Protein AF-A0AAN0JPD0-F1 (afdb_monomer)

Radius of gyration: 87.41 Å; Cα contacts (8 Å, |Δi|>4): 530; chains: 1; bounding box: 125×104×256 Å

Secondary structure (DSSP, 8-state):
---S-BS--EEEETTTTEEEE-TT--HHHHSBBS-EEEEEEEETTEEEEEEE--EE-SSS--EEPPPEEEEEEE-TTS-EEEEEEPGGGHHHHHHHHHHHHHHTSPP--STTSHHHHHHHHHHHHHHHHHHHHHHHHHHHHHHHHHHHHHHHHHHHHHHHHHHHHHHHHHHHHHHHHHHHHHHHHHHHHHHHHHHHHHHHHHHHHHHHHHHHHHHHHHHHHHHHHHHHHHHHHHHHHHHHHHHHHHHHHHHHHHHHHHHHHHHHHHHHHHHHHHHHHHHHHHHHHHHHHHHHHHHHHTTTHHHHTTTSTTTTTSGGGS-----TTSHHHHHHHHHHHHHHHHHHHHHHHHHHHHHHHHHHTT-S-TTSSB--GGGEEEEEEEEEEETTEEEEEEEETTEEEEEEEE-GGG--HHHHHHHHHHHHHHHH---TTB--EEEEE-SSS-EEEE---SEEHHHHHHTT---HHHHHHHHHHHHHHHHHHHT-SSSPEE-----TTTEEEEE-SSSS--EEEEE--GGG-EEGGG---SS-S-GGG--TTTT-GGG--HHHHHH-

Nearest PDB structures (foldseek):
  7shv-assembly1_B  TM=8.346E-01  e=5.123E-10  Homo sapiens
  1u59-assembly1_A  TM=7.852E-01  e=4.531E-09  Homo sapiens
  5vja-assembly1_B  TM=7.633E-01  e=1.172E-08  Homo sapiens
  4mne-assembly2_G  TM=8.085E-01  e=2.423E-08  Homo sapiens
  2xzs-assembly2_B  TM=7.798E-01  e=5.011E-08  Homo sapiens

Solvent-accessible surface area (backbone atoms only — not comparable to full-atom values): 31284 Å² total; per-residue (Å²): 109,60,54,85,62,42,82,69,52,73,46,73,41,77,88,78,70,41,80,42,76,58,80,92,69,52,63,85,67,30,55,34,27,70,27,44,49,48,79,46,74,80,47,100,49,33,36,36,40,39,38,42,54,23,37,26,75,85,81,96,54,80,44,78,38,72,59,42,35,34,42,37,33,61,44,97,84,83,43,74,48,78,48,79,41,58,65,90,53,43,68,60,54,54,52,52,55,53,49,54,53,62,72,70,55,85,88,76,83,81,90,67,61,66,71,55,54,53,52,53,54,52,50,52,52,48,54,55,51,50,55,50,50,52,52,49,52,51,49,51,52,51,50,52,50,49,54,51,50,52,52,52,50,53,51,53,50,51,52,51,52,51,52,52,52,51,52,51,54,49,52,51,52,50,50,55,51,50,54,52,49,52,53,51,51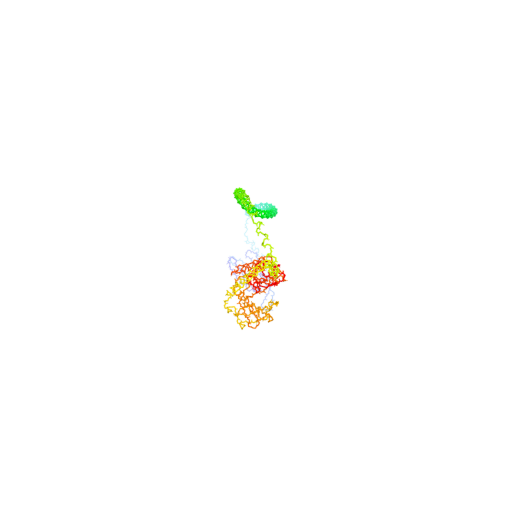,52,53,48,54,51,50,51,50,53,50,52,52,54,50,53,52,51,51,51,51,51,53,51,51,51,53,52,51,55,51,50,50,51,51,49,54,51,51,50,51,52,49,52,51,52,49,52,54,49,54,50,50,51,49,54,52,50,53,50,52,50,52,50,54,50,51,53,52,51,51,54,50,52,53,51,50,50,55,52,51,53,51,52,49,52,53,50,51,55,51,49,57,53,50,50,56,50,49,54,54,52,48,60,55,47,57,59,51,52,67,63,48,61,72,60,52,71,71,57,69,73,68,56,73,79,60,66,73,69,59,78,74,66,60,99,62,78,83,80,80,64,61,66,67,54,50,56,56,50,49,56,50,51,56,53,51,49,55,50,51,50,53,49,48,55,49,51,50,51,49,50,54,54,53,59,76,62,74,64,76,85,67,83,44,57,44,66,62,88,55,52,46,80,53,92,51,70,79,48,76,58,99,66,30,39,30,25,42,28,38,44,91,88,39,78,27,28,33,41,39,36,46,70,90,66,66,43,86,77,40,49,61,56,50,53,52,33,52,55,52,43,66,72,60,84,54,96,19,37,58,48,58,70,31,35,30,70,76,75,57,37,34,41,33,28,62,62,63,89,44,29,46,40,58,43,52,74,75,75,50,75,57,74,75,28,50,58,47,34,51,49,27,45,50,54,32,51,50,53,32,49,66,33,76,98,54,32,41,38,45,51,41,55,45,51,73,30,29,30,32,37,83,46,91,64,89,93,53,48,54,47,32,21,44,36,74,57,64,67,42,35,46,60,96,68,42,74,65,57,56,56,56,56,76,92,41,48,36,93,56,38,71,40,36,93,67,62,53,66,63,41,58,70,65,55

pLDDT: mean 79.36, std 14.79, range [37.12, 97.56]

Structure (mmCIF, N/CA/C/O backbone):
data_AF-A0AAN0JPD0-F1
#
_entry.id   AF-A0AAN0JPD0-F1
#
loop_
_atom_site.group_PDB
_atom_site.id
_atom_site.type_symbol
_atom_site.label_atom_id
_atom_site.label_alt_id
_atom_site.label_comp_id
_atom_site.label_asym_id
_atom_site.label_entity_id
_atom_site.label_seq_id
_atom_site.pdbx_PDB_ins_code
_atom_site.Cartn_x
_atom_site.Cartn_y
_atom_site.Cartn_z
_atom_site.occupancy
_atom_site.B_iso_or_equiv
_atom_site.auth_seq_id
_atom_site.auth_comp_id
_atom_site.auth_asym_id
_atom_site.auth_atom_id
_atom_site.pdbx_PDB_model_num
ATOM 1 N N . MET A 1 1 ? 53.643 -35.636 -120.821 1.00 41.84 1 MET A N 1
ATOM 2 C CA . MET A 1 1 ? 52.323 -36.264 -120.601 1.00 41.84 1 MET A CA 1
ATOM 3 C C . MET A 1 1 ? 52.424 -37.689 -121.108 1.00 41.84 1 MET A C 1
ATOM 5 O O . MET A 1 1 ? 52.780 -37.861 -122.265 1.00 41.84 1 MET A O 1
ATOM 9 N N . GLY A 1 2 ? 52.240 -38.676 -120.236 1.00 45.25 2 GLY A N 1
ATOM 10 C CA . GLY A 1 2 ? 52.193 -40.096 -120.582 1.00 45.25 2 GLY A CA 1
ATOM 11 C C . GLY A 1 2 ? 50.912 -40.663 -119.992 1.00 45.25 2 GLY A C 1
ATOM 12 O O . GLY A 1 2 ? 50.642 -40.437 -118.813 1.00 45.25 2 GLY A O 1
ATOM 13 N N . GLY A 1 3 ? 50.085 -41.284 -120.826 1.00 51.72 3 GLY A N 1
ATOM 14 C CA . GLY A 1 3 ? 48.739 -41.737 -120.478 1.00 51.72 3 GLY A CA 1
ATOM 15 C C . GLY A 1 3 ? 48.534 -43.216 -120.787 1.00 51.72 3 GLY A C 1
ATOM 16 O O . GLY A 1 3 ? 49.330 -43.851 -121.486 1.00 51.72 3 GLY A O 1
ATOM 17 N N . TYR A 1 4 ? 47.462 -43.776 -120.233 1.00 52.28 4 TYR A N 1
ATOM 18 C CA . TYR A 1 4 ? 47.049 -45.153 -120.473 1.00 52.28 4 TYR A CA 1
ATOM 19 C C . TYR A 1 4 ? 46.245 -45.222 -121.780 1.00 52.28 4 TYR A C 1
ATOM 21 O O . TYR A 1 4 ? 45.078 -44.860 -121.785 1.00 52.28 4 TYR A O 1
ATOM 29 N N . GLY A 1 5 ? 46.889 -45.654 -122.872 1.00 58.84 5 GLY A N 1
ATOM 30 C CA . GLY A 1 5 ? 46.265 -45.923 -124.177 1.00 58.84 5 GLY A CA 1
ATOM 31 C C . GLY A 1 5 ? 45.743 -44.679 -124.908 1.00 58.84 5 GLY A C 1
ATOM 32 O O . GLY A 1 5 ? 44.662 -44.191 -124.611 1.00 58.84 5 GLY A O 1
ATOM 33 N N . THR A 1 6 ? 46.482 -44.190 -125.905 1.00 60.03 6 THR A N 1
ATOM 34 C CA . THR A 1 6 ? 46.050 -43.078 -126.777 1.00 60.03 6 THR A CA 1
ATOM 35 C C . THR A 1 6 ? 46.024 -43.559 -128.218 1.00 60.03 6 THR A C 1
ATOM 37 O O . THR A 1 6 ? 47.105 -43.831 -128.724 1.00 60.03 6 THR A O 1
ATOM 40 N N . ASN A 1 7 ? 44.847 -43.654 -128.851 1.00 64.06 7 ASN A N 1
ATOM 41 C CA . ASN A 1 7 ? 44.681 -44.141 -130.234 1.00 64.06 7 ASN A CA 1
ATOM 42 C C . ASN A 1 7 ? 44.741 -43.027 -131.297 1.00 64.06 7 ASN A C 1
ATOM 44 O O . ASN A 1 7 ? 44.767 -43.297 -132.497 1.00 64.06 7 ASN A O 1
ATOM 48 N N . ASP A 1 8 ? 44.783 -41.782 -130.844 1.00 68.44 8 ASP A N 1
ATOM 49 C CA . ASP A 1 8 ? 44.691 -40.548 -131.607 1.00 68.44 8 ASP A CA 1
ATOM 50 C C . ASP A 1 8 ? 45.615 -39.479 -130.993 1.00 68.44 8 ASP A C 1
ATOM 52 O O . ASP A 1 8 ? 46.003 -39.554 -129.823 1.00 68.44 8 ASP A O 1
ATOM 56 N N . ILE A 1 9 ? 46.029 -38.487 -131.791 1.00 71.94 9 ILE A N 1
ATOM 57 C CA . ILE A 1 9 ? 46.830 -37.348 -131.313 1.00 71.94 9 ILE A CA 1
ATOM 58 C C . ILE A 1 9 ? 46.154 -36.060 -131.759 1.00 71.94 9 ILE A C 1
ATOM 60 O O . ILE A 1 9 ? 45.939 -35.835 -132.949 1.00 71.94 9 ILE A O 1
ATOM 64 N N . TRP A 1 10 ? 45.876 -35.193 -130.790 1.00 75.31 10 TRP A N 1
ATOM 65 C CA . TRP A 1 10 ? 45.241 -33.901 -131.003 1.00 75.31 10 TRP A CA 1
ATOM 66 C C . TRP A 1 10 ? 46.160 -32.775 -130.545 1.00 75.31 10 TRP A C 1
ATOM 68 O O . TRP A 1 10 ? 46.819 -32.873 -129.507 1.00 75.31 10 TRP A O 1
ATOM 78 N N . ILE A 1 11 ? 46.181 -31.682 -131.302 1.00 72.56 11 ILE A N 1
ATOM 79 C CA . ILE A 1 11 ? 46.852 -30.439 -130.920 1.00 72.56 11 ILE A CA 1
ATOM 80 C C . ILE A 1 11 ? 45.795 -29.348 -130.780 1.00 72.56 11 ILE A C 1
ATOM 82 O O . ILE A 1 11 ? 44.930 -29.189 -131.639 1.00 72.56 11 ILE A O 1
ATOM 86 N N . PHE A 1 12 ? 45.869 -28.589 -129.690 1.00 75.31 12 PHE A N 1
ATOM 87 C CA . PHE A 1 12 ? 45.037 -27.408 -129.502 1.00 75.31 12 PHE A CA 1
ATOM 88 C C . PHE A 1 12 ? 45.714 -26.185 -130.119 1.00 75.31 12 PHE A C 1
ATOM 90 O O . PHE A 1 12 ? 46.780 -25.760 -129.668 1.00 75.31 12 PHE A O 1
ATOM 97 N N . ASP A 1 13 ? 45.086 -25.605 -131.137 1.00 70.12 13 ASP A N 1
ATOM 98 C CA . ASP A 1 13 ? 45.494 -24.323 -131.695 1.00 70.12 13 ASP A CA 1
ATOM 99 C C . ASP A 1 13 ? 44.974 -23.203 -130.785 1.00 70.12 13 ASP A C 1
ATOM 101 O O . ASP A 1 13 ? 43.789 -22.872 -130.798 1.00 70.12 13 ASP A O 1
ATOM 105 N N . ILE A 1 14 ? 45.860 -22.622 -129.969 1.00 69.94 14 ILE A N 1
ATOM 106 C CA . ILE A 1 14 ? 45.514 -21.557 -129.011 1.00 69.94 14 ILE A CA 1
ATOM 107 C C . ILE A 1 14 ? 44.989 -20.304 -129.726 1.00 69.94 14 ILE A C 1
ATOM 109 O O . ILE A 1 14 ? 44.116 -19.617 -129.192 1.00 69.94 14 ILE A O 1
ATOM 113 N N . ASN A 1 15 ? 45.489 -20.012 -130.929 1.00 66.75 15 ASN A N 1
ATOM 114 C CA . ASN A 1 15 ? 45.115 -18.806 -131.664 1.00 66.75 15 ASN A CA 1
ATOM 115 C C . ASN A 1 15 ? 43.712 -18.949 -132.257 1.00 66.75 15 ASN A C 1
ATOM 117 O O . ASN A 1 15 ? 42.893 -18.041 -132.125 1.00 66.75 15 ASN A O 1
ATOM 121 N N . ASN A 1 16 ? 43.416 -20.115 -132.833 1.00 70.56 16 ASN A N 1
ATOM 122 C CA . ASN A 1 16 ? 42.098 -20.420 -133.393 1.00 70.56 16 ASN A CA 1
ATOM 123 C C . ASN A 1 16 ? 41.127 -21.036 -132.370 1.00 70.56 16 ASN A C 1
ATOM 125 O O . ASN A 1 16 ? 39.986 -21.341 -132.715 1.00 70.56 16 ASN A O 1
ATOM 129 N N . LYS A 1 17 ? 41.573 -21.234 -131.122 1.00 78.00 17 LYS A N 1
ATOM 130 C CA . LYS A 1 17 ? 40.839 -21.857 -130.005 1.00 78.00 17 LYS A CA 1
ATOM 131 C C . LYS A 1 17 ? 40.126 -23.161 -130.389 1.00 78.00 17 LYS A C 1
ATOM 133 O O . LYS A 1 17 ? 39.018 -23.421 -129.924 1.00 78.00 17 LYS A O 1
ATOM 138 N N . SER A 1 18 ? 40.749 -23.976 -131.237 1.00 78.50 18 SER A N 1
ATOM 139 C CA . SER A 1 18 ? 40.161 -25.214 -131.756 1.00 78.50 18 SER A CA 1
ATOM 140 C C . SER A 1 18 ? 41.107 -26.400 -131.595 1.00 78.50 18 SER A C 1
ATOM 142 O O . SER A 1 18 ? 42.330 -26.263 -131.646 1.00 78.50 18 SER A O 1
ATOM 144 N N . TRP A 1 19 ? 40.527 -27.578 -131.361 1.00 78.69 19 TRP A N 1
ATOM 145 C CA . TRP A 1 19 ? 41.257 -28.842 -131.338 1.00 78.69 19 TRP A CA 1
ATOM 146 C C . TRP A 1 19 ? 41.371 -29.385 -132.756 1.00 78.69 19 TRP A C 1
ATOM 148 O O . TRP A 1 19 ? 40.365 -29.497 -133.457 1.00 78.69 19 TRP A O 1
ATOM 158 N N . LYS A 1 20 ? 42.590 -29.733 -133.166 1.00 72.31 20 LYS A N 1
ATOM 159 C CA . LYS A 1 20 ? 42.868 -30.335 -134.466 1.00 72.31 20 LYS A CA 1
ATOM 160 C C . LYS A 1 20 ? 43.444 -31.730 -134.276 1.00 72.31 20 LYS A C 1
ATOM 162 O O . LYS A 1 20 ? 44.488 -31.892 -133.643 1.00 72.31 20 LYS A O 1
ATOM 167 N N . GLU A 1 21 ? 42.751 -32.721 -134.821 1.00 75.88 21 GLU A N 1
ATOM 168 C CA . GLU A 1 21 ? 43.243 -34.093 -134.885 1.00 75.88 21 GLU A CA 1
ATOM 169 C C . GLU A 1 21 ? 44.333 -34.206 -135.948 1.00 75.88 21 GLU A C 1
ATOM 171 O O . GLU A 1 21 ? 44.286 -33.563 -137.002 1.00 75.88 21 GLU A O 1
ATOM 176 N N . LEU A 1 22 ? 45.337 -35.021 -135.657 1.00 71.00 22 LEU A N 1
ATOM 177 C CA . LEU A 1 22 ? 46.453 -35.266 -136.547 1.00 71.00 22 LEU A CA 1
ATOM 178 C C . LEU A 1 22 ? 46.252 -36.597 -137.263 1.00 71.00 22 LEU A C 1
ATOM 180 O O . LEU A 1 22 ? 46.424 -37.672 -136.688 1.00 71.00 22 LEU A O 1
ATOM 184 N N . PHE A 1 23 ? 45.897 -36.508 -138.540 1.00 67.81 23 PHE A N 1
ATOM 185 C CA . PHE A 1 23 ? 45.615 -37.663 -139.386 1.00 67.81 23 PHE A CA 1
ATOM 186 C C . PHE A 1 23 ? 46.900 -38.259 -139.993 1.00 67.81 23 PHE A C 1
ATOM 188 O O . PHE A 1 23 ? 47.923 -37.586 -140.103 1.00 67.81 23 PHE A O 1
ATOM 195 N N . ASN A 1 24 ? 46.852 -39.530 -140.416 1.00 67.75 24 ASN A N 1
ATOM 196 C CA . ASN A 1 24 ? 47.975 -40.281 -141.014 1.00 67.75 24 ASN A CA 1
ATOM 197 C C . ASN A 1 24 ? 49.209 -40.511 -140.116 1.00 67.75 24 ASN A C 1
ATOM 199 O O . ASN A 1 24 ? 50.307 -40.777 -140.611 1.00 67.75 24 ASN A O 1
ATOM 203 N N . ILE A 1 25 ? 49.049 -40.493 -138.792 1.00 71.00 25 ILE A N 1
ATOM 204 C CA . ILE A 1 25 ? 50.113 -40.931 -137.883 1.00 71.00 25 ILE A CA 1
ATOM 205 C C . ILE A 1 25 ? 50.143 -42.465 -137.834 1.00 71.00 25 ILE A C 1
ATOM 207 O O . ILE A 1 25 ? 49.128 -43.123 -137.614 1.00 71.00 25 ILE A O 1
ATOM 211 N N . SER A 1 26 ? 51.323 -43.051 -138.050 1.00 67.69 26 SER A N 1
ATOM 212 C CA . SER A 1 26 ? 51.518 -44.504 -138.003 1.00 67.69 26 SER A CA 1
ATOM 213 C C . SER A 1 26 ? 51.094 -45.080 -136.648 1.00 67.69 26 SER A C 1
ATOM 215 O O . SER A 1 26 ? 51.387 -44.483 -135.610 1.00 67.69 26 SER A O 1
ATOM 217 N N . LYS A 1 27 ? 50.544 -46.306 -136.641 1.00 67.50 27 LYS A N 1
ATOM 218 C CA . LYS A 1 27 ? 50.329 -47.114 -135.417 1.00 67.50 27 LYS A CA 1
ATOM 219 C C . LYS A 1 27 ? 51.621 -47.249 -134.594 1.00 67.50 27 LYS A C 1
ATOM 221 O O . LYS A 1 27 ? 51.587 -47.307 -133.368 1.00 67.50 27 LYS A O 1
ATOM 226 N N . ASN A 1 28 ? 52.770 -47.157 -135.289 1.00 67.56 28 ASN A N 1
ATOM 227 C CA . ASN A 1 28 ? 53.983 -46.390 -134.933 1.00 67.56 28 ASN A CA 1
ATOM 228 C C . ASN A 1 28 ? 53.983 -45.663 -133.573 1.00 67.56 28 ASN A C 1
ATOM 230 O O . ASN A 1 28 ? 54.810 -45.888 -132.693 1.00 67.56 28 ASN A O 1
ATOM 234 N N . VAL A 1 29 ? 53.036 -44.767 -133.406 1.00 71.38 29 VAL A N 1
ATOM 235 C CA . VAL A 1 29 ? 53.021 -43.761 -132.358 1.00 71.38 29 VAL A CA 1
ATOM 236 C C . VAL A 1 29 ? 51.702 -43.828 -131.593 1.00 71.38 29 VAL A C 1
ATOM 238 O O . VAL A 1 29 ? 51.717 -43.730 -130.373 1.00 71.38 29 VAL A O 1
ATOM 241 N N . THR A 1 30 ? 50.596 -44.065 -132.301 1.00 71.12 30 THR A N 1
ATOM 242 C CA . THR A 1 30 ? 49.227 -44.042 -131.773 1.00 71.12 30 THR A CA 1
ATOM 243 C C . THR A 1 30 ? 48.752 -45.354 -131.156 1.00 71.12 30 THR A C 1
ATOM 245 O O . THR A 1 30 ? 47.641 -45.412 -130.685 1.00 71.12 30 THR A O 1
ATOM 248 N N . ASP A 1 31 ? 49.517 -46.441 -131.143 1.00 73.06 31 ASP A N 1
ATOM 249 C CA . ASP A 1 31 ? 49.104 -47.662 -130.428 1.00 73.06 31 ASP A CA 1
ATOM 250 C C . ASP A 1 31 ? 50.134 -47.980 -129.346 1.00 73.06 31 ASP A C 1
ATOM 252 O O . ASP A 1 31 ? 50.941 -48.896 -129.489 1.00 73.06 31 ASP A O 1
ATOM 256 N N . ARG A 1 32 ? 50.215 -47.125 -128.314 1.00 75.75 32 ARG A N 1
ATOM 257 C CA . ARG A 1 32 ? 51.191 -47.244 -127.215 1.00 75.75 32 ARG A CA 1
ATOM 258 C C . ARG A 1 32 ? 50.578 -46.938 -125.854 1.00 75.75 32 ARG A C 1
ATOM 260 O O . ARG A 1 32 ? 49.952 -45.901 -125.653 1.00 75.75 32 ARG A O 1
ATOM 267 N N . GLN A 1 33 ? 50.889 -47.772 -124.868 1.00 72.75 33 GLN A N 1
ATOM 268 C CA . GLN A 1 33 ? 50.604 -47.535 -123.450 1.00 72.75 33 GLN A CA 1
ATOM 269 C C . GLN A 1 33 ? 51.890 -47.214 -122.677 1.00 72.75 33 GLN A C 1
ATOM 271 O O . GLN A 1 33 ? 52.965 -47.677 -123.052 1.00 72.75 33 GLN A O 1
ATOM 276 N N . TYR A 1 34 ? 51.791 -46.447 -121.584 1.00 74.50 34 TYR A N 1
ATOM 277 C CA . TYR A 1 34 ? 52.924 -46.125 -120.695 1.00 74.50 34 TYR A CA 1
ATOM 278 C C . TYR A 1 34 ? 54.136 -45.492 -121.407 1.00 74.50 34 TYR A C 1
ATOM 280 O O . TYR A 1 34 ? 55.285 -45.808 -121.098 1.00 74.50 34 TYR A O 1
ATOM 288 N N . HIS A 1 35 ? 53.890 -44.631 -122.392 1.00 73.75 35 HIS A N 1
ATOM 289 C CA . HIS A 1 35 ? 54.940 -43.925 -123.125 1.00 73.75 35 HIS A CA 1
ATOM 290 C C . HIS A 1 35 ? 55.123 -42.502 -122.587 1.00 73.75 35 HIS A C 1
ATOM 292 O O . HIS A 1 35 ? 54.223 -41.932 -121.965 1.00 73.75 35 HIS A O 1
ATOM 298 N N . SER A 1 36 ? 56.283 -41.915 -122.866 1.00 72.38 36 SER A N 1
ATOM 299 C CA . SER A 1 36 ? 56.571 -40.514 -122.563 1.00 72.38 36 SER A CA 1
ATOM 300 C C . SER A 1 36 ? 56.681 -39.720 -123.854 1.00 72.38 36 SER A C 1
ATOM 302 O O . SER A 1 36 ? 57.307 -40.164 -124.814 1.00 72.38 36 SER A O 1
ATOM 304 N N . LEU A 1 37 ? 56.091 -38.530 -123.864 1.00 76.25 37 LEU A N 1
ATOM 305 C CA . LEU A 1 37 ? 56.135 -37.611 -124.993 1.00 76.25 37 LEU A CA 1
ATOM 306 C C . LEU A 1 37 ? 56.869 -36.330 -124.599 1.00 76.25 37 LEU A C 1
ATOM 308 O O . LEU A 1 37 ? 56.557 -35.713 -123.573 1.00 76.25 37 LEU A O 1
ATOM 312 N N . SER A 1 38 ? 57.818 -35.929 -125.442 1.00 74.62 38 SER A N 1
ATOM 313 C CA . SER A 1 38 ? 58.548 -34.667 -125.344 1.00 74.62 38 SER A CA 1
ATOM 314 C C . SER A 1 38 ? 58.361 -33.874 -126.630 1.00 74.62 38 SER A C 1
ATOM 316 O O . SER A 1 38 ? 58.541 -34.404 -127.723 1.00 74.62 38 SER A O 1
ATOM 318 N N . VAL A 1 39 ? 58.006 -32.598 -126.500 1.00 77.06 39 VAL A N 1
ATOM 319 C CA . VAL A 1 39 ? 57.902 -31.674 -127.633 1.00 77.06 39 VAL A CA 1
ATOM 320 C C . VAL A 1 39 ? 59.096 -30.737 -127.596 1.00 77.06 39 VAL A C 1
ATOM 322 O O . VAL A 1 39 ? 59.408 -30.164 -126.554 1.00 77.06 39 VAL A O 1
ATOM 325 N N . TRP A 1 40 ? 59.755 -30.578 -128.735 1.00 79.06 40 TRP A N 1
ATOM 326 C CA . TRP A 1 40 ? 60.901 -29.708 -128.903 1.00 79.06 40 TRP A CA 1
ATOM 327 C C . TRP A 1 40 ? 60.750 -28.851 -130.163 1.00 79.06 40 TRP A C 1
ATOM 329 O O . TRP A 1 40 ? 60.715 -29.358 -131.280 1.00 79.06 40 TRP A O 1
ATOM 339 N N . SER A 1 41 ? 60.694 -27.531 -129.994 1.00 77.00 41 SER A N 1
ATOM 340 C CA . SER A 1 41 ? 60.726 -26.575 -131.104 1.00 77.00 41 SER A CA 1
ATOM 341 C C . SER A 1 41 ? 62.143 -26.431 -131.664 1.00 77.00 41 SER A C 1
ATOM 343 O O . SER A 1 41 ? 63.061 -26.013 -130.956 1.00 77.00 41 SER A O 1
ATOM 345 N N . VAL A 1 42 ? 62.322 -26.758 -132.945 1.00 74.94 42 VAL A N 1
ATOM 346 C CA . VAL A 1 42 ? 63.608 -26.634 -133.653 1.00 74.94 42 VAL A CA 1
ATOM 347 C C . VAL A 1 42 ? 63.743 -25.249 -134.282 1.00 74.94 42 VAL A C 1
ATOM 349 O O . VAL A 1 42 ? 64.811 -24.639 -134.234 1.00 74.94 42 VAL A O 1
ATOM 352 N N . THR A 1 43 ? 62.657 -24.741 -134.862 1.00 78.25 43 THR A N 1
ATOM 353 C CA . THR A 1 43 ? 62.555 -23.394 -135.438 1.00 78.25 43 THR A CA 1
ATOM 354 C C . THR A 1 43 ? 61.194 -22.795 -135.076 1.00 78.25 43 THR A C 1
ATOM 356 O O . THR A 1 43 ? 60.341 -23.485 -134.521 1.00 78.25 43 THR A O 1
ATOM 359 N N . ALA A 1 44 ? 60.954 -21.524 -135.411 1.00 70.75 44 ALA A N 1
ATOM 360 C CA . ALA A 1 44 ? 59.656 -20.884 -135.161 1.00 70.75 44 ALA A CA 1
ATOM 361 C C . ALA A 1 44 ? 58.475 -21.584 -135.871 1.00 70.75 44 ALA A C 1
ATOM 363 O O . ALA A 1 44 ? 57.340 -21.458 -135.426 1.00 70.75 44 ALA A O 1
ATOM 364 N N . THR A 1 45 ? 58.732 -22.331 -136.951 1.00 72.56 45 THR A N 1
ATOM 365 C CA . THR A 1 45 ? 57.706 -23.024 -137.748 1.00 72.56 45 THR A CA 1
ATOM 366 C C . THR A 1 45 ? 57.853 -24.544 -137.734 1.00 72.56 45 THR A C 1
ATOM 368 O O . THR A 1 45 ? 57.038 -25.230 -138.335 1.00 72.56 45 THR A O 1
ATOM 371 N N . THR A 1 46 ? 58.874 -25.104 -137.077 1.00 79.31 46 THR A N 1
ATOM 372 C CA . THR A 1 46 ? 59.122 -26.555 -137.047 1.00 79.31 46 THR A CA 1
ATOM 373 C C . THR A 1 46 ? 59.259 -27.043 -135.611 1.00 79.31 46 THR A C 1
ATOM 375 O O . THR A 1 46 ? 60.199 -26.680 -134.902 1.00 79.31 46 THR A O 1
ATOM 378 N N . ASN A 1 47 ? 58.325 -27.893 -135.195 1.00 79.69 47 ASN A N 1
ATOM 379 C CA . ASN A 1 47 ? 58.265 -28.516 -133.880 1.00 79.69 47 ASN A CA 1
ATOM 380 C C . ASN A 1 47 ? 58.396 -30.024 -134.030 1.00 79.69 47 ASN A C 1
ATOM 382 O O . ASN A 1 47 ? 57.766 -30.623 -134.890 1.00 79.69 47 ASN A O 1
ATOM 386 N N . TRP A 1 48 ? 59.204 -30.654 -133.199 1.00 84.69 48 TRP A N 1
ATOM 387 C CA . TRP A 1 48 ? 59.395 -32.094 -133.205 1.00 84.69 48 TRP A CA 1
ATOM 388 C C . TRP A 1 48 ? 58.777 -32.688 -131.950 1.00 84.69 48 TRP A C 1
ATOM 390 O O . TRP A 1 48 ? 58.971 -32.185 -130.847 1.00 84.69 48 TRP A O 1
ATOM 400 N N . ILE A 1 49 ? 58.016 -33.759 -132.119 1.00 80.81 49 ILE A N 1
ATOM 401 C CA . ILE A 1 49 ? 57.438 -34.532 -131.031 1.00 80.81 49 ILE A CA 1
ATOM 402 C C . ILE A 1 49 ? 58.154 -35.870 -131.011 1.00 80.81 49 ILE A C 1
ATOM 404 O O . ILE A 1 49 ? 58.055 -36.646 -131.957 1.00 80.81 49 ILE A O 1
ATOM 408 N N . ILE A 1 50 ? 58.887 -36.136 -129.937 1.00 80.00 50 ILE A N 1
ATOM 409 C CA . ILE A 1 50 ? 59.587 -37.400 -129.755 1.00 80.00 50 ILE A CA 1
ATOM 410 C C . ILE A 1 50 ? 58.826 -38.224 -128.728 1.00 80.00 50 ILE A C 1
ATOM 412 O O . ILE A 1 50 ? 58.571 -37.772 -127.607 1.00 80.00 50 ILE A O 1
ATOM 416 N N . VAL A 1 51 ? 58.456 -39.435 -129.132 1.00 79.00 51 VAL A N 1
ATOM 417 C CA . VAL A 1 51 ? 57.752 -40.398 -128.290 1.00 79.00 51 VAL A CA 1
ATOM 418 C C . VAL A 1 51 ? 58.730 -41.497 -127.906 1.00 79.00 51 VAL A C 1
ATOM 420 O O . VAL A 1 51 ? 59.221 -42.232 -128.763 1.00 79.00 51 VAL A O 1
ATOM 423 N N . PHE A 1 52 ? 59.029 -41.590 -126.611 1.00 78.56 52 PHE A N 1
ATOM 424 C CA . PHE A 1 52 ? 59.992 -42.533 -126.053 1.00 78.56 52 PHE A CA 1
ATOM 425 C C . PHE A 1 52 ? 59.291 -43.680 -125.327 1.00 78.56 52 PHE A C 1
ATOM 427 O O . PHE A 1 52 ? 58.399 -43.465 -124.499 1.00 78.56 52 PHE A O 1
ATOM 434 N N . GLY A 1 53 ? 59.768 -44.898 -125.599 1.00 72.12 53 GLY A N 1
ATOM 435 C CA . GLY A 1 53 ? 59.345 -46.115 -124.916 1.00 72.12 53 GLY A CA 1
ATOM 436 C C . GLY A 1 53 ? 57.862 -46.437 -125.097 1.00 72.12 53 GLY A C 1
ATOM 437 O O . GLY A 1 53 ? 57.227 -46.067 -126.091 1.00 72.12 53 GLY A O 1
ATOM 438 N N . GLY A 1 54 ? 57.324 -47.160 -124.119 1.00 75.00 54 GLY A N 1
ATOM 439 C CA . GLY A 1 54 ? 55.950 -47.640 -124.111 1.00 75.00 54 GLY A CA 1
ATOM 440 C C . GLY A 1 54 ? 55.816 -49.114 -124.477 1.00 75.00 54 GLY A C 1
ATOM 441 O O . GLY A 1 54 ? 56.762 -49.777 -124.902 1.00 75.00 54 GLY A O 1
ATOM 442 N N . LYS A 1 55 ? 54.609 -49.618 -124.256 1.00 72.25 55 LYS A N 1
ATOM 443 C CA . LYS A 1 55 ? 54.181 -50.999 -124.458 1.00 72.25 55 LYS A CA 1
ATOM 444 C C . LYS A 1 55 ? 53.114 -51.049 -125.548 1.00 72.25 55 LYS A C 1
ATOM 446 O O . LYS A 1 55 ? 52.243 -50.180 -125.574 1.00 72.25 55 LYS A O 1
ATOM 451 N N . ARG A 1 56 ? 53.164 -52.066 -126.409 1.00 70.81 56 ARG A N 1
ATOM 452 C CA . ARG A 1 56 ? 52.162 -52.315 -127.459 1.00 70.81 56 ARG A CA 1
ATOM 453 C C . ARG A 1 56 ? 51.412 -53.616 -127.260 1.00 70.81 56 ARG A C 1
ATOM 455 O O . ARG A 1 56 ? 52.024 -54.589 -126.823 1.00 70.81 56 ARG A O 1
ATOM 462 N N . GLY A 1 57 ? 50.148 -53.617 -127.687 1.00 62.78 57 GLY A N 1
ATOM 463 C CA . GLY A 1 57 ? 49.261 -54.780 -127.709 1.00 62.78 57 GLY A CA 1
ATOM 464 C C . GLY A 1 57 ? 48.247 -54.794 -126.561 1.00 62.78 57 GLY A C 1
ATOM 465 O O . GLY A 1 57 ? 48.587 -54.501 -125.416 1.00 62.78 57 GLY A O 1
ATOM 466 N N . TYR A 1 58 ? 47.002 -55.170 -126.868 1.00 55.59 58 TYR A N 1
ATOM 467 C CA . TYR A 1 58 ? 45.966 -55.480 -125.879 1.00 55.59 58 TYR A CA 1
ATOM 468 C C . TYR A 1 58 ? 45.903 -57.001 -125.680 1.00 55.59 58 TYR A C 1
ATOM 470 O O . TYR A 1 58 ? 45.711 -57.739 -126.639 1.00 55.59 58 TYR A O 1
ATOM 478 N N . PHE A 1 59 ? 46.044 -57.438 -124.425 1.00 52.78 59 PHE A N 1
ATOM 479 C CA . PHE A 1 59 ? 46.012 -58.830 -123.951 1.00 52.78 59 PHE A CA 1
ATOM 480 C C . PHE A 1 59 ? 47.195 -59.729 -124.397 1.00 52.78 59 PHE A C 1
ATOM 482 O O . PHE A 1 59 ? 47.298 -60.201 -125.522 1.00 52.78 59 PHE A O 1
ATOM 489 N N . ASN A 1 60 ? 48.068 -60.011 -123.421 1.00 53.81 60 ASN A N 1
ATOM 490 C CA . ASN A 1 60 ? 49.074 -61.087 -123.344 1.00 53.81 60 ASN A CA 1
ATOM 491 C C . ASN A 1 60 ? 50.342 -61.095 -124.220 1.00 53.81 60 ASN A C 1
ATOM 493 O O . ASN A 1 60 ? 51.188 -61.953 -123.982 1.00 53.81 60 ASN A O 1
ATOM 497 N N . VAL A 1 61 ? 50.600 -60.118 -125.095 1.00 58.88 61 VAL A N 1
ATOM 498 C CA . VAL A 1 61 ? 51.960 -59.908 -125.646 1.00 58.88 61 VAL A CA 1
ATOM 499 C C . VAL A 1 61 ? 52.320 -58.434 -125.556 1.00 58.88 61 VAL A C 1
ATOM 501 O O . VAL A 1 61 ? 51.811 -57.609 -126.302 1.00 58.88 61 VAL A O 1
ATOM 504 N N . THR A 1 62 ? 53.182 -58.095 -124.599 1.00 62.22 62 THR A N 1
ATOM 505 C CA . THR A 1 62 ? 53.662 -56.728 -124.387 1.00 62.22 62 THR A CA 1
ATOM 506 C C . THR A 1 62 ? 54.998 -56.534 -125.103 1.00 62.22 62 THR A C 1
ATOM 508 O O . THR A 1 62 ? 56.026 -56.974 -124.593 1.00 62.22 62 THR A O 1
ATOM 511 N N . VAL A 1 63 ? 55.012 -55.858 -126.254 1.00 66.69 63 VAL A N 1
ATOM 512 C CA . VAL A 1 63 ? 56.267 -55.499 -126.949 1.00 66.69 63 VAL A CA 1
ATOM 513 C C . VAL A 1 63 ? 56.676 -54.081 -126.550 1.00 66.69 63 VAL A C 1
ATOM 515 O O . VAL A 1 63 ? 55.862 -53.157 -126.643 1.00 66.69 63 VAL A O 1
ATOM 518 N N . LEU A 1 64 ? 57.918 -53.901 -126.083 1.00 68.25 64 LEU A N 1
ATOM 519 C CA . LEU A 1 64 ? 58.501 -52.571 -125.879 1.00 68.25 64 LEU A CA 1
ATOM 520 C C . LEU A 1 64 ? 58.673 -51.899 -127.240 1.00 68.25 64 LEU A C 1
ATOM 522 O O . LEU A 1 64 ? 59.296 -52.461 -128.134 1.00 68.25 64 LEU A O 1
ATOM 526 N N . SER A 1 65 ? 58.096 -50.715 -127.407 1.00 70.69 65 SER A N 1
ATOM 527 C CA . SER A 1 65 ? 58.101 -50.031 -128.698 1.00 70.69 65 SER A CA 1
ATOM 528 C C . SER A 1 65 ? 59.247 -49.037 -128.849 1.00 70.69 65 SER A C 1
ATOM 530 O O . SER A 1 65 ? 59.452 -48.192 -127.974 1.00 70.69 65 SER A O 1
ATOM 532 N N . ASP A 1 66 ? 59.920 -49.081 -130.000 1.00 74.12 66 ASP A N 1
ATOM 533 C CA . ASP A 1 66 ? 61.070 -48.226 -130.327 1.00 74.12 66 ASP A CA 1
ATOM 534 C C . ASP A 1 66 ? 60.722 -46.734 -130.339 1.00 74.12 66 ASP A C 1
ATOM 536 O O . ASP A 1 66 ? 59.586 -46.384 -130.658 1.00 74.12 66 ASP A O 1
ATOM 540 N N . PRO A 1 67 ? 61.648 -45.818 -130.019 1.00 75.19 67 PRO A N 1
ATOM 541 C CA . PRO A 1 67 ? 61.374 -44.387 -130.086 1.00 75.19 67 PRO A CA 1
ATOM 542 C C . PRO A 1 67 ? 60.987 -43.937 -131.500 1.00 75.19 67 PRO A C 1
ATOM 544 O O . PRO A 1 67 ? 61.583 -44.368 -132.485 1.00 75.19 67 PRO A O 1
ATOM 547 N N . ALA A 1 68 ? 60.009 -43.039 -131.599 1.00 77.56 68 ALA A N 1
ATOM 548 C CA . ALA A 1 68 ? 59.583 -42.450 -132.865 1.00 77.56 68 ALA A CA 1
ATOM 549 C C . ALA A 1 68 ? 59.649 -40.923 -132.783 1.00 77.56 68 ALA A C 1
ATOM 551 O O . ALA A 1 68 ? 59.252 -40.334 -131.774 1.00 77.56 68 ALA A O 1
ATOM 552 N N . VAL A 1 69 ? 60.133 -40.285 -133.848 1.00 81.81 69 VAL A N 1
ATOM 553 C CA . VAL A 1 69 ? 60.171 -38.825 -133.965 1.00 81.81 69 VAL A CA 1
ATOM 554 C C . VAL A 1 69 ? 59.138 -38.397 -134.993 1.00 81.81 69 VAL A C 1
ATOM 556 O O . VAL A 1 69 ? 59.117 -38.901 -136.113 1.00 81.81 69 VAL A O 1
ATOM 559 N N . ILE A 1 70 ? 58.282 -37.458 -134.618 1.00 82.00 70 ILE A N 1
ATOM 560 C CA . ILE A 1 70 ? 57.304 -36.847 -135.508 1.00 82.00 70 ILE A CA 1
ATOM 561 C C . ILE A 1 70 ? 57.709 -35.395 -135.715 1.00 82.00 70 ILE A C 1
ATOM 563 O O . ILE A 1 70 ? 57.789 -34.618 -134.765 1.00 82.00 70 ILE A O 1
ATOM 567 N N . GLU A 1 71 ? 57.948 -35.015 -136.958 1.00 84.25 71 GLU A N 1
ATOM 568 C CA . GLU A 1 71 ? 58.135 -33.628 -137.343 1.00 84.25 71 GLU A CA 1
ATOM 569 C C . GLU A 1 71 ? 56.785 -32.984 -137.666 1.00 84.25 71 GLU A C 1
ATOM 571 O O . GLU A 1 71 ? 56.054 -33.447 -138.541 1.00 84.25 71 GLU A O 1
ATOM 576 N N . PHE A 1 72 ? 56.502 -31.878 -136.983 1.00 82.00 72 PHE A N 1
ATOM 577 C CA . PHE A 1 72 ? 55.391 -30.967 -137.225 1.00 82.00 72 PHE A CA 1
ATOM 578 C C . PHE A 1 72 ? 55.910 -29.672 -137.823 1.00 82.00 72 PHE A C 1
ATOM 580 O O . PHE A 1 72 ? 56.697 -28.958 -137.199 1.00 82.00 72 PHE A O 1
ATOM 587 N N . ARG A 1 73 ? 55.429 -29.324 -139.013 1.00 80.56 73 ARG A N 1
ATOM 588 C CA . ARG A 1 73 ? 55.828 -28.097 -139.697 1.00 80.56 73 ARG A CA 1
ATOM 589 C C . ARG A 1 73 ? 54.620 -27.232 -140.005 1.00 80.56 73 ARG A C 1
ATOM 591 O O . ARG A 1 73 ? 53.659 -27.703 -140.600 1.00 80.56 73 ARG A O 1
ATOM 598 N N . TYR A 1 74 ? 54.697 -25.966 -139.622 1.00 75.06 74 TYR A N 1
ATOM 599 C CA . TYR A 1 74 ? 53.746 -24.940 -140.011 1.00 75.06 74 TYR A CA 1
ATOM 600 C C . TYR A 1 74 ? 54.033 -24.519 -141.451 1.00 75.06 74 TYR A C 1
ATOM 602 O O . TYR A 1 74 ? 55.127 -24.047 -141.768 1.00 75.06 74 TYR A O 1
ATOM 610 N N . THR A 1 75 ? 53.068 -24.742 -142.330 1.00 69.56 75 THR A N 1
ATOM 611 C CA . THR A 1 75 ? 53.132 -24.379 -143.745 1.00 69.56 75 THR A CA 1
ATOM 612 C C . THR A 1 75 ? 52.576 -22.969 -143.951 1.00 69.56 75 THR A C 1
ATOM 614 O O . THR A 1 75 ? 51.780 -22.471 -143.155 1.00 69.56 75 THR A O 1
ATOM 617 N N . SER A 1 76 ? 52.981 -22.306 -145.036 1.00 67.81 76 SER A N 1
ATOM 618 C CA . SER A 1 76 ? 52.576 -20.927 -145.356 1.00 67.81 76 SER A CA 1
ATOM 619 C C . SER A 1 76 ? 51.066 -20.737 -145.546 1.00 67.81 76 SER A C 1
ATOM 621 O O . SER A 1 76 ? 50.590 -19.609 -145.489 1.00 67.81 76 SER A O 1
ATOM 623 N N . ASN A 1 77 ? 50.308 -21.820 -145.731 1.00 63.97 77 ASN A N 1
ATOM 624 C CA . ASN A 1 77 ? 48.856 -21.791 -145.918 1.00 63.97 77 ASN A CA 1
ATOM 625 C C . ASN A 1 77 ? 48.082 -21.801 -144.585 1.00 63.97 77 ASN A C 1
ATOM 627 O O . ASN A 1 77 ? 46.896 -22.117 -144.572 1.00 63.97 77 ASN A O 1
ATOM 631 N N . ASN A 1 78 ? 48.741 -21.469 -143.466 1.00 63.78 78 ASN A N 1
ATOM 632 C CA . ASN A 1 78 ? 48.170 -21.540 -142.116 1.00 63.78 78 ASN A CA 1
ATOM 633 C C . ASN A 1 78 ? 47.739 -22.969 -141.712 1.00 63.78 78 ASN A C 1
ATOM 635 O O . ASN A 1 78 ? 46.848 -23.154 -140.885 1.00 63.78 78 ASN A O 1
ATOM 639 N N . ASP A 1 79 ? 48.386 -23.981 -142.300 1.00 66.50 79 ASP A N 1
ATOM 640 C CA . ASP A 1 79 ? 48.127 -25.398 -142.039 1.00 66.50 79 ASP A CA 1
ATOM 641 C C . ASP A 1 79 ? 49.406 -26.136 -141.619 1.00 66.50 79 ASP A C 1
ATOM 643 O O . ASP A 1 79 ? 50.517 -25.640 -141.809 1.00 66.50 79 ASP A O 1
ATOM 647 N N . TRP A 1 80 ? 49.274 -27.331 -141.057 1.00 72.25 80 TRP A N 1
ATOM 648 C CA . TRP A 1 80 ? 50.369 -28.112 -140.496 1.00 72.25 80 TRP A CA 1
ATOM 649 C C . TRP A 1 80 ? 50.626 -29.356 -141.346 1.00 72.25 80 TRP A C 1
ATOM 651 O O . TRP A 1 80 ? 49.697 -30.079 -141.691 1.00 72.25 80 TRP A O 1
ATOM 661 N N . SER A 1 81 ? 51.893 -29.651 -141.632 1.00 76.56 81 SER A N 1
ATOM 662 C CA . SER A 1 81 ? 52.304 -30.928 -142.219 1.00 76.56 81 SER A CA 1
ATOM 663 C C . SER A 1 81 ? 53.002 -31.792 -141.175 1.00 76.56 81 SER A C 1
ATOM 665 O O . SER A 1 81 ? 53.891 -31.304 -140.469 1.00 76.56 81 SER A O 1
ATOM 667 N N . THR A 1 82 ? 52.645 -33.073 -141.121 1.00 76.19 82 THR A N 1
ATOM 668 C CA . THR A 1 82 ? 53.243 -34.061 -140.216 1.00 76.19 82 THR A CA 1
ATOM 669 C C . THR A 1 82 ? 54.032 -35.103 -140.992 1.00 76.19 82 THR A C 1
ATOM 671 O O . THR A 1 82 ? 53.520 -35.665 -141.959 1.00 76.19 82 THR A O 1
ATOM 674 N N . SER A 1 83 ? 55.252 -35.408 -140.559 1.00 78.12 83 SER A N 1
ATOM 675 C CA . SER A 1 83 ? 56.047 -36.509 -141.116 1.00 78.12 83 SER A CA 1
ATOM 676 C C . SER A 1 83 ? 56.742 -37.295 -140.008 1.00 78.12 83 SER A C 1
ATOM 678 O O . SER A 1 83 ? 57.102 -36.734 -138.976 1.00 78.12 83 SER A O 1
ATOM 680 N N . ILE A 1 84 ? 56.894 -38.607 -140.188 1.00 76.81 84 ILE A N 1
ATOM 681 C CA . ILE A 1 84 ? 57.575 -39.468 -139.213 1.00 76.81 84 ILE A CA 1
ATOM 682 C C . ILE A 1 84 ? 59.017 -39.638 -139.665 1.00 76.81 84 ILE A C 1
ATOM 684 O O . ILE A 1 84 ? 59.269 -40.051 -140.795 1.00 76.81 84 ILE A O 1
ATOM 688 N N . ILE A 1 85 ? 59.946 -39.323 -138.770 1.00 79.06 85 ILE A N 1
ATOM 689 C CA . ILE A 1 85 ? 61.379 -39.418 -139.006 1.00 79.06 85 ILE A CA 1
ATOM 690 C C . ILE A 1 85 ? 61.889 -40.671 -138.278 1.00 79.06 85 ILE A C 1
ATOM 692 O O . ILE A 1 85 ? 61.799 -40.737 -137.046 1.00 79.06 85 ILE A O 1
ATOM 696 N N . PRO A 1 86 ? 62.409 -41.673 -139.011 1.00 76.06 86 PRO A N 1
ATOM 697 C CA . PRO A 1 86 ? 63.161 -42.773 -138.420 1.00 76.06 86 PRO A CA 1
ATOM 698 C C . PRO A 1 86 ? 64.314 -42.241 -137.559 1.00 76.06 86 PRO A C 1
ATOM 700 O O . PRO A 1 86 ? 64.982 -41.275 -137.931 1.00 76.06 86 PRO A O 1
ATOM 703 N N . LEU A 1 87 ? 64.523 -42.823 -136.375 1.00 73.44 87 LEU A N 1
ATOM 704 C CA . LEU A 1 87 ? 65.452 -42.270 -135.382 1.00 73.44 87 LEU A CA 1
ATOM 705 C C . LEU A 1 87 ? 66.898 -42.174 -135.904 1.00 73.44 87 LEU A C 1
ATOM 707 O O . LEU A 1 87 ? 67.621 -41.252 -135.539 1.00 73.44 87 LEU A O 1
ATOM 711 N N . ASP A 1 88 ? 67.303 -43.087 -136.781 1.00 79.25 88 ASP A N 1
ATOM 712 C CA . ASP A 1 88 ? 68.606 -43.103 -137.451 1.00 79.25 88 ASP A CA 1
ATOM 713 C C . ASP A 1 88 ? 68.820 -41.900 -138.389 1.00 79.25 88 ASP A C 1
ATOM 715 O O . ASP A 1 88 ? 69.948 -41.437 -138.544 1.00 79.25 88 ASP A O 1
ATOM 719 N N . GLN A 1 89 ? 67.749 -41.318 -138.937 1.00 81.31 89 GLN A N 1
ATOM 720 C CA . GLN A 1 89 ? 67.804 -40.154 -139.837 1.00 81.31 89 GLN A CA 1
ATOM 721 C C . GLN A 1 89 ? 67.596 -38.807 -139.122 1.00 81.31 89 GLN A C 1
ATOM 723 O O . GLN A 1 89 ? 67.707 -37.732 -139.720 1.00 81.31 89 GLN A O 1
ATOM 728 N N . TYR A 1 90 ? 67.309 -38.843 -137.821 1.00 78.44 90 TYR A N 1
ATOM 729 C CA . TYR A 1 90 ? 66.982 -37.677 -137.003 1.00 78.44 90 TYR A CA 1
ATOM 730 C C . TYR A 1 90 ? 68.044 -36.570 -137.048 1.00 78.44 90 TYR A C 1
ATOM 732 O O . TYR A 1 90 ? 67.724 -35.392 -137.231 1.00 78.44 90 TYR A O 1
ATOM 740 N N . GLN A 1 91 ? 69.318 -36.931 -136.860 1.00 79.44 91 GLN A N 1
ATOM 741 C CA . GLN A 1 91 ? 70.391 -35.939 -136.755 1.00 79.44 91 GLN A CA 1
ATOM 742 C C . GLN A 1 91 ? 70.609 -35.189 -138.069 1.00 79.44 91 GLN A C 1
ATOM 744 O O . GLN A 1 91 ? 70.836 -33.977 -138.054 1.00 79.44 91 GLN A O 1
ATOM 749 N N . GLU A 1 92 ? 70.495 -35.887 -139.197 1.00 85.56 92 GLU A N 1
ATOM 750 C CA . GLU A 1 92 ? 70.646 -35.291 -140.520 1.00 85.56 92 GLU A CA 1
ATOM 751 C C . GLU A 1 92 ? 69.509 -34.303 -140.803 1.00 85.56 92 GLU A C 1
ATOM 753 O O . GLU A 1 92 ? 69.763 -33.137 -141.124 1.00 85.56 92 GLU A O 1
ATOM 758 N N . LYS A 1 93 ? 68.256 -34.714 -140.549 1.00 83.25 93 LYS A N 1
ATOM 759 C CA . LYS A 1 93 ? 67.084 -33.837 -140.690 1.00 83.25 93 LYS A CA 1
ATOM 760 C C . LYS A 1 93 ? 67.162 -32.600 -139.797 1.00 83.25 93 LYS A C 1
ATOM 762 O O . LYS A 1 93 ? 66.797 -31.506 -140.226 1.00 83.25 93 LYS A O 1
ATOM 767 N N . LEU A 1 94 ? 67.701 -32.728 -138.585 1.00 80.88 94 LEU A N 1
ATOM 768 C CA . LEU A 1 94 ? 67.838 -31.603 -137.658 1.00 80.88 94 LEU A CA 1
ATOM 769 C C . LEU A 1 94 ? 68.807 -30.545 -138.196 1.00 80.88 94 LEU A C 1
ATOM 771 O O . LEU A 1 94 ? 68.565 -29.342 -138.059 1.00 80.88 94 LEU A O 1
ATOM 775 N N . GLN A 1 95 ? 69.920 -30.983 -138.787 1.00 82.31 95 GLN A N 1
ATOM 776 C CA . GLN A 1 95 ? 70.893 -30.074 -139.381 1.00 82.31 95 GLN A CA 1
ATOM 777 C C . GLN A 1 95 ? 70.351 -29.413 -140.649 1.00 82.31 95 GLN A C 1
ATOM 779 O O . GLN A 1 95 ? 70.540 -28.206 -140.810 1.00 82.31 95 GLN A O 1
ATOM 784 N N . GLU A 1 96 ? 69.657 -30.170 -141.506 1.00 84.06 96 GLU A N 1
ATOM 785 C CA . GLU A 1 96 ? 68.996 -29.661 -142.715 1.00 84.06 96 GLU A CA 1
ATOM 786 C C . GLU A 1 96 ? 68.071 -28.481 -142.368 1.00 84.06 96 GLU A C 1
ATOM 788 O O . GLU A 1 96 ? 68.269 -27.367 -142.862 1.00 84.06 96 GLU A O 1
ATOM 793 N N . ARG A 1 97 ? 67.150 -28.666 -141.410 1.00 84.19 97 ARG A N 1
ATOM 794 C CA . ARG A 1 97 ? 66.172 -27.628 -141.027 1.00 84.19 97 ARG A CA 1
ATOM 795 C C . ARG A 1 97 ? 66.813 -26.393 -140.398 1.00 84.19 97 ARG A C 1
ATOM 797 O O . ARG A 1 97 ? 66.365 -25.271 -140.636 1.00 84.19 97 ARG A O 1
ATOM 804 N N . ARG A 1 98 ? 67.895 -26.552 -139.625 1.00 76.94 98 ARG A N 1
ATOM 805 C CA . ARG A 1 98 ? 68.632 -25.395 -139.082 1.00 76.94 98 ARG A CA 1
ATOM 806 C C . ARG A 1 98 ? 69.342 -24.594 -140.169 1.00 76.94 98 ARG A C 1
ATOM 808 O O . ARG A 1 98 ? 69.433 -23.374 -140.033 1.00 76.94 98 ARG A O 1
ATOM 815 N N . ARG A 1 99 ? 69.864 -25.249 -141.213 1.00 80.75 99 ARG A N 1
ATOM 816 C CA . ARG A 1 99 ? 70.498 -24.554 -142.346 1.00 80.75 99 ARG A CA 1
ATOM 817 C C . ARG A 1 99 ? 69.463 -23.783 -143.158 1.00 80.75 99 ARG A C 1
ATOM 819 O O . ARG A 1 99 ? 69.677 -22.598 -143.389 1.00 80.75 99 ARG A O 1
ATOM 826 N N . GLU A 1 100 ? 68.336 -24.411 -143.499 1.00 78.56 100 GLU A N 1
ATOM 827 C CA . GLU A 1 100 ? 67.215 -23.743 -144.180 1.00 78.56 100 GLU A CA 1
ATOM 828 C C . GLU A 1 100 ? 66.750 -22.500 -143.408 1.00 78.56 100 GLU A C 1
ATOM 830 O O . GLU A 1 100 ? 66.644 -21.413 -143.975 1.00 78.56 100 GLU A O 1
ATOM 835 N N . TRP A 1 101 ? 66.553 -22.622 -142.091 1.00 74.06 101 TRP A N 1
ATOM 836 C CA . TRP A 1 101 ? 66.118 -21.494 -141.269 1.00 74.06 101 TRP A CA 1
ATOM 837 C C . TRP A 1 101 ? 67.140 -20.354 -141.236 1.00 74.06 101 TRP A C 1
ATOM 839 O O . TRP A 1 101 ? 66.762 -19.195 -141.407 1.00 74.06 101 TRP A O 1
ATOM 849 N N . LYS A 1 102 ? 68.434 -20.665 -141.077 1.00 70.88 102 LYS A N 1
ATOM 850 C CA . LYS A 1 102 ? 69.500 -19.651 -141.120 1.00 70.88 102 LYS A CA 1
ATOM 851 C C . LYS A 1 102 ? 69.573 -18.943 -142.475 1.00 70.88 102 LYS A C 1
ATOM 853 O O . LYS A 1 102 ? 69.807 -17.742 -142.494 1.00 70.88 102 LYS A O 1
ATOM 858 N N . ALA A 1 103 ? 69.341 -19.656 -143.577 1.00 70.56 103 ALA A N 1
ATOM 859 C CA . ALA A 1 103 ? 69.298 -19.066 -144.914 1.00 70.56 103 ALA A CA 1
ATOM 860 C C . ALA A 1 103 ? 68.049 -18.190 -145.147 1.00 70.56 103 ALA A C 1
ATOM 862 O O . ALA A 1 103 ? 68.094 -17.261 -145.945 1.00 70.56 103 ALA A O 1
ATOM 863 N N . SER A 1 104 ? 66.948 -18.455 -144.434 1.00 64.56 104 SER A N 1
ATOM 864 C CA . SER A 1 104 ? 65.680 -17.715 -144.553 1.00 64.56 104 SER A CA 1
ATOM 865 C C . SER A 1 104 ? 65.568 -16.453 -143.678 1.00 64.56 104 SER A C 1
ATOM 867 O O . SER A 1 104 ? 64.548 -15.765 -143.731 1.00 64.56 104 SER A O 1
ATOM 869 N N . GLN A 1 105 ? 66.578 -16.130 -142.859 1.00 59.47 105 GLN A N 1
ATOM 870 C CA . GLN A 1 105 ? 66.550 -14.939 -142.001 1.00 59.47 105 GLN A CA 1
ATOM 871 C C . GLN A 1 105 ? 66.995 -13.672 -142.759 1.00 59.47 105 GLN A C 1
ATOM 873 O O . GLN A 1 105 ? 68.093 -13.658 -143.315 1.00 59.47 105 GLN A O 1
ATOM 878 N N . PRO A 1 106 ? 66.204 -12.580 -142.752 1.00 51.78 106 PRO A N 1
ATOM 879 C CA . PRO A 1 106 ? 66.611 -11.327 -143.377 1.00 51.78 106 PRO A CA 1
ATOM 880 C C . PRO A 1 106 ? 67.719 -10.647 -142.561 1.00 51.78 106 PRO A C 1
ATOM 882 O O . PRO A 1 106 ? 67.554 -10.359 -141.376 1.00 51.78 106 PRO A O 1
ATOM 885 N N . VAL A 1 107 ? 68.845 -10.351 -143.210 1.00 50.59 107 VAL A N 1
ATOM 886 C CA . VAL A 1 107 ? 69.925 -9.530 -142.646 1.00 50.59 107 VAL A CA 1
ATOM 887 C C . VAL A 1 107 ? 69.488 -8.059 -142.689 1.00 50.59 107 VAL A C 1
ATOM 889 O O . VAL A 1 107 ? 69.217 -7.534 -143.768 1.00 50.59 107 VAL A O 1
ATOM 892 N N . GLN A 1 108 ? 69.402 -7.385 -141.534 1.00 49.09 108 GLN A N 1
ATOM 893 C CA . GLN A 1 108 ? 69.194 -5.929 -141.447 1.00 49.09 108 GLN A CA 1
ATOM 894 C C . GLN A 1 108 ? 70.161 -5.254 -140.450 1.00 49.09 108 GLN A C 1
ATOM 896 O O . GLN A 1 108 ? 70.573 -5.903 -139.488 1.00 49.09 108 GLN A O 1
ATOM 901 N N . PRO A 1 109 ? 70.531 -3.970 -140.668 1.00 51.91 109 PRO A N 1
ATOM 902 C CA . PRO A 1 109 ? 71.758 -3.363 -140.129 1.00 51.91 109 PRO A CA 1
ATOM 903 C C . PRO A 1 109 ? 71.658 -2.891 -138.663 1.00 51.91 109 PRO A C 1
ATOM 905 O O . PRO A 1 109 ? 70.595 -2.477 -138.200 1.00 51.91 109 PRO A O 1
ATOM 908 N N . GLU A 1 110 ? 72.790 -2.916 -137.948 1.00 51.88 110 GLU A N 1
ATOM 909 C CA . GLU A 1 110 ? 72.933 -2.869 -136.478 1.00 51.88 110 GLU A CA 1
ATOM 910 C C . GLU A 1 110 ? 72.715 -1.504 -135.775 1.00 51.88 110 GLU A C 1
ATOM 912 O O . GLU A 1 110 ? 72.645 -1.455 -134.546 1.00 51.88 110 GLU A O 1
ATOM 917 N N . ASP A 1 111 ? 72.486 -0.399 -136.485 1.00 51.12 111 ASP A N 1
ATOM 918 C CA . ASP A 1 111 ? 72.653 0.954 -135.910 1.00 51.12 111 ASP A CA 1
ATOM 919 C C . ASP A 1 111 ? 71.473 1.555 -135.101 1.00 51.12 111 ASP A C 1
ATOM 921 O O . ASP A 1 111 ? 71.5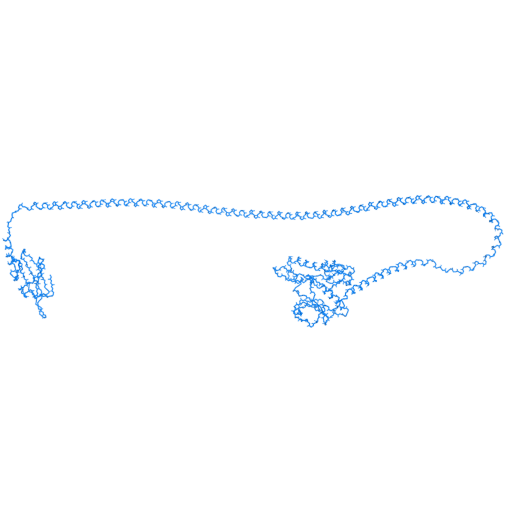27 2.717 -134.704 1.00 51.12 111 ASP A O 1
ATOM 925 N N . ARG A 1 112 ? 70.378 0.829 -134.800 1.00 55.59 112 ARG A N 1
ATOM 926 C CA . ARG A 1 112 ? 69.211 1.405 -134.056 1.00 55.59 112 ARG A CA 1
ATOM 927 C C . ARG A 1 112 ? 68.811 0.726 -132.736 1.00 55.59 112 ARG A C 1
ATOM 929 O O . ARG A 1 112 ? 67.799 1.108 -132.138 1.00 55.59 112 ARG A O 1
ATOM 936 N N . ARG A 1 113 ? 69.555 -0.272 -132.243 1.00 56.84 113 ARG A N 1
ATOM 937 C CA . ARG A 1 113 ? 69.161 -1.060 -131.049 1.00 56.84 113 ARG A CA 1
ATOM 938 C C . ARG A 1 113 ? 69.472 -0.371 -129.712 1.00 56.84 113 ARG A C 1
ATOM 940 O O . ARG A 1 113 ? 68.698 -0.506 -128.762 1.00 56.84 113 ARG A O 1
ATOM 947 N N . GLU A 1 114 ? 70.556 0.395 -129.639 1.00 59.59 114 GLU A N 1
ATOM 948 C CA . GLU A 1 114 ? 71.045 0.982 -128.382 1.00 59.59 114 GLU A CA 1
ATOM 949 C C . GLU A 1 114 ? 70.117 2.082 -127.831 1.00 59.59 114 GLU A C 1
ATOM 951 O O . GLU A 1 114 ? 69.783 2.105 -126.642 1.00 59.59 114 GLU A O 1
ATOM 956 N N . ASP A 1 115 ? 69.595 2.935 -128.712 1.00 60.00 115 ASP A N 1
ATOM 957 C CA . ASP A 1 115 ? 68.760 4.087 -128.347 1.00 60.00 115 ASP A CA 1
ATOM 958 C C . ASP A 1 115 ? 67.382 3.717 -127.793 1.00 60.00 115 ASP A C 1
ATOM 960 O O . ASP A 1 115 ? 66.761 4.476 -127.035 1.00 60.00 115 ASP A O 1
ATOM 964 N N . ARG A 1 116 ? 66.858 2.552 -128.181 1.00 59.16 116 ARG A N 1
ATOM 965 C CA . ARG A 1 116 ? 65.560 2.079 -127.693 1.00 59.16 116 ARG A CA 1
ATOM 966 C C . ARG A 1 116 ? 65.705 1.403 -126.324 1.00 59.16 116 ARG A C 1
ATOM 968 O O . ARG A 1 116 ? 64.866 1.634 -125.454 1.00 59.16 116 ARG A O 1
ATOM 975 N N . LEU A 1 117 ? 66.792 0.658 -126.093 1.00 63.69 117 LEU A N 1
ATOM 976 C CA . LEU A 1 117 ? 67.081 0.035 -124.793 1.00 63.69 117 LEU A CA 1
ATOM 977 C C . LEU A 1 117 ? 67.364 1.081 -123.703 1.00 63.69 117 LEU A C 1
ATOM 979 O O . LEU A 1 117 ? 66.831 0.979 -122.595 1.00 63.69 117 LEU A O 1
ATOM 983 N N . ARG A 1 118 ? 68.135 2.129 -124.030 1.00 70.81 118 ARG A N 1
ATOM 984 C CA . ARG A 1 118 ? 68.427 3.239 -123.105 1.00 70.81 118 ARG A CA 1
ATOM 985 C C . ARG A 1 118 ? 67.152 3.946 -122.628 1.00 70.81 118 ARG A C 1
ATOM 987 O O . ARG A 1 118 ? 67.028 4.237 -121.439 1.00 70.81 118 ARG A O 1
ATOM 994 N N . ARG A 1 119 ? 66.171 4.152 -123.516 1.00 72.31 119 ARG A N 1
ATOM 995 C CA . ARG A 1 119 ? 64.880 4.783 -123.175 1.00 72.31 119 ARG A CA 1
ATOM 996 C C . ARG A 1 119 ? 64.024 3.943 -122.223 1.00 72.31 119 ARG A C 1
ATOM 998 O O . ARG A 1 119 ? 63.473 4.487 -121.268 1.00 72.31 119 ARG A O 1
ATOM 1005 N N . VAL A 1 120 ? 63.935 2.629 -122.435 1.00 75.81 120 VAL A N 1
ATOM 1006 C CA . VAL A 1 120 ? 63.149 1.734 -121.560 1.00 75.81 120 VAL A CA 1
ATOM 1007 C C . VAL A 1 120 ? 63.783 1.614 -120.172 1.00 75.81 120 VAL A C 1
ATOM 1009 O O . VAL A 1 120 ? 63.081 1.715 -119.165 1.00 75.81 120 VAL A O 1
ATOM 1012 N N . LEU A 1 121 ? 65.112 1.480 -120.099 1.00 77.31 121 LEU A N 1
ATOM 1013 C CA . LEU A 1 121 ? 65.833 1.425 -118.825 1.00 77.31 121 LEU A CA 1
ATOM 1014 C C . LEU A 1 121 ? 65.721 2.740 -118.041 1.00 77.31 121 LEU A C 1
ATOM 1016 O O . LEU A 1 121 ? 65.511 2.707 -116.829 1.00 77.31 121 LEU A O 1
ATOM 1020 N N . GLN A 1 122 ? 65.788 3.896 -118.713 1.00 80.25 122 GLN A N 1
ATOM 1021 C CA . GLN A 1 122 ? 65.544 5.187 -118.063 1.00 80.25 122 GLN A CA 1
ATOM 1022 C C . GLN A 1 122 ? 64.119 5.302 -117.514 1.00 80.25 122 GLN A C 1
ATOM 1024 O O . GLN A 1 122 ? 63.950 5.779 -116.392 1.00 80.25 122 GLN A O 1
ATOM 1029 N N . LYS A 1 123 ? 63.103 4.840 -118.256 1.00 81.56 123 LYS A N 1
ATOM 1030 C CA . LYS A 1 123 ? 61.711 4.853 -117.786 1.00 81.56 123 LYS A CA 1
ATOM 1031 C C . LYS A 1 123 ? 61.523 3.968 -116.549 1.00 81.56 123 LYS A C 1
ATOM 1033 O O . LYS A 1 123 ? 61.020 4.444 -115.537 1.00 81.56 123 LYS A O 1
ATOM 1038 N N . ARG A 1 124 ? 62.017 2.725 -116.574 1.00 82.50 124 ARG A N 1
ATOM 1039 C CA . ARG A 1 124 ? 61.892 1.801 -115.433 1.00 82.50 124 ARG A CA 1
ATOM 1040 C C . ARG A 1 124 ? 62.665 2.268 -114.198 1.00 82.50 124 ARG A C 1
ATOM 1042 O O . ARG A 1 124 ? 62.217 2.067 -113.072 1.00 82.50 124 ARG A O 1
ATOM 1049 N N . LYS A 1 125 ? 63.814 2.922 -114.400 1.00 81.62 125 LYS A N 1
ATOM 1050 C CA . LYS A 1 125 ? 64.591 3.537 -113.315 1.00 81.62 125 LYS A CA 1
ATOM 1051 C C . LYS A 1 125 ? 63.824 4.683 -112.644 1.00 81.62 125 LYS A C 1
ATOM 1053 O O . LYS A 1 125 ? 63.920 4.808 -111.428 1.00 81.62 125 LYS A O 1
ATOM 1058 N N . ARG A 1 126 ? 63.054 5.473 -113.405 1.00 83.81 126 ARG A N 1
ATOM 1059 C CA . ARG A 1 126 ? 62.173 6.524 -112.861 1.00 83.81 126 ARG A CA 1
ATOM 1060 C C . ARG A 1 126 ? 61.008 5.937 -112.064 1.00 83.81 126 ARG A C 1
ATOM 1062 O O . ARG A 1 126 ? 60.831 6.331 -110.922 1.00 83.81 126 ARG A O 1
ATOM 1069 N N . GLU A 1 127 ? 60.313 4.934 -112.603 1.00 85.06 127 GLU A N 1
ATOM 1070 C CA . GLU A 1 127 ? 59.201 4.256 -111.906 1.00 85.06 127 GLU A CA 1
ATOM 1071 C C . GLU A 1 127 ? 59.643 3.652 -110.561 1.00 85.06 127 GLU A C 1
ATOM 1073 O O . GLU A 1 127 ? 58.991 3.842 -109.541 1.00 85.06 127 GLU A O 1
ATOM 1078 N N . LEU A 1 128 ? 60.797 2.974 -110.521 1.00 84.19 128 LEU A N 1
ATOM 1079 C CA . LEU A 1 128 ? 61.344 2.424 -109.273 1.00 84.19 128 LEU A CA 1
ATOM 1080 C C . LEU A 1 128 ? 61.779 3.510 -108.278 1.00 84.19 128 LEU A C 1
ATOM 1082 O O . LEU A 1 128 ? 61.771 3.273 -107.070 1.00 84.19 128 LEU A O 1
ATOM 1086 N N . GLN A 1 129 ? 62.205 4.679 -108.763 1.00 85.25 129 GLN A N 1
ATOM 1087 C CA . GLN A 1 129 ? 62.513 5.820 -107.900 1.00 85.25 129 GLN A CA 1
ATOM 1088 C C . GLN A 1 129 ? 61.240 6.440 -107.320 1.00 85.25 129 GLN A C 1
ATOM 1090 O O . GLN A 1 129 ? 61.246 6.795 -106.144 1.00 85.25 129 GLN A O 1
ATOM 1095 N N . GLU A 1 130 ? 60.161 6.530 -108.098 1.00 86.56 130 GLU A N 1
ATOM 1096 C CA . GLU A 1 130 ? 58.847 6.978 -107.621 1.00 86.56 130 GLU A CA 1
ATOM 1097 C C . GLU A 1 130 ? 58.261 6.004 -106.594 1.00 86.56 130 GLU A C 1
ATOM 1099 O O . GLU A 1 130 ? 57.937 6.426 -105.489 1.00 86.56 130 GLU A O 1
ATOM 1104 N N . GLU A 1 131 ? 58.259 4.695 -106.864 1.00 87.19 131 GLU A N 1
ATOM 1105 C CA . GLU A 1 131 ? 57.759 3.688 -105.913 1.00 87.19 131 GLU A CA 1
ATOM 1106 C C . GLU A 1 131 ? 58.561 3.688 -104.596 1.00 87.19 131 GLU A C 1
ATOM 1108 O O . GLU A 1 131 ? 58.010 3.517 -103.505 1.00 87.19 131 GLU A O 1
ATOM 1113 N N . ARG A 1 132 ? 59.884 3.903 -104.674 1.00 87.12 132 ARG A N 1
ATOM 1114 C CA . ARG A 1 132 ? 60.724 4.075 -103.478 1.00 87.12 132 ARG A CA 1
ATOM 1115 C C . ARG A 1 132 ? 60.343 5.327 -102.693 1.00 87.12 132 ARG A C 1
ATOM 1117 O O . ARG A 1 132 ? 60.254 5.232 -101.473 1.00 87.12 132 ARG A O 1
ATOM 1124 N N . ARG A 1 133 ? 60.099 6.454 -103.371 1.00 88.38 133 ARG A N 1
ATOM 1125 C CA . ARG A 1 133 ? 59.657 7.704 -102.732 1.00 88.38 133 ARG A CA 1
ATOM 1126 C C . ARG A 1 133 ? 58.303 7.530 -102.050 1.00 88.38 133 ARG A C 1
ATOM 1128 O O . ARG A 1 133 ? 58.189 7.858 -100.877 1.00 88.38 133 ARG A O 1
ATOM 1135 N N . GLU A 1 134 ? 57.322 6.929 -102.719 1.00 89.88 134 GLU A N 1
ATOM 1136 C CA . GLU A 1 134 ? 55.993 6.679 -102.140 1.00 89.88 134 GLU A CA 1
ATOM 1137 C C . GLU A 1 134 ? 56.063 5.771 -100.902 1.00 89.88 134 GLU A C 1
ATOM 1139 O O . GLU A 1 134 ? 55.462 6.061 -99.866 1.00 89.88 134 GLU A O 1
ATOM 1144 N N . LYS A 1 135 ? 56.846 4.684 -100.960 1.00 89.44 135 LYS A N 1
ATOM 1145 C CA . LYS A 1 135 ? 57.060 3.800 -99.800 1.00 89.44 135 LYS A CA 1
ATOM 1146 C C . LYS A 1 135 ? 57.749 4.519 -98.642 1.00 89.44 135 LYS A C 1
ATOM 1148 O O . LYS A 1 135 ? 57.416 4.267 -97.484 1.00 89.44 135 LYS A O 1
ATOM 1153 N N . GLU A 1 136 ? 58.699 5.398 -98.939 1.00 91.56 136 GLU A N 1
ATOM 1154 C CA . GLU A 1 136 ? 59.388 6.213 -97.940 1.00 91.56 136 GLU A CA 1
ATOM 1155 C C . GLU A 1 136 ? 58.442 7.243 -97.302 1.00 91.56 136 GLU A C 1
ATOM 1157 O O . GLU A 1 136 ? 58.421 7.375 -96.079 1.00 91.56 136 GLU A O 1
ATOM 1162 N N . GLU A 1 137 ? 57.567 7.878 -98.085 1.00 91.69 137 GLU A N 1
ATOM 1163 C CA . GLU A 1 137 ? 56.518 8.775 -97.585 1.00 91.69 137 GLU A CA 1
ATOM 1164 C C . GLU A 1 137 ? 55.514 8.055 -96.674 1.00 91.69 137 GLU A C 1
ATOM 1166 O O . GLU A 1 137 ? 55.201 8.545 -95.584 1.00 91.69 137 GLU A O 1
ATOM 1171 N N . VAL A 1 138 ? 55.044 6.864 -97.065 1.00 91.44 138 VAL A N 1
ATOM 1172 C CA . VAL A 1 138 ? 54.141 6.043 -96.238 1.00 91.44 138 VAL A CA 1
ATOM 1173 C C . VAL A 1 138 ? 54.826 5.612 -94.944 1.00 91.44 138 VAL A C 1
ATOM 1175 O O . VAL A 1 138 ? 54.231 5.716 -93.867 1.00 91.44 138 VAL A O 1
ATOM 1178 N N . ARG A 1 139 ? 56.088 5.171 -95.019 1.00 90.50 139 ARG A N 1
ATOM 1179 C CA . ARG A 1 139 ? 56.885 4.813 -93.840 1.00 90.50 139 ARG A CA 1
ATOM 1180 C C . ARG A 1 139 ? 57.023 6.003 -92.891 1.00 90.50 139 ARG A C 1
ATOM 1182 O O . ARG A 1 139 ? 56.783 5.845 -91.696 1.00 90.50 139 ARG A O 1
ATOM 1189 N N . ASN A 1 140 ? 57.343 7.185 -93.415 1.00 92.44 140 ASN A N 1
ATOM 1190 C CA . ASN A 1 140 ? 57.475 8.407 -92.624 1.00 92.44 140 ASN A CA 1
ATOM 1191 C C . ASN A 1 140 ? 56.143 8.798 -91.963 1.00 92.44 140 ASN A C 1
ATOM 1193 O O . ASN A 1 140 ? 56.123 9.134 -90.778 1.00 92.44 140 ASN A O 1
ATOM 1197 N N . ARG A 1 141 ? 55.014 8.679 -92.678 1.00 93.44 141 ARG A N 1
ATOM 1198 C CA . ARG A 1 141 ? 53.673 8.929 -92.123 1.00 93.44 141 ARG A CA 1
ATOM 1199 C C . ARG A 1 141 ? 53.331 7.962 -90.985 1.00 93.44 141 ARG A C 1
ATOM 1201 O O . ARG A 1 141 ? 52.870 8.404 -89.934 1.00 93.44 141 ARG A O 1
ATOM 1208 N N . LEU A 1 142 ? 53.570 6.662 -91.165 1.00 92.19 142 LEU A N 1
ATOM 1209 C CA . LEU A 1 142 ? 53.337 5.656 -90.122 1.00 92.19 142 LEU A CA 1
ATOM 1210 C C . LEU A 1 142 ? 54.245 5.877 -88.908 1.00 92.19 142 LEU A C 1
ATOM 1212 O O . LEU A 1 142 ? 53.790 5.756 -87.774 1.00 92.19 142 LEU A O 1
ATOM 1216 N N . GLN A 1 143 ? 55.504 6.259 -89.129 1.00 92.88 143 GLN A N 1
ATOM 1217 C CA . GLN A 1 143 ? 56.442 6.568 -88.052 1.00 92.88 143 GLN A CA 1
ATOM 1218 C C . GLN A 1 143 ? 55.999 7.800 -87.248 1.00 92.88 143 GLN A C 1
ATOM 1220 O O . GLN A 1 143 ? 56.041 7.768 -86.020 1.00 92.88 143 GLN A O 1
ATOM 1225 N N . GLN A 1 144 ? 55.491 8.845 -87.909 1.00 92.44 144 GLN A N 1
ATOM 1226 C CA . GLN A 1 144 ? 54.886 9.996 -87.227 1.00 92.44 144 GLN A CA 1
ATOM 1227 C C . GLN A 1 144 ? 53.636 9.605 -86.424 1.00 92.44 144 GLN A C 1
ATOM 1229 O O . GLN A 1 144 ? 53.472 10.046 -85.286 1.00 92.44 144 GLN A O 1
ATOM 1234 N N . GLN A 1 145 ? 52.766 8.749 -86.973 1.00 92.69 145 GLN A N 1
ATOM 1235 C CA . GLN A 1 145 ? 51.586 8.252 -86.256 1.00 92.69 145 GLN A CA 1
ATOM 1236 C C . GLN A 1 145 ? 51.962 7.409 -85.033 1.00 92.69 145 GLN A C 1
ATOM 1238 O O . GLN A 1 145 ? 51.358 7.571 -83.973 1.00 92.69 145 GLN A O 1
ATOM 1243 N N . LEU A 1 146 ? 52.970 6.543 -85.161 1.00 93.56 146 LEU A N 1
ATOM 1244 C CA . LEU A 1 146 ? 53.460 5.704 -84.071 1.00 93.56 146 LEU A CA 1
ATOM 1245 C C . LEU A 1 146 ? 54.073 6.555 -82.954 1.00 93.56 146 LEU A C 1
ATOM 1247 O O . LEU A 1 146 ? 53.676 6.401 -81.803 1.00 93.56 146 LEU A O 1
ATOM 1251 N N . GLN A 1 147 ? 54.909 7.542 -83.291 1.00 92.94 147 GLN A N 1
ATOM 1252 C CA . GLN A 1 147 ? 55.417 8.521 -82.321 1.00 92.94 147 GLN A CA 1
ATOM 1253 C C . GLN A 1 147 ? 54.282 9.302 -81.638 1.00 92.94 147 GLN A C 1
ATOM 1255 O O . GLN A 1 147 ? 54.329 9.554 -80.434 1.00 92.94 147 GLN A O 1
ATOM 1260 N N . GLY A 1 148 ? 53.233 9.667 -82.382 1.00 93.31 148 GLY A N 1
ATOM 1261 C CA . GLY A 1 148 ? 52.032 10.290 -81.822 1.00 93.31 148 GLY A CA 1
ATOM 1262 C C . GLY A 1 148 ? 51.309 9.384 -80.818 1.00 93.31 148 GLY A C 1
ATOM 1263 O O . GLY A 1 148 ? 50.929 9.838 -79.738 1.00 93.31 148 GLY A O 1
ATOM 1264 N N . LYS A 1 149 ? 51.158 8.093 -81.136 1.00 93.44 149 LYS A N 1
ATOM 1265 C CA . LYS A 1 149 ? 50.546 7.091 -80.248 1.00 93.44 149 LYS A CA 1
ATOM 1266 C C . LYS A 1 149 ? 51.393 6.792 -79.014 1.00 93.44 149 LYS A C 1
ATOM 1268 O O . LYS A 1 149 ? 50.833 6.672 -77.928 1.00 93.44 149 LYS A O 1
ATOM 1273 N N . GLU A 1 150 ? 52.714 6.736 -79.148 1.00 93.06 150 GLU A N 1
ATOM 1274 C CA . GLU A 1 150 ? 53.637 6.577 -78.018 1.00 93.06 150 GLU A CA 1
ATOM 1275 C C . GLU A 1 150 ? 53.534 7.752 -77.043 1.00 93.06 150 GLU A C 1
ATOM 1277 O O . GLU A 1 150 ? 53.410 7.537 -75.836 1.00 93.06 150 GLU A O 1
ATOM 1282 N N . ARG A 1 151 ? 53.478 8.992 -77.551 1.00 93.56 151 ARG A N 1
ATOM 1283 C CA . ARG A 1 151 ? 53.249 10.184 -76.715 1.00 93.56 151 ARG A CA 1
ATOM 1284 C C . ARG A 1 151 ? 51.898 10.127 -75.994 1.00 93.56 151 ARG A C 1
ATOM 1286 O O . ARG A 1 151 ? 51.842 10.411 -74.801 1.00 93.56 151 ARG A O 1
ATOM 1293 N N . GLN A 1 152 ? 50.827 9.716 -76.681 1.00 92.94 152 GLN A N 1
ATOM 1294 C CA . GLN A 1 152 ? 49.504 9.533 -76.061 1.00 92.94 152 GLN A CA 1
ATOM 1295 C C . GLN A 1 152 ? 49.529 8.468 -74.955 1.00 92.94 152 GLN A C 1
ATOM 1297 O O . GLN A 1 152 ? 48.951 8.672 -73.888 1.00 92.94 152 GLN A O 1
ATOM 1302 N N . LEU A 1 153 ? 50.217 7.345 -75.181 1.00 94.00 153 LEU A N 1
ATOM 1303 C CA . LEU A 1 153 ? 50.349 6.283 -74.186 1.00 94.00 153 LEU A CA 1
ATOM 1304 C C . LEU A 1 153 ? 51.135 6.757 -72.957 1.00 94.00 153 LEU A C 1
ATOM 1306 O O . LEU A 1 153 ? 50.712 6.488 -71.834 1.00 94.00 153 LEU A O 1
ATOM 1310 N N . GLN A 1 154 ? 52.233 7.493 -73.152 1.00 93.44 154 GLN A N 1
ATOM 1311 C CA . GLN A 1 154 ? 53.015 8.074 -72.056 1.00 93.44 154 GLN A CA 1
ATOM 1312 C C . GLN A 1 154 ? 52.182 9.062 -71.227 1.00 93.44 154 GLN A C 1
ATOM 1314 O O . GLN A 1 154 ? 52.171 8.967 -70.000 1.00 93.44 154 GLN A O 1
ATOM 1319 N N . GLN A 1 155 ? 51.417 9.946 -71.877 1.00 93.94 155 GLN A N 1
ATOM 1320 C CA . GLN A 1 155 ? 50.502 10.866 -71.189 1.00 93.94 155 GLN A CA 1
ATOM 1321 C C . GLN A 1 155 ? 49.426 10.114 -70.392 1.00 93.94 155 GLN A C 1
ATOM 1323 O O . GLN A 1 155 ? 49.195 10.415 -69.222 1.00 93.94 155 GLN A O 1
ATOM 1328 N N . ALA A 1 156 ? 48.806 9.085 -70.978 1.00 92.31 156 ALA A N 1
ATOM 1329 C CA . ALA A 1 156 ? 47.811 8.268 -70.287 1.00 92.31 156 ALA A CA 1
ATOM 1330 C C . ALA A 1 156 ? 48.410 7.499 -69.092 1.00 92.31 156 ALA A C 1
ATOM 1332 O O . ALA A 1 156 ? 47.761 7.350 -68.054 1.00 92.31 156 ALA A O 1
ATOM 1333 N N . GLN A 1 157 ? 49.654 7.023 -69.206 1.00 93.62 157 GLN A N 1
ATOM 1334 C CA . GLN A 1 157 ? 50.371 6.375 -68.105 1.00 93.62 157 GLN A CA 1
ATOM 1335 C C . GLN A 1 157 ? 50.680 7.353 -66.967 1.00 93.62 157 GLN A C 1
ATOM 1337 O O . GLN A 1 157 ? 50.465 6.994 -65.809 1.00 93.62 157 GLN A O 1
ATOM 1342 N N . GLN A 1 158 ? 51.116 8.577 -67.280 1.00 94.00 158 GLN A N 1
ATOM 1343 C CA . GLN A 1 158 ? 51.333 9.636 -66.288 1.00 94.00 158 GLN A CA 1
ATOM 1344 C C . GLN A 1 158 ? 50.030 9.984 -65.559 1.00 94.00 158 GLN A C 1
ATOM 1346 O O . GLN A 1 158 ? 49.976 9.876 -64.336 1.00 94.00 158 GLN A O 1
ATOM 1351 N N . GLN A 1 159 ? 48.942 10.241 -66.292 1.00 93.50 159 GLN A N 1
ATOM 1352 C CA . GLN A 1 159 ? 47.626 10.506 -65.697 1.00 93.50 159 GLN A CA 1
ATOM 1353 C C . GLN A 1 159 ? 47.135 9.343 -64.826 1.00 93.50 159 GLN A C 1
ATOM 1355 O O . GLN A 1 159 ? 46.549 9.543 -63.763 1.00 93.50 159 GLN A O 1
ATOM 1360 N N . ARG A 1 160 ? 47.380 8.094 -65.243 1.00 93.31 160 ARG A N 1
ATOM 1361 C CA . ARG A 1 160 ? 47.036 6.918 -64.435 1.00 93.31 160 ARG A CA 1
ATOM 1362 C C . ARG A 1 160 ? 47.849 6.864 -63.141 1.00 93.31 160 ARG A C 1
ATOM 1364 O O . ARG A 1 160 ? 47.311 6.439 -62.120 1.00 93.31 160 ARG A O 1
ATOM 1371 N N . GLN A 1 161 ? 49.127 7.241 -63.170 1.00 93.38 161 GLN A N 1
ATOM 1372 C CA . GLN A 1 161 ? 49.956 7.314 -61.965 1.00 93.38 161 GLN A CA 1
ATOM 1373 C C . GLN A 1 161 ? 49.495 8.436 -61.029 1.00 93.38 161 GLN A C 1
ATOM 1375 O O . GLN A 1 161 ? 49.406 8.202 -59.826 1.00 93.38 161 GLN A O 1
ATOM 1380 N N . GLU A 1 162 ? 49.136 9.603 -61.563 1.00 94.06 162 GLU A N 1
ATOM 1381 C CA . GLU A 1 162 ? 48.570 10.714 -60.787 1.00 94.06 162 GLU A CA 1
ATOM 1382 C C . GLU A 1 162 ? 47.259 10.310 -60.109 1.00 94.06 162 GLU A C 1
ATOM 1384 O O . GLU A 1 162 ? 47.171 10.360 -58.883 1.00 94.06 162 GLU A O 1
ATOM 1389 N N . ARG A 1 163 ? 46.300 9.749 -60.858 1.00 93.19 163 ARG A N 1
ATOM 1390 C CA . ARG A 1 163 ? 45.037 9.247 -60.283 1.00 93.19 163 ARG A CA 1
ATOM 1391 C C . ARG A 1 163 ? 45.257 8.186 -59.206 1.00 93.19 163 ARG A C 1
ATOM 1393 O O . ARG A 1 163 ? 44.526 8.141 -58.223 1.00 93.19 163 ARG A O 1
ATOM 1400 N N . LYS A 1 164 ? 46.264 7.316 -59.358 1.00 93.81 164 LYS A N 1
ATOM 1401 C CA . LYS A 1 164 ? 46.616 6.340 -58.310 1.00 93.81 164 LYS A CA 1
ATOM 1402 C C . LYS A 1 164 ? 47.078 7.028 -57.023 1.00 93.81 164 LYS A C 1
ATOM 1404 O O . LYS A 1 164 ? 46.687 6.579 -55.948 1.00 93.81 164 LYS A O 1
ATOM 1409 N N . ARG A 1 165 ? 47.876 8.098 -57.124 1.00 94.31 165 ARG A N 1
ATOM 1410 C CA . ARG A 1 165 ? 48.317 8.891 -55.964 1.00 94.31 165 ARG A CA 1
ATOM 1411 C C . ARG A 1 165 ? 47.140 9.604 -55.302 1.00 94.31 165 ARG A C 1
ATOM 1413 O O . ARG A 1 165 ? 47.017 9.540 -54.085 1.00 94.31 165 ARG A O 1
ATOM 1420 N N . GLU A 1 166 ? 46.244 10.196 -56.088 1.00 94.56 166 GLU A N 1
ATOM 1421 C CA . GLU A 1 166 ? 45.024 10.841 -55.580 1.00 94.56 166 GLU A CA 1
ATOM 1422 C C . GLU A 1 166 ? 44.121 9.851 -54.836 1.00 94.56 166 GLU A C 1
ATOM 1424 O O . GLU A 1 166 ? 43.683 10.130 -53.722 1.00 94.56 166 GLU A O 1
ATOM 1429 N N . ILE A 1 167 ? 43.898 8.656 -55.399 1.00 94.12 167 ILE A N 1
ATOM 1430 C CA . ILE A 1 167 ? 43.120 7.593 -54.742 1.00 94.12 167 ILE A CA 1
ATOM 1431 C C . ILE A 1 167 ? 43.782 7.162 -53.429 1.00 94.12 167 ILE A C 1
ATOM 1433 O O . ILE A 1 167 ? 43.089 6.930 -52.440 1.00 94.12 167 ILE A O 1
ATOM 1437 N N . GLN A 1 168 ? 45.112 7.047 -53.397 1.00 93.75 168 GLN A N 1
ATOM 1438 C CA . GLN A 1 168 ? 45.831 6.682 -52.178 1.00 93.75 168 GLN A CA 1
ATOM 1439 C C . GLN A 1 168 ? 45.681 7.757 -51.092 1.00 93.75 168 GLN A C 1
ATOM 1441 O O . GLN A 1 168 ? 45.359 7.419 -49.956 1.00 93.75 168 GLN A O 1
ATOM 1446 N N . GLN A 1 169 ? 45.817 9.037 -51.449 1.00 94.69 169 GLN A N 1
ATOM 1447 C CA . GLN A 1 169 ? 45.583 10.153 -50.527 1.00 94.69 169 GLN A CA 1
ATOM 1448 C C . GLN A 1 169 ? 44.129 10.210 -50.042 1.00 94.69 169 GLN A C 1
ATOM 1450 O O . GLN A 1 169 ? 43.879 10.465 -48.866 1.00 94.69 169 GLN A O 1
ATOM 1455 N N . ALA A 1 170 ? 43.158 9.953 -50.923 1.00 93.56 170 ALA A N 1
ATOM 1456 C CA . ALA A 1 170 ? 41.746 9.905 -50.555 1.00 93.56 170 ALA A CA 1
ATOM 1457 C C . ALA A 1 170 ? 41.460 8.776 -49.552 1.00 93.56 170 ALA A C 1
ATOM 1459 O O . ALA A 1 170 ? 40.788 9.010 -48.552 1.00 93.56 170 ALA A O 1
ATOM 1460 N N . ARG A 1 171 ? 42.033 7.583 -49.765 1.00 93.94 171 ARG A N 1
ATOM 1461 C CA . ARG A 1 171 ? 41.921 6.449 -48.831 1.00 93.94 171 ARG A CA 1
ATOM 1462 C C . ARG A 1 171 ? 42.548 6.742 -47.473 1.00 93.94 171 ARG A C 1
ATOM 1464 O O . ARG A 1 171 ? 42.011 6.330 -46.451 1.00 93.94 171 ARG A O 1
ATOM 1471 N N . GLU A 1 172 ? 43.677 7.444 -47.448 1.00 93.88 172 GLU A N 1
ATOM 1472 C CA . GLU A 1 172 ? 44.329 7.834 -46.197 1.00 93.88 172 GLU A CA 1
ATOM 1473 C C . GLU A 1 172 ? 43.494 8.861 -45.421 1.00 93.88 172 GLU A C 1
ATOM 1475 O O . GLU A 1 172 ? 43.282 8.695 -44.221 1.00 93.88 172 GLU A O 1
ATOM 1480 N N . LYS A 1 173 ? 42.924 9.859 -46.110 1.00 94.50 173 LYS A N 1
ATOM 1481 C CA . LYS A 1 173 ? 41.969 10.804 -45.509 1.00 94.50 173 LYS A CA 1
ATOM 1482 C C . LYS A 1 173 ? 40.718 10.103 -44.983 1.00 94.50 173 LYS A C 1
ATOM 1484 O O . LYS A 1 173 ? 40.262 10.422 -43.891 1.00 94.50 173 LYS A O 1
ATOM 1489 N N . GLU A 1 174 ? 40.178 9.145 -45.735 1.00 94.00 174 GLU A N 1
ATOM 1490 C CA . GLU A 1 174 ? 39.026 8.349 -45.305 1.00 94.00 174 GLU A CA 1
ATOM 1491 C C . GLU A 1 174 ? 39.355 7.531 -44.052 1.00 94.00 174 GLU A C 1
ATOM 1493 O O . GLU A 1 174 ? 38.571 7.506 -43.107 1.00 94.00 174 GLU A O 1
ATOM 1498 N N . ARG A 1 175 ? 40.541 6.915 -43.998 1.00 94.12 175 ARG A N 1
ATOM 1499 C CA . ARG A 1 175 ? 41.005 6.196 -42.809 1.00 94.12 175 ARG A CA 1
ATOM 1500 C C . ARG A 1 175 ? 41.104 7.119 -41.592 1.00 94.12 175 ARG A C 1
ATOM 1502 O O . ARG A 1 175 ? 40.565 6.776 -40.547 1.00 94.12 175 ARG A O 1
ATOM 1509 N N . GLN A 1 176 ? 41.726 8.290 -41.734 1.00 94.50 176 GLN A N 1
ATOM 1510 C CA . GLN A 1 176 ? 41.820 9.274 -40.648 1.00 94.50 176 GLN A CA 1
ATOM 1511 C C . GLN A 1 176 ? 40.440 9.774 -40.199 1.00 94.50 176 GLN A C 1
ATOM 1513 O O . GLN A 1 176 ? 40.221 10.003 -39.013 1.00 94.50 176 GLN A O 1
ATOM 1518 N N . ALA A 1 177 ? 39.496 9.941 -41.130 1.00 93.12 177 ALA A N 1
ATOM 1519 C CA . ALA A 1 177 ? 38.124 10.314 -40.800 1.00 93.12 177 ALA A CA 1
ATOM 1520 C C . ALA A 1 177 ? 37.416 9.215 -39.993 1.00 93.12 177 ALA A C 1
ATOM 1522 O O . ALA A 1 177 ? 36.780 9.531 -38.992 1.00 93.12 177 ALA A O 1
ATOM 1523 N N . ARG A 1 178 ? 37.587 7.940 -40.371 1.00 94.00 178 ARG A N 1
ATOM 1524 C CA . ARG A 1 178 ? 37.039 6.793 -39.626 1.00 94.00 178 ARG A CA 1
ATOM 1525 C C . ARG A 1 178 ? 37.641 6.665 -38.227 1.00 94.00 178 ARG A C 1
ATOM 1527 O O . ARG A 1 178 ? 36.908 6.393 -37.286 1.00 94.00 178 ARG A O 1
ATOM 1534 N N . GLU A 1 179 ? 38.949 6.878 -38.079 1.00 94.88 179 GLU A N 1
ATOM 1535 C CA . GLU A 1 179 ? 39.615 6.877 -36.766 1.00 94.88 179 GLU A CA 1
ATOM 1536 C C . GLU A 1 179 ? 39.046 7.998 -35.870 1.00 94.88 179 GLU A C 1
ATOM 1538 O O . GLU A 1 179 ? 38.629 7.734 -34.746 1.00 94.88 179 GLU A O 1
ATOM 1543 N N . ARG A 1 180 ? 38.882 9.221 -36.398 1.00 95.06 180 ARG A N 1
ATOM 1544 C CA . ARG A 1 180 ? 38.235 10.328 -35.661 1.00 95.06 180 ARG A CA 1
ATOM 1545 C C . ARG A 1 180 ? 36.778 10.047 -35.305 1.00 95.06 180 ARG A C 1
ATOM 1547 O O . ARG A 1 180 ? 36.326 10.444 -34.237 1.00 95.06 180 ARG A O 1
ATOM 1554 N N . GLU A 1 181 ? 36.029 9.410 -36.201 1.00 94.25 181 GLU A N 1
ATOM 1555 C CA . GLU A 1 181 ? 34.641 9.022 -35.942 1.00 94.25 181 GLU A CA 1
ATOM 1556 C C . GLU A 1 181 ? 34.560 8.013 -34.790 1.00 94.25 181 GLU A C 1
ATOM 1558 O O . GLU A 1 181 ? 33.718 8.165 -33.908 1.00 94.25 181 GLU A O 1
ATOM 1563 N N . GLN A 1 182 ? 35.469 7.035 -34.749 1.00 94.38 182 GLN A N 1
ATOM 1564 C CA . GLN A 1 182 ? 35.561 6.077 -33.646 1.00 94.38 182 GLN A CA 1
ATOM 1565 C C . GLN A 1 182 ? 35.909 6.762 -32.320 1.00 94.38 182 GLN A C 1
ATOM 1567 O O . GLN A 1 182 ? 35.248 6.493 -31.316 1.00 94.38 182 GLN A O 1
ATOM 1572 N N . ASP A 1 183 ? 36.876 7.681 -32.314 1.00 95.56 183 ASP A N 1
ATOM 1573 C CA . ASP A 1 183 ? 37.236 8.447 -31.115 1.00 95.56 183 ASP A CA 1
ATOM 1574 C C . ASP A 1 183 ? 36.052 9.285 -30.605 1.00 95.56 183 ASP A C 1
ATOM 1576 O O . ASP A 1 183 ? 35.745 9.289 -29.411 1.00 95.56 183 ASP A O 1
ATOM 1580 N N . LEU A 1 184 ? 35.332 9.958 -31.511 1.00 95.06 184 LEU A N 1
ATOM 1581 C CA . LEU A 1 184 ? 34.137 10.732 -31.166 1.00 95.06 184 LEU A CA 1
ATOM 1582 C C . LEU A 1 184 ? 33.009 9.842 -30.633 1.00 95.06 184 LEU A C 1
ATOM 1584 O O . LEU A 1 184 ? 32.337 10.225 -29.677 1.00 95.06 184 LEU A O 1
ATOM 1588 N N . GLN A 1 185 ? 32.808 8.652 -31.204 1.00 94.00 185 GLN A N 1
ATOM 1589 C CA . GLN A 1 185 ? 31.829 7.686 -30.698 1.00 94.00 185 GLN A CA 1
ATOM 1590 C C . GLN A 1 185 ? 32.187 7.197 -29.292 1.00 94.00 185 GLN A C 1
ATOM 1592 O O . GLN A 1 185 ? 31.301 7.094 -28.444 1.00 94.00 185 GLN A O 1
ATOM 1597 N N . GLN A 1 186 ? 33.467 6.943 -29.011 1.00 94.44 186 GLN A N 1
ATOM 1598 C CA . GLN A 1 186 ? 33.913 6.572 -27.666 1.00 94.44 186 GLN A CA 1
ATOM 1599 C C . GLN A 1 186 ? 33.674 7.707 -26.663 1.00 94.44 186 GLN A C 1
ATOM 1601 O O . GLN A 1 186 ? 33.118 7.466 -25.591 1.00 94.44 186 GLN A O 1
ATOM 1606 N N . GLN A 1 187 ? 34.009 8.949 -27.028 1.00 95.50 187 GLN A N 1
ATOM 1607 C CA . GLN A 1 187 ? 33.741 10.119 -26.185 1.00 95.50 187 GLN A CA 1
ATOM 1608 C C . GLN A 1 187 ? 32.242 10.322 -25.941 1.00 95.50 187 GLN A C 1
ATOM 1610 O O . GLN A 1 187 ? 31.839 10.649 -24.825 1.00 95.50 187 GLN A O 1
ATOM 1615 N N . LEU A 1 188 ? 31.408 10.109 -26.963 1.00 94.88 188 LEU A N 1
ATOM 1616 C CA . LEU A 1 188 ? 29.956 10.195 -26.837 1.00 94.88 188 LEU A CA 1
ATOM 1617 C C . LEU A 1 188 ? 29.426 9.135 -25.864 1.00 94.88 188 LEU A C 1
ATOM 1619 O O . LEU A 1 188 ? 28.695 9.481 -24.941 1.00 94.88 188 LEU A O 1
ATOM 1623 N N . GLN A 1 189 ? 29.857 7.878 -25.999 1.00 94.81 189 GLN A N 1
ATOM 1624 C CA . GLN A 1 189 ? 29.476 6.805 -25.075 1.00 94.81 189 GLN A CA 1
ATOM 1625 C C . GLN A 1 189 ? 29.919 7.093 -23.636 1.00 94.81 189 GLN A C 1
ATOM 1627 O O . GLN A 1 189 ? 29.184 6.818 -22.686 1.00 94.81 189 GLN A O 1
ATOM 1632 N N . GLU A 1 190 ? 31.113 7.656 -23.445 1.00 95.44 190 GLU A N 1
ATOM 1633 C CA . GLU A 1 190 ? 31.581 8.054 -22.119 1.00 95.44 190 GLU A CA 1
ATOM 1634 C C . GLU A 1 190 ? 30.727 9.191 -21.541 1.00 95.44 190 GLU A C 1
ATOM 1636 O O . GLU A 1 190 ? 30.321 9.133 -20.377 1.00 95.44 190 GLU A O 1
ATOM 1641 N N . LYS A 1 191 ? 30.377 10.191 -22.358 1.00 95.25 191 LYS A N 1
ATOM 1642 C CA . LYS A 1 191 ? 29.485 11.286 -21.957 1.00 95.25 191 LYS A CA 1
ATOM 1643 C C . LYS A 1 191 ? 28.077 10.802 -21.627 1.00 95.25 191 LYS A C 1
ATOM 1645 O O . LYS A 1 191 ? 27.504 11.269 -20.646 1.00 95.25 191 LYS A O 1
ATOM 1650 N N . GLU A 1 192 ? 27.542 9.845 -22.378 1.00 94.38 192 GLU A N 1
ATOM 1651 C CA . GLU A 1 192 ? 26.257 9.207 -22.082 1.00 94.38 192 GLU A CA 1
ATOM 1652 C C . GLU A 1 192 ? 26.292 8.469 -20.740 1.00 94.38 192 GLU A C 1
ATOM 1654 O O . GLU A 1 192 ? 25.376 8.626 -19.933 1.00 94.38 192 GLU A O 1
ATOM 1659 N N . ARG A 1 193 ? 27.374 7.734 -20.443 1.00 94.88 193 ARG A N 1
ATOM 1660 C CA . ARG A 1 193 ? 27.553 7.088 -19.130 1.00 94.88 193 ARG A CA 1
ATOM 1661 C C . ARG A 1 193 ? 27.634 8.107 -17.996 1.00 94.88 193 ARG A C 1
ATOM 1663 O O . ARG A 1 193 ? 26.980 7.916 -16.974 1.00 94.88 193 ARG A O 1
ATOM 1670 N N . GLN A 1 194 ? 28.393 9.191 -18.174 1.00 94.94 194 GLN A N 1
ATOM 1671 C CA . GLN A 1 194 ? 28.484 10.277 -17.188 1.00 94.94 194 GLN A CA 1
ATOM 1672 C C . GLN A 1 194 ? 27.112 10.920 -16.943 1.00 94.94 194 GLN A C 1
ATOM 1674 O O . GLN A 1 194 ? 26.733 11.153 -15.796 1.00 94.94 194 GLN A O 1
ATOM 1679 N N . LEU A 1 195 ? 26.339 11.161 -18.006 1.00 94.25 195 LEU A N 1
ATOM 1680 C CA . LEU A 1 195 ? 24.992 11.715 -17.901 1.00 94.25 195 LEU A CA 1
ATOM 1681 C C . LEU A 1 195 ? 24.048 10.766 -17.152 1.00 94.25 195 LEU A C 1
ATOM 1683 O O . LEU A 1 195 ? 23.319 11.215 -16.271 1.00 94.25 195 LEU A O 1
ATOM 1687 N N . GLN A 1 196 ? 24.085 9.466 -17.456 1.00 93.88 196 GLN A N 1
ATOM 1688 C CA . GLN A 1 196 ? 23.283 8.459 -16.755 1.00 93.88 196 GLN A CA 1
ATOM 1689 C C . GLN A 1 196 ? 23.635 8.380 -15.265 1.00 93.88 196 GLN A C 1
ATOM 1691 O O . GLN A 1 196 ? 22.737 8.314 -14.427 1.00 93.88 196 GLN A O 1
ATOM 1696 N N . GLN A 1 197 ? 24.923 8.429 -14.917 1.00 94.56 197 GLN A N 1
ATOM 1697 C CA . GLN A 1 197 ? 25.363 8.459 -13.519 1.00 94.56 197 GLN A CA 1
ATOM 1698 C C . GLN A 1 197 ? 24.854 9.712 -12.797 1.00 94.56 197 GLN A C 1
ATOM 1700 O O . GLN A 1 197 ? 24.240 9.596 -11.738 1.00 94.56 197 GLN A O 1
ATOM 1705 N N . ALA A 1 198 ? 25.011 10.891 -13.405 1.00 93.94 198 ALA A N 1
ATOM 1706 C CA . ALA A 1 198 ? 24.514 12.144 -12.840 1.00 93.94 198 ALA A CA 1
ATOM 1707 C C . ALA A 1 198 ? 22.980 12.151 -12.678 1.00 93.94 198 ALA A C 1
ATOM 1709 O O . ALA A 1 198 ? 22.457 12.671 -11.693 1.00 93.94 198 ALA A O 1
ATOM 1710 N N . GLN A 1 199 ? 22.242 11.549 -13.619 1.00 93.12 199 GLN A N 1
ATOM 1711 C CA . GLN A 1 199 ? 20.790 11.375 -13.510 1.00 93.12 199 GLN A CA 1
ATOM 1712 C C . GLN A 1 199 ? 20.417 10.472 -12.329 1.00 93.12 199 GLN A C 1
ATOM 1714 O O . GLN A 1 199 ? 19.557 10.847 -11.534 1.00 93.12 199 GLN A O 1
ATOM 1719 N N . GLN A 1 200 ? 21.095 9.333 -12.164 1.00 93.56 200 GLN A N 1
ATOM 1720 C CA . GLN A 1 200 ? 20.857 8.424 -11.038 1.00 93.56 200 GLN A CA 1
ATOM 1721 C C . GLN A 1 200 ? 21.177 9.073 -9.685 1.00 93.56 200 GLN A C 1
ATOM 1723 O O . GLN A 1 200 ? 20.432 8.885 -8.722 1.00 93.56 200 GLN A O 1
ATOM 1728 N N . GLU A 1 201 ? 22.261 9.843 -9.588 1.00 94.44 201 GLU A N 1
ATOM 1729 C CA . GLU A 1 201 ? 22.592 10.595 -8.372 1.00 94.44 201 GLU A CA 1
ATOM 1730 C C . GLU A 1 201 ? 21.511 11.625 -8.046 1.00 94.44 201 GLU A C 1
ATOM 1732 O O . GLU A 1 201 ? 20.997 11.650 -6.925 1.00 94.44 201 GLU A O 1
ATOM 1737 N N . ARG A 1 202 ? 21.073 12.398 -9.043 1.00 93.38 202 ARG A N 1
ATOM 1738 C CA . ARG A 1 202 ? 20.019 13.398 -8.863 1.00 93.38 202 ARG A CA 1
ATOM 1739 C C . ARG A 1 202 ? 18.678 12.773 -8.476 1.00 93.38 202 ARG A C 1
ATOM 1741 O O . ARG A 1 202 ? 17.961 13.319 -7.641 1.00 93.38 202 ARG A O 1
ATOM 1748 N N . GLU A 1 203 ? 18.336 11.609 -9.025 1.00 92.62 203 GLU A N 1
ATOM 1749 C CA . GLU A 1 203 ? 17.153 10.853 -8.603 1.00 92.62 203 GLU A CA 1
ATOM 1750 C C . GLU A 1 203 ? 17.251 10.400 -7.142 1.00 92.62 203 GLU A C 1
ATOM 1752 O O . GLU A 1 203 ? 16.273 10.518 -6.398 1.00 92.62 203 GLU A O 1
ATOM 1757 N N . ARG A 1 204 ? 18.426 9.936 -6.697 1.00 94.06 204 ARG A N 1
ATOM 1758 C CA . ARG A 1 204 ? 18.660 9.578 -5.288 1.00 94.06 204 ARG A CA 1
ATOM 1759 C C . ARG A 1 204 ? 18.509 10.789 -4.370 1.00 94.06 204 ARG A C 1
ATOM 1761 O O . ARG A 1 204 ? 17.864 10.669 -3.328 1.00 94.06 204 ARG A O 1
ATOM 1768 N N . GLU A 1 205 ? 19.040 11.947 -4.754 1.00 95.06 205 GLU A N 1
ATOM 1769 C CA . GLU A 1 205 ? 18.874 13.198 -4.002 1.00 95.06 205 GLU A CA 1
ATOM 1770 C C . GLU A 1 205 ? 17.402 13.610 -3.904 1.00 95.06 205 GLU A C 1
ATOM 1772 O O . GLU A 1 205 ? 16.917 13.912 -2.813 1.00 95.06 205 GLU A O 1
ATOM 1777 N N . ILE A 1 206 ? 16.656 13.543 -5.013 1.00 93.81 206 ILE A N 1
ATOM 1778 C CA . ILE A 1 206 ? 15.214 13.827 -5.030 1.00 93.81 206 ILE A CA 1
ATOM 1779 C C . ILE A 1 206 ? 14.463 12.855 -4.114 1.00 93.81 206 ILE A C 1
ATOM 1781 O O . ILE A 1 206 ? 13.586 13.272 -3.357 1.00 93.81 206 ILE A O 1
ATOM 1785 N N . GLN A 1 207 ? 14.801 11.564 -4.136 1.00 92.62 207 GLN A N 1
ATOM 1786 C CA . GLN A 1 207 ? 14.190 10.582 -3.240 1.00 92.62 207 GLN A CA 1
ATOM 1787 C C . GLN A 1 207 ? 14.506 10.870 -1.767 1.00 92.62 207 GLN A C 1
ATOM 1789 O O . GLN A 1 207 ? 13.618 10.760 -0.920 1.00 92.62 207 GLN A O 1
ATOM 1794 N N . GLN A 1 208 ? 15.741 11.263 -1.443 1.00 94.19 208 GLN A N 1
ATOM 1795 C CA . GLN A 1 208 ? 16.108 11.660 -0.083 1.00 94.19 208 GLN A CA 1
ATOM 1796 C C . GLN A 1 208 ? 15.369 12.928 0.359 1.00 94.19 208 GLN A C 1
ATOM 1798 O O . GLN A 1 208 ? 14.845 12.962 1.473 1.00 94.19 208 GLN A O 1
ATOM 1803 N N . ALA A 1 209 ? 15.270 13.936 -0.508 1.00 92.62 209 ALA A N 1
ATOM 1804 C CA . ALA A 1 209 ? 14.513 15.155 -0.244 1.00 92.62 209 ALA A CA 1
ATOM 1805 C C . ALA A 1 209 ? 13.027 14.852 0.000 1.00 92.62 209 ALA A C 1
ATOM 1807 O O . ALA A 1 209 ? 12.475 15.303 0.999 1.00 92.62 209 ALA A O 1
ATOM 1808 N N . ARG A 1 210 ? 12.404 13.997 -0.825 1.00 93.56 210 ARG A N 1
ATOM 1809 C CA . ARG A 1 210 ? 11.014 13.544 -0.627 1.00 93.56 210 ARG A CA 1
ATOM 1810 C C . ARG A 1 210 ? 10.815 12.828 0.708 1.00 93.56 210 ARG A C 1
ATOM 1812 O O . ARG A 1 210 ? 9.826 13.081 1.386 1.00 93.56 210 ARG A O 1
ATOM 1819 N N . LYS A 1 211 ? 11.750 11.963 1.118 1.00 92.62 211 LYS A N 1
ATOM 1820 C CA . LYS A 1 211 ? 11.694 11.303 2.437 1.00 92.62 211 LYS A CA 1
ATOM 1821 C C . LYS A 1 211 ? 11.800 12.311 3.586 1.00 92.62 211 LYS A C 1
ATOM 1823 O O . LYS A 1 211 ? 11.080 12.180 4.572 1.00 92.62 211 LYS A O 1
ATOM 1828 N N . ARG A 1 212 ? 12.676 13.317 3.467 1.00 93.44 212 ARG A N 1
ATOM 1829 C CA . ARG A 1 212 ? 12.788 14.402 4.460 1.00 93.44 212 ARG A CA 1
ATOM 1830 C C . ARG A 1 212 ? 11.495 15.208 4.550 1.00 93.44 212 ARG A C 1
ATOM 1832 O O . ARG A 1 212 ? 11.031 15.453 5.656 1.00 93.44 212 ARG A O 1
ATOM 1839 N N . ASP A 1 213 ? 10.899 15.546 3.412 1.00 93.56 213 ASP A N 1
ATOM 1840 C CA . ASP A 1 213 ? 9.645 16.297 3.348 1.00 93.56 213 ASP A CA 1
ATOM 1841 C C . ASP A 1 213 ? 8.477 15.516 3.973 1.00 93.56 213 ASP A C 1
ATOM 1843 O O . ASP A 1 213 ? 7.753 16.038 4.815 1.00 93.56 213 ASP A O 1
ATOM 1847 N N . GLN A 1 214 ? 8.370 14.214 3.685 1.00 92.38 214 GLN A N 1
ATOM 1848 C CA . GLN A 1 214 ? 7.392 13.332 4.335 1.00 92.38 214 GLN A CA 1
ATOM 1849 C C . GLN A 1 214 ? 7.580 13.261 5.856 1.00 92.38 214 GLN A C 1
ATOM 1851 O O . GLN A 1 214 ? 6.600 13.268 6.601 1.00 92.38 214 GLN A O 1
ATOM 1856 N N . ASN A 1 215 ? 8.826 13.199 6.336 1.00 93.19 215 ASN A N 1
ATOM 1857 C CA . ASN A 1 215 ? 9.105 13.212 7.772 1.00 93.19 215 ASN A CA 1
ATOM 1858 C C . ASN A 1 215 ? 8.720 14.552 8.413 1.00 93.19 215 ASN A C 1
ATOM 1860 O O . ASN A 1 215 ? 8.112 14.553 9.482 1.00 93.19 215 ASN A O 1
ATOM 1864 N N . LEU A 1 216 ? 9.026 15.674 7.757 1.00 93.94 216 LEU A N 1
ATOM 1865 C CA . LEU A 1 216 ? 8.636 17.005 8.223 1.00 93.94 216 LEU A CA 1
ATOM 1866 C C . LEU A 1 216 ? 7.112 17.168 8.251 1.00 93.94 216 LEU A C 1
ATOM 1868 O O . LEU A 1 216 ? 6.581 17.663 9.239 1.00 93.94 216 LEU A O 1
ATOM 1872 N N . GLN A 1 217 ? 6.392 16.681 7.236 1.00 92.19 217 GLN A N 1
ATOM 1873 C CA . GLN A 1 217 ? 4.926 16.686 7.229 1.00 92.19 217 GLN A CA 1
ATOM 1874 C C . GLN A 1 217 ? 4.336 15.868 8.380 1.00 92.19 217 GLN A C 1
ATOM 1876 O O . GLN A 1 217 ? 3.391 16.318 9.024 1.00 92.19 217 GLN A O 1
ATOM 1881 N N . ARG A 1 218 ? 4.906 14.695 8.688 1.00 92.06 218 ARG A N 1
ATOM 1882 C CA . ARG A 1 218 ? 4.478 13.892 9.848 1.00 92.06 218 ARG A CA 1
ATOM 1883 C C . ARG A 1 218 ? 4.695 14.638 11.162 1.00 92.06 218 ARG A C 1
ATOM 1885 O O . ARG A 1 218 ? 3.791 14.670 11.989 1.00 92.06 218 ARG A O 1
ATOM 1892 N N . GLN A 1 219 ? 5.859 15.266 11.335 1.00 93.19 219 GLN A N 1
ATOM 1893 C CA . GLN A 1 219 ? 6.145 16.081 12.520 1.00 93.19 219 GLN A CA 1
ATOM 1894 C C . GLN A 1 219 ? 5.197 17.279 12.630 1.00 93.19 219 GLN A C 1
ATOM 1896 O O . GLN A 1 219 ? 4.740 17.600 13.724 1.00 93.19 219 GLN A O 1
ATOM 1901 N N . LEU A 1 220 ? 4.877 17.922 11.507 1.00 93.88 220 LEU A N 1
ATOM 1902 C CA . LEU A 1 220 ? 3.955 19.051 11.465 1.00 93.88 220 LEU A CA 1
ATOM 1903 C C . LEU A 1 220 ? 2.533 18.619 11.849 1.00 93.88 220 LEU A C 1
ATOM 1905 O O . LEU A 1 220 ? 1.939 19.244 12.721 1.00 93.88 220 LEU A O 1
ATOM 1909 N N . GLN A 1 221 ? 2.039 17.497 11.318 1.00 93.38 221 GLN A N 1
ATOM 1910 C CA . GLN A 1 221 ? 0.750 16.917 11.720 1.00 93.38 221 GLN A CA 1
ATOM 1911 C C . GLN A 1 221 ? 0.709 16.545 13.208 1.00 93.38 221 GLN A C 1
ATOM 1913 O O . GLN A 1 221 ? -0.304 16.743 13.879 1.00 93.38 221 GLN A O 1
ATOM 1918 N N . GLU A 1 222 ? 1.802 16.006 13.749 1.00 93.62 222 GLU A N 1
ATOM 1919 C CA . GLU A 1 222 ? 1.896 15.697 15.176 1.00 93.62 222 GLU A CA 1
ATOM 1920 C C . GLU A 1 222 ? 1.859 16.972 16.027 1.00 93.62 222 GLU A C 1
ATOM 1922 O O . GLU A 1 222 ? 1.141 17.033 17.027 1.00 93.62 222 GLU A O 1
ATOM 1927 N N . LYS A 1 223 ? 2.571 18.023 15.604 1.00 93.56 223 LYS A N 1
ATOM 1928 C CA . LYS A 1 223 ? 2.547 19.331 16.268 1.00 93.56 223 LYS A CA 1
ATOM 1929 C C . LYS A 1 223 ? 1.176 19.998 16.193 1.00 93.56 223 LYS A C 1
ATOM 1931 O O . LYS A 1 223 ? 0.742 20.565 17.191 1.00 93.56 223 LYS A O 1
ATOM 1936 N N . GLU A 1 224 ? 0.470 19.885 15.072 1.00 94.00 224 GLU A N 1
ATOM 1937 C CA . GLU A 1 224 ? -0.910 20.366 14.932 1.00 94.00 224 GLU A CA 1
ATOM 1938 C C . GLU A 1 224 ? -1.864 19.637 15.884 1.00 94.00 224 GLU A C 1
ATOM 1940 O O . GLU A 1 224 ? -2.669 20.284 16.554 1.00 94.00 224 GLU A O 1
ATOM 1945 N N . ARG A 1 225 ? -1.734 18.311 16.027 1.00 93.31 225 ARG A N 1
ATOM 1946 C CA . ARG A 1 225 ? -2.513 17.543 17.014 1.00 93.31 225 ARG A CA 1
ATOM 1947 C C . ARG A 1 225 ? -2.205 17.972 18.447 1.00 93.31 225 ARG A C 1
ATOM 1949 O O . ARG A 1 225 ? -3.132 18.159 19.230 1.00 93.31 225 ARG A O 1
ATOM 1956 N N . GLN A 1 226 ? -0.926 18.158 18.784 1.00 92.81 226 GLN A N 1
ATOM 1957 C CA . GLN A 1 226 ? -0.513 18.655 20.104 1.00 92.81 226 GLN A CA 1
ATOM 1958 C C . GLN A 1 226 ? -1.104 20.043 20.384 1.00 92.81 226 GLN A C 1
ATOM 1960 O O . GLN A 1 226 ? -1.594 20.292 21.483 1.00 92.81 226 GLN A O 1
ATOM 1965 N N . LEU A 1 227 ? -1.105 20.932 19.386 1.00 93.62 227 LEU A N 1
ATOM 1966 C CA . LEU A 1 227 ? -1.693 22.262 19.509 1.00 93.62 227 LEU A CA 1
ATOM 1967 C C . LEU A 1 227 ? -3.211 22.195 19.721 1.00 93.62 227 LEU A C 1
ATOM 1969 O O . LEU A 1 227 ? -3.720 22.870 20.611 1.00 93.62 227 LEU A O 1
ATOM 1973 N N . GLN A 1 228 ? -3.927 21.363 18.959 1.00 93.06 228 GLN A N 1
ATOM 1974 C CA . GLN A 1 228 ? -5.374 21.174 19.125 1.00 93.06 228 GLN A CA 1
ATOM 1975 C C . GLN A 1 228 ? -5.727 20.626 20.512 1.00 93.06 228 GLN A C 1
ATOM 1977 O O . GLN A 1 228 ? -6.653 21.125 21.149 1.00 93.06 228 GLN A O 1
ATOM 1982 N N . GLN A 1 229 ? -4.966 19.649 21.014 1.00 93.12 229 GLN A N 1
ATOM 1983 C CA . GLN A 1 229 ? -5.148 19.125 22.370 1.00 93.12 229 GLN A CA 1
ATOM 1984 C C . GLN A 1 229 ? -4.901 20.201 23.432 1.00 93.12 229 GLN A C 1
ATOM 1986 O O . GLN A 1 229 ? -5.710 20.360 24.344 1.00 93.12 229 GLN A O 1
ATOM 1991 N N . ALA A 1 230 ? -3.824 20.979 23.301 1.00 91.56 230 ALA A N 1
ATOM 1992 C CA . ALA A 1 230 ? -3.533 22.074 24.223 1.00 91.56 230 ALA A CA 1
ATOM 1993 C C . ALA A 1 230 ? -4.623 23.161 24.193 1.00 91.56 230 ALA A C 1
ATOM 1995 O O . ALA A 1 230 ? -4.975 23.705 25.237 1.00 91.56 230 ALA A O 1
ATOM 1996 N N . GLN A 1 231 ? -5.193 23.454 23.019 1.00 93.12 231 GLN A N 1
ATOM 1997 C CA . GLN A 1 231 ? -6.315 24.386 22.879 1.00 93.12 231 GLN A CA 1
ATOM 1998 C C . GLN A 1 231 ? -7.586 23.868 23.561 1.00 93.12 231 GLN A C 1
ATOM 2000 O O . GLN A 1 231 ? -8.233 24.633 24.272 1.00 93.12 231 GLN A O 1
ATOM 2005 N N . GLN A 1 232 ? -7.924 22.585 23.397 1.00 91.94 232 GLN A N 1
ATOM 2006 C CA . GLN A 1 232 ? -9.065 21.971 24.088 1.00 91.94 232 GLN A CA 1
ATOM 2007 C C . GLN A 1 232 ? -8.890 22.011 25.608 1.00 91.94 232 GLN A C 1
ATOM 2009 O O . GLN A 1 232 ? -9.780 22.480 26.312 1.00 91.94 232 GLN A O 1
ATOM 2014 N N . GLN A 1 233 ? -7.711 21.628 26.108 1.00 90.69 233 GLN A N 1
ATOM 2015 C CA . GLN A 1 233 ? -7.390 21.723 27.536 1.00 90.69 233 GLN A CA 1
ATOM 2016 C C . GLN A 1 233 ? -7.456 23.167 28.050 1.00 90.69 233 GLN A C 1
ATOM 2018 O O . GLN A 1 233 ? -7.896 23.407 29.172 1.00 90.69 233 GLN A O 1
ATOM 2023 N N . GLY A 1 234 ? -7.030 24.141 27.240 1.00 91.75 234 GLY A N 1
ATOM 2024 C CA . GLY A 1 234 ? -7.167 25.562 27.556 1.00 91.75 234 GLY A CA 1
ATOM 2025 C C . GLY A 1 234 ? -8.630 25.981 27.715 1.00 91.75 234 GLY A C 1
ATOM 2026 O O . GLY A 1 234 ? -8.975 26.605 28.714 1.00 91.75 234 GLY A O 1
ATOM 2027 N N . GLN A 1 235 ? -9.497 25.579 26.781 1.00 92.69 235 GLN A N 1
ATOM 2028 C CA . GLN A 1 235 ? -10.934 25.875 26.829 1.00 92.69 235 GLN A CA 1
ATOM 2029 C C . GLN A 1 235 ? -11.637 25.216 28.024 1.00 92.69 235 GLN A C 1
ATOM 2031 O O . GLN A 1 235 ? -12.508 25.829 28.638 1.00 92.69 235 GLN A O 1
ATOM 2036 N N . GLU A 1 236 ? -11.272 23.980 28.369 1.00 90.81 236 GLU A N 1
ATOM 2037 C CA . GLU A 1 236 ? -11.802 23.296 29.556 1.00 90.81 236 GLU A CA 1
ATOM 2038 C C . GLU A 1 236 ? -11.401 24.024 30.840 1.00 90.81 236 GLU A C 1
ATOM 2040 O O . GLU A 1 236 ? -12.263 24.345 31.655 1.00 90.81 236 GLU A O 1
ATOM 2045 N N . ARG A 1 237 ? -10.121 24.391 30.978 1.00 89.38 237 ARG A N 1
ATOM 2046 C CA . ARG A 1 237 ? -9.644 25.172 32.130 1.00 89.38 237 ARG A CA 1
ATOM 2047 C C . ARG A 1 237 ? -10.315 26.538 32.231 1.00 89.38 237 ARG A C 1
ATOM 2049 O O . ARG A 1 237 ? -10.609 26.987 33.333 1.00 89.38 237 ARG A O 1
ATOM 2056 N N . GLU A 1 238 ? -10.571 27.213 31.111 1.00 91.44 238 GLU A N 1
ATOM 2057 C CA . GLU A 1 238 ? -11.314 28.479 31.118 1.00 91.44 238 GLU A CA 1
ATOM 2058 C C . GLU A 1 238 ? -12.747 28.299 31.629 1.00 91.44 238 GLU A C 1
ATOM 2060 O O . GLU A 1 238 ? -13.207 29.114 32.432 1.00 91.44 238 GLU A O 1
ATOM 2065 N N . LYS A 1 239 ? -13.434 27.218 31.233 1.00 91.12 239 LYS A N 1
ATOM 2066 C CA . LYS A 1 239 ? -14.757 26.880 31.778 1.00 91.12 239 LYS A CA 1
ATOM 2067 C C . LYS A 1 239 ? -14.697 26.600 33.276 1.00 91.12 239 LYS A C 1
ATOM 2069 O O . LYS A 1 239 ? -15.497 27.162 34.014 1.00 91.12 239 LYS A O 1
ATOM 2074 N N . GLU A 1 240 ? -13.730 25.806 33.734 1.00 90.88 240 GLU A N 1
ATOM 2075 C CA . GLU A 1 240 ? -13.544 25.518 35.163 1.00 90.88 240 GLU A CA 1
ATOM 2076 C C . GLU A 1 240 ? -13.296 26.794 35.978 1.00 90.88 240 GLU A C 1
ATOM 2078 O O . GLU A 1 240 ? -13.876 26.978 37.048 1.00 90.88 240 GLU A O 1
ATOM 2083 N N . ILE A 1 241 ? -12.468 27.710 35.463 1.00 91.56 241 ILE A N 1
ATOM 2084 C CA . ILE A 1 241 ? -12.217 29.011 36.096 1.00 91.56 241 ILE A CA 1
ATOM 2085 C C . ILE A 1 241 ? -13.502 29.844 36.147 1.00 91.56 241 ILE A C 1
ATOM 2087 O O . ILE A 1 241 ? -13.769 30.490 37.162 1.00 91.56 241 ILE A O 1
ATOM 2091 N N . GLN A 1 242 ? -14.298 29.844 35.077 1.00 91.88 242 GLN A N 1
ATOM 2092 C CA . GLN A 1 242 ? -15.554 30.587 35.018 1.00 91.88 242 GLN A CA 1
ATOM 2093 C C . GLN A 1 242 ? -16.589 30.033 36.008 1.00 91.88 242 GLN A C 1
ATOM 2095 O O . GLN A 1 242 ? -17.147 30.801 36.791 1.00 91.88 242 GLN A O 1
ATOM 2100 N N . GLU A 1 243 ? -16.773 28.713 36.056 1.00 90.75 243 GLU A N 1
ATOM 2101 C CA . GLU A 1 243 ? -17.623 28.056 37.056 1.00 90.75 243 GLU A CA 1
ATOM 2102 C C . GLU A 1 243 ? -17.128 28.323 38.482 1.00 90.75 243 GLU A C 1
ATOM 2104 O O . GLU A 1 243 ? -17.922 28.574 39.389 1.00 90.75 243 GLU A O 1
ATOM 2109 N N . GLY A 1 244 ? -15.808 28.303 38.695 1.00 90.81 244 GLY A N 1
ATOM 2110 C CA . GLY A 1 244 ? -15.193 28.648 39.973 1.00 90.81 244 GLY A CA 1
ATOM 2111 C C . GLY A 1 244 ? -15.527 30.075 40.414 1.00 90.81 244 GLY A C 1
ATOM 2112 O O . GLY A 1 244 ? -15.910 30.282 41.566 1.00 90.81 244 GLY A O 1
ATOM 2113 N N . ARG A 1 245 ? -15.458 31.049 39.496 1.00 92.25 245 ARG A N 1
ATOM 2114 C CA . ARG A 1 245 ? -15.841 32.448 39.761 1.00 92.25 245 ARG A CA 1
ATOM 2115 C C . ARG A 1 245 ? -17.323 32.593 40.095 1.00 92.25 245 ARG A C 1
ATOM 2117 O O . ARG A 1 245 ? -17.665 33.357 40.992 1.00 92.25 245 ARG A O 1
ATOM 2124 N N . GLU A 1 246 ? -18.200 31.872 39.402 1.00 92.06 246 GLU A N 1
ATOM 2125 C CA . GLU A 1 246 ? -19.643 31.890 39.679 1.00 92.06 246 GLU A CA 1
ATOM 2126 C C . GLU A 1 246 ? -19.954 31.308 41.064 1.00 92.06 246 GLU A C 1
ATOM 2128 O O . GLU A 1 246 ? -20.670 31.932 41.850 1.00 92.06 246 GLU A O 1
ATOM 2133 N N . ARG A 1 247 ? -19.322 30.181 41.423 1.00 90.44 247 ARG A N 1
ATOM 2134 C CA . ARG A 1 247 ? -19.430 29.598 42.771 1.00 90.44 247 ARG A CA 1
ATOM 2135 C C . ARG A 1 247 ? -18.922 30.550 43.850 1.00 90.44 247 ARG A C 1
ATOM 2137 O O . ARG A 1 247 ? -19.544 30.660 44.902 1.00 90.44 247 ARG A O 1
ATOM 2144 N N . GLU A 1 248 ? -17.812 31.247 43.608 1.00 91.19 248 GLU A N 1
ATOM 2145 C CA . GLU A 1 248 ? -17.292 32.246 44.545 1.00 91.19 248 GLU A CA 1
ATOM 2146 C C . GLU A 1 248 ? -18.288 33.400 44.748 1.00 91.19 248 GLU A C 1
ATOM 2148 O O . GLU A 1 248 ? -18.554 33.789 45.887 1.00 91.19 248 GLU A O 1
ATOM 2153 N N . GLN A 1 249 ? -18.898 33.906 43.671 1.00 91.88 249 GLN A N 1
ATOM 2154 C CA . GLN A 1 249 ? -19.938 34.938 43.754 1.00 91.88 249 GLN A CA 1
ATOM 2155 C C . GLN A 1 249 ? -21.173 34.454 44.526 1.00 91.88 249 GLN A C 1
ATOM 2157 O O . GLN A 1 249 ? -21.726 35.201 45.338 1.00 91.88 249 GLN A O 1
ATOM 2162 N N . ASP A 1 250 ? -21.599 33.208 44.321 1.00 91.56 250 ASP A N 1
ATOM 2163 C CA . ASP A 1 250 ? -22.711 32.611 45.064 1.00 91.56 250 ASP A CA 1
ATOM 2164 C C . ASP A 1 250 ? -22.398 32.455 46.549 1.00 91.56 250 ASP A C 1
ATOM 2166 O O . ASP A 1 250 ? -23.212 32.841 47.393 1.00 91.56 250 ASP A O 1
ATOM 2170 N N . LEU A 1 251 ? -21.201 31.974 46.886 1.00 90.81 251 LEU A N 1
ATOM 2171 C CA . LEU A 1 251 ? -20.743 31.879 48.270 1.00 90.81 251 LEU A CA 1
ATOM 2172 C C . LEU A 1 251 ? -20.660 33.260 48.930 1.00 90.81 251 LEU A C 1
ATOM 2174 O O . LEU A 1 251 ? -21.086 33.412 50.075 1.00 90.81 251 LEU A O 1
ATOM 2178 N N . GLN A 1 252 ? -20.191 34.288 48.217 1.00 91.88 252 GLN A N 1
ATOM 2179 C CA . GLN A 1 252 ? -20.198 35.664 48.721 1.00 91.88 252 GLN A CA 1
ATOM 2180 C C . GLN A 1 252 ? -21.624 36.166 48.991 1.00 91.88 252 GLN A C 1
ATOM 2182 O O . GLN A 1 252 ? -21.867 36.774 50.037 1.00 91.88 252 GLN A O 1
ATOM 2187 N N . ARG A 1 253 ? -22.587 35.880 48.102 1.00 91.94 253 ARG A N 1
ATOM 2188 C CA . ARG A 1 253 ? -24.006 36.224 48.311 1.00 91.94 253 ARG A CA 1
ATOM 2189 C C . ARG A 1 253 ? -24.593 35.513 49.530 1.00 91.94 253 ARG A C 1
ATOM 2191 O O . ARG A 1 253 ? -25.227 36.160 50.365 1.00 91.94 253 ARG A O 1
ATOM 2198 N N . GLN A 1 254 ? -24.349 34.211 49.666 1.00 90.94 254 GLN A N 1
ATOM 2199 C CA . GLN A 1 254 ? -24.799 33.425 50.819 1.00 90.94 254 GLN A CA 1
ATOM 2200 C C . GLN A 1 254 ? -24.181 33.931 52.124 1.00 90.94 254 GLN A C 1
ATOM 2202 O O . GLN A 1 254 ? -24.884 34.091 53.122 1.00 90.94 254 GLN A O 1
ATOM 2207 N N . PHE A 1 255 ? -22.887 34.253 52.117 1.00 91.31 255 PHE A N 1
ATOM 2208 C CA . PHE A 1 255 ? -22.202 34.812 53.277 1.00 91.31 255 PHE A CA 1
ATOM 2209 C C . PHE A 1 255 ? -22.804 36.158 53.703 1.00 91.31 255 PHE A C 1
ATOM 2211 O O . PHE A 1 255 ? -23.068 36.369 54.888 1.00 91.31 255 PHE A O 1
ATOM 2218 N N . GLN A 1 256 ? -23.100 37.052 52.751 1.00 90.94 256 GLN A N 1
ATOM 2219 C CA . GLN A 1 256 ? -23.775 38.321 53.043 1.00 90.94 256 GLN A CA 1
ATOM 2220 C C . GLN A 1 256 ? -25.171 38.112 53.649 1.00 90.94 256 GLN A C 1
ATOM 2222 O O . GLN A 1 256 ? -25.520 38.782 54.624 1.00 90.94 256 GLN A O 1
ATOM 2227 N N . GLN A 1 257 ? -25.955 37.163 53.125 1.00 91.06 257 GLN A N 1
ATOM 2228 C CA . GLN A 1 257 ? -27.268 36.814 53.680 1.00 91.06 257 GLN A CA 1
ATOM 2229 C C . GLN A 1 257 ? -27.156 36.244 55.099 1.00 91.06 257 GLN A C 1
ATOM 2231 O O . GLN A 1 257 ? -27.874 36.687 55.996 1.00 91.06 257 GLN A O 1
ATOM 2236 N N . ALA A 1 258 ? -26.222 35.321 55.334 1.00 86.88 258 ALA A N 1
ATOM 2237 C CA . ALA A 1 258 ? -25.975 34.753 56.656 1.00 86.88 258 ALA A CA 1
ATOM 2238 C C . ALA A 1 258 ? -25.571 35.836 57.672 1.00 86.88 258 ALA A C 1
ATOM 2240 O O . ALA A 1 258 ? -26.079 35.854 58.793 1.00 86.88 258 ALA A O 1
ATOM 2241 N N . GLN A 1 259 ? -24.732 36.802 57.275 1.00 90.75 259 GLN A N 1
ATOM 2242 C CA . GLN A 1 259 ? -24.388 37.949 58.122 1.00 90.75 259 GLN A CA 1
ATOM 2243 C C . GLN A 1 259 ? -25.590 38.850 58.442 1.00 90.75 259 GLN A C 1
ATOM 2245 O O . GLN A 1 259 ? -25.661 39.426 59.530 1.00 90.75 259 GLN A O 1
ATOM 2250 N N . GLN A 1 260 ? -26.525 39.033 57.507 1.00 88.69 260 GLN A N 1
ATOM 2251 C CA . GLN A 1 260 ? -27.759 39.782 57.773 1.00 88.69 260 GLN A CA 1
ATOM 2252 C C . GLN A 1 260 ? -28.669 39.026 58.748 1.00 88.69 260 GLN A C 1
ATOM 2254 O O . GLN A 1 260 ? -29.175 39.626 59.697 1.00 88.69 260 GLN A O 1
ATOM 2259 N N . GLN A 1 261 ? -28.812 37.710 58.572 1.00 88.56 261 GLN A N 1
ATOM 2260 C CA . GLN A 1 261 ? -29.594 36.860 59.470 1.00 88.56 261 GLN A CA 1
ATOM 2261 C C . GLN A 1 261 ? -29.015 36.832 60.887 1.00 88.56 261 GLN A C 1
ATOM 2263 O O . GLN A 1 261 ? -29.763 37.000 61.849 1.00 88.56 261 GLN A O 1
ATOM 2268 N N . LEU A 1 262 ? -27.694 36.691 61.030 1.00 89.44 262 LEU A N 1
ATOM 2269 C CA . LEU A 1 262 ? -27.019 36.768 62.328 1.00 89.44 262 LEU A CA 1
ATOM 2270 C C . LEU A 1 262 ? -27.317 38.095 63.028 1.00 89.44 262 LEU A C 1
ATOM 2272 O O . LEU A 1 262 ? -27.790 38.082 64.159 1.00 89.44 262 LEU A O 1
ATOM 2276 N N . ARG A 1 263 ? -27.178 39.226 62.324 1.00 88.50 263 ARG A N 1
ATOM 2277 C CA . ARG A 1 263 ? -27.517 40.549 62.876 1.00 88.50 263 ARG A CA 1
ATOM 2278 C C . ARG A 1 263 ? -28.983 40.670 63.298 1.00 88.50 263 ARG A C 1
ATOM 2280 O O . ARG A 1 263 ? -29.269 41.313 64.303 1.00 88.50 263 ARG A O 1
ATOM 2287 N N . SER A 1 264 ? -29.920 40.072 62.556 1.00 86.75 264 SER A N 1
ATOM 2288 C CA . SER A 1 264 ? -31.335 40.052 62.960 1.00 86.75 264 SER A CA 1
ATOM 2289 C C . SER A 1 264 ? -31.575 39.192 64.205 1.00 86.75 264 SER A C 1
ATOM 2291 O O . SER A 1 264 ? -32.245 39.642 65.131 1.00 86.75 264 SER A O 1
ATOM 2293 N N . ARG A 1 265 ? -30.949 38.009 64.288 1.00 85.56 265 ARG A N 1
ATOM 2294 C CA . ARG A 1 265 ? -31.050 37.112 65.448 1.00 85.56 265 ARG A CA 1
ATOM 2295 C C . ARG A 1 265 ? -30.416 37.704 66.702 1.00 85.56 265 ARG A C 1
ATOM 2297 O O . ARG A 1 265 ? -30.956 37.526 67.786 1.00 85.56 265 ARG A O 1
ATOM 2304 N N . GLU A 1 266 ? -29.298 38.414 66.568 1.00 87.00 266 GLU A N 1
ATOM 2305 C CA . GLU A 1 266 ? -28.671 39.135 67.681 1.00 87.00 266 GLU A CA 1
ATOM 2306 C C . GLU A 1 266 ? -29.612 40.204 68.250 1.00 87.00 266 GLU A C 1
ATOM 2308 O O . GLU A 1 266 ? -29.766 40.287 69.467 1.00 87.00 266 GLU A O 1
ATOM 2313 N N . ARG A 1 267 ? -30.306 40.963 67.388 1.00 86.25 267 ARG A N 1
ATOM 2314 C CA . ARG A 1 267 ? -31.322 41.937 67.822 1.00 86.25 267 ARG A CA 1
ATOM 2315 C C . ARG A 1 267 ? -32.495 41.263 68.533 1.00 86.25 267 ARG A C 1
ATOM 2317 O O . ARG A 1 267 ? -32.840 41.673 69.635 1.00 86.25 267 ARG A O 1
ATOM 2324 N N . GLU A 1 268 ? -33.056 40.200 67.957 1.00 85.62 268 GLU A N 1
ATOM 2325 C CA . GLU A 1 268 ? -34.141 39.436 68.594 1.00 85.62 268 GLU A CA 1
ATOM 2326 C C . GLU A 1 268 ? -33.717 38.845 69.946 1.00 85.62 268 GLU A C 1
ATOM 2328 O O . GLU A 1 268 ? -34.498 38.828 70.897 1.00 85.62 268 GLU A O 1
ATOM 2333 N N . SER A 1 269 ? -32.478 38.357 70.051 1.00 83.94 269 SER A N 1
ATOM 2334 C CA . SER A 1 269 ? -31.932 37.834 71.304 1.00 83.94 269 SER A CA 1
ATOM 2335 C C . SER A 1 269 ? -31.823 38.929 72.365 1.00 83.94 269 SER A C 1
ATOM 2337 O O . SER A 1 269 ? -32.220 38.697 73.503 1.00 83.94 269 SER A O 1
ATOM 2339 N N . GLN A 1 270 ? -31.345 40.124 71.999 1.00 86.19 270 GLN A N 1
ATOM 2340 C CA . GLN A 1 270 ? -31.278 41.275 72.908 1.00 86.19 270 GLN A CA 1
ATOM 2341 C C . GLN A 1 270 ? -32.673 41.723 73.370 1.00 86.19 270 GLN A C 1
ATOM 2343 O O . GLN A 1 270 ? -32.872 42.007 74.551 1.00 86.19 270 GLN A O 1
ATOM 2348 N N . GLU A 1 271 ? -33.662 41.739 72.474 1.00 85.88 271 GLU A N 1
ATOM 2349 C CA . GLU A 1 271 ? -35.055 42.043 72.827 1.00 85.88 271 GLU A CA 1
ATOM 2350 C C . GLU A 1 271 ? -35.644 40.995 73.784 1.00 85.88 271 GLU A C 1
ATOM 2352 O O . GLU A 1 271 ? -36.283 41.345 74.781 1.00 85.88 271 GLU A O 1
ATOM 2357 N N . ARG A 1 272 ? -35.398 39.701 73.531 1.00 84.00 272 ARG A N 1
ATOM 2358 C CA . ARG A 1 272 ? -35.818 38.609 74.426 1.00 84.00 272 ARG A CA 1
ATOM 2359 C C . ARG A 1 272 ? -35.152 38.700 75.793 1.00 84.00 272 ARG A C 1
ATOM 2361 O O . ARG A 1 272 ? -35.814 38.449 76.796 1.00 84.00 272 ARG A O 1
ATOM 2368 N N . GLU A 1 273 ? -33.878 39.069 75.850 1.00 83.75 273 GLU A N 1
ATOM 2369 C CA . GLU A 1 273 ? -33.150 39.257 77.105 1.00 83.75 273 GLU A CA 1
ATOM 2370 C C . GLU A 1 273 ? -33.748 40.407 77.930 1.00 83.75 273 GLU A C 1
ATOM 2372 O O . GLU A 1 273 ? -34.013 40.237 79.120 1.00 83.75 273 GLU A O 1
ATOM 2377 N N . GLN A 1 274 ? -34.085 41.535 77.296 1.00 82.56 274 GLN A N 1
ATOM 2378 C CA . GLN A 1 274 ? -34.795 42.635 77.962 1.00 82.56 274 GLN A CA 1
ATOM 2379 C C . GLN A 1 274 ? -36.179 42.208 78.476 1.00 82.56 274 GLN A C 1
ATOM 2381 O O . GLN A 1 274 ? -36.565 42.560 79.594 1.00 82.56 274 GLN A O 1
ATOM 2386 N N . GLN A 1 275 ? -36.923 41.411 77.700 1.00 82.69 275 GLN A N 1
ATOM 2387 C CA . GLN A 1 275 ? -38.207 40.859 78.142 1.00 82.69 275 GLN A CA 1
ATOM 2388 C C . GLN A 1 275 ? -38.054 39.891 79.322 1.00 82.69 275 GLN A C 1
ATOM 2390 O O . GLN A 1 275 ? -38.872 39.923 80.243 1.00 82.69 275 GLN A O 1
ATOM 2395 N N . LEU A 1 276 ? -37.023 39.041 79.313 1.00 81.12 276 LEU A N 1
ATOM 2396 C CA . LEU A 1 276 ? -36.722 38.120 80.411 1.00 81.12 276 LEU A CA 1
ATOM 2397 C C . LEU A 1 276 ? -36.364 38.881 81.687 1.00 81.12 276 LEU A C 1
ATOM 2399 O O . LEU A 1 276 ? -36.944 38.585 82.726 1.00 81.12 276 LEU A O 1
ATOM 2403 N N . GLN A 1 277 ? -35.525 39.917 81.603 1.00 81.31 277 GLN A N 1
ATOM 2404 C CA . GLN A 1 277 ? -35.233 40.794 82.743 1.00 81.31 277 GLN A CA 1
ATOM 2405 C C . GLN A 1 277 ? -36.501 41.481 83.280 1.00 81.31 277 GLN A C 1
ATOM 2407 O O . GLN A 1 277 ? -36.663 41.644 84.490 1.00 81.31 277 GLN A O 1
ATOM 2412 N N . GLY A 1 278 ? -37.434 41.859 82.399 1.00 80.06 278 GLY A N 1
ATOM 2413 C CA . GLY A 1 278 ? -38.746 42.378 82.793 1.00 80.06 278 GLY A CA 1
ATOM 2414 C C . GLY A 1 278 ? -39.600 41.344 83.539 1.00 80.06 278 GLY A C 1
ATOM 2415 O O . GLY A 1 278 ? -40.154 41.648 84.597 1.00 80.06 278 GLY A O 1
ATOM 2416 N N . LYS A 1 279 ? -39.668 40.109 83.026 1.00 79.00 279 LYS A N 1
ATOM 2417 C CA . LYS A 1 279 ? -40.384 38.994 83.669 1.00 79.00 279 LYS A CA 1
ATOM 2418 C C . LYS A 1 279 ? -39.754 38.576 84.994 1.00 79.00 279 LYS A C 1
ATOM 2420 O O . LYS A 1 279 ? -40.479 38.242 85.921 1.00 79.00 279 LYS A O 1
ATOM 2425 N N . GLU A 1 280 ? -38.433 38.620 85.115 1.00 78.50 280 GLU A N 1
ATOM 2426 C CA . GLU A 1 280 ? -37.716 38.280 86.347 1.00 78.50 280 GLU A CA 1
ATOM 2427 C C . GLU A 1 280 ? -38.053 39.260 87.480 1.00 78.50 280 GLU A C 1
ATOM 2429 O O . GLU A 1 280 ? -38.334 38.838 88.601 1.00 78.50 280 GLU A O 1
ATOM 2434 N N . ARG A 1 281 ? -38.169 40.560 87.172 1.00 78.19 281 ARG A N 1
ATOM 2435 C CA . ARG A 1 281 ? -38.664 41.568 88.129 1.00 78.19 281 ARG A CA 1
ATOM 2436 C C . ARG A 1 281 ? -40.111 41.309 88.560 1.00 78.19 281 ARG A C 1
ATOM 2438 O O . ARG A 1 281 ? -40.432 41.479 89.733 1.00 78.19 281 ARG A O 1
ATOM 2445 N N . GLN A 1 282 ? -40.976 40.877 87.638 1.00 74.56 282 GLN A N 1
ATOM 2446 C CA . GLN A 1 282 ? -42.348 40.470 87.974 1.00 74.56 282 GLN A CA 1
ATOM 2447 C C . GLN A 1 282 ? -42.366 39.216 88.855 1.00 74.56 282 GLN A C 1
ATOM 2449 O O . GLN A 1 282 ? -43.125 39.149 89.818 1.00 74.56 282 GLN A O 1
ATOM 2454 N N . LEU A 1 283 ? -41.506 38.236 88.568 1.00 72.12 283 LEU A N 1
ATOM 2455 C CA . LEU A 1 283 ? -41.414 37.008 89.351 1.00 72.12 283 LEU A CA 1
ATOM 2456 C C . LEU A 1 283 ? -40.935 37.287 90.783 1.00 72.12 283 LEU A C 1
ATOM 2458 O O . LEU A 1 283 ? -41.460 36.692 91.717 1.00 72.12 283 LEU A O 1
ATOM 2462 N N . GLN A 1 284 ? -40.002 38.227 90.964 1.00 72.25 284 GLN A N 1
ATOM 2463 C CA . 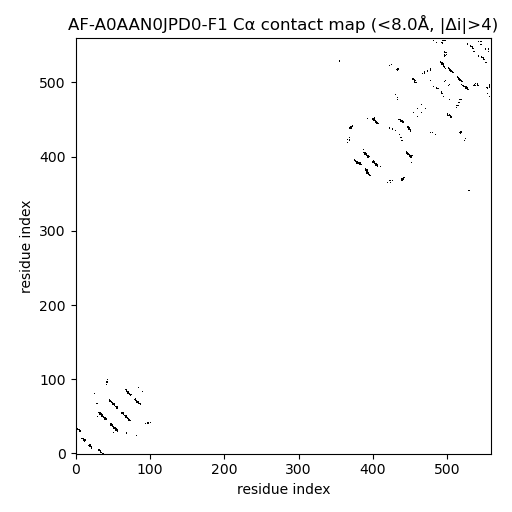GLN A 1 284 ? -39.554 38.677 92.287 1.00 72.25 284 GLN A CA 1
ATOM 2464 C C . GLN A 1 284 ? -40.678 39.350 93.091 1.00 72.25 284 GLN A C 1
ATOM 2466 O O . GLN A 1 284 ? -40.771 39.136 94.298 1.00 72.25 284 GLN A O 1
ATOM 2471 N N . GLN A 1 285 ? -41.573 40.106 92.441 1.00 71.00 285 GLN A N 1
ATOM 2472 C CA . GLN A 1 285 ? -42.770 40.652 93.099 1.00 71.00 285 GLN A CA 1
ATOM 2473 C C . GLN A 1 285 ? -43.742 39.543 93.525 1.00 71.00 285 GLN A C 1
ATOM 2475 O O . GLN A 1 285 ? -44.178 39.522 94.674 1.00 71.00 285 GLN A O 1
ATOM 2480 N N . VAL A 1 286 ? -44.010 38.576 92.640 1.00 73.69 286 VAL A N 1
ATOM 2481 C CA . VAL A 1 286 ? -44.872 37.421 92.949 1.00 73.69 286 VAL A CA 1
ATOM 2482 C C . VAL A 1 286 ? -44.272 36.550 94.059 1.00 73.69 286 VAL A C 1
ATOM 2484 O O . VAL A 1 286 ? -45.004 36.030 94.896 1.00 73.69 286 VAL A O 1
ATOM 2487 N N . GLN A 1 287 ? -42.947 36.392 94.112 1.00 63.38 287 GLN A N 1
ATOM 2488 C CA . GLN A 1 287 ? -42.268 35.644 95.175 1.00 63.38 287 GLN A CA 1
ATOM 2489 C C . GLN A 1 287 ? -42.422 36.313 96.548 1.00 63.38 287 GLN A C 1
ATOM 2491 O O . GLN A 1 287 ? -42.685 35.611 97.521 1.00 63.38 287 GLN A O 1
ATOM 2496 N N . GLN A 1 288 ? -42.354 37.645 96.628 1.00 65.62 288 GLN A N 1
ATOM 2497 C CA . GLN A 1 288 ? -42.598 38.372 97.882 1.00 65.62 288 GLN A CA 1
ATOM 2498 C C . GLN A 1 288 ? -44.054 38.263 98.363 1.00 65.62 288 GLN A C 1
ATOM 2500 O O . GLN A 1 288 ? -44.303 38.244 99.570 1.00 65.62 288 GLN A O 1
ATOM 2505 N N . GLU A 1 289 ? -45.020 38.164 97.445 1.00 67.50 289 GLU A N 1
ATOM 2506 C CA . GLU A 1 289 ? -46.421 37.883 97.789 1.00 67.50 289 GLU A CA 1
ATOM 2507 C C . GLU A 1 289 ? -46.606 36.433 98.263 1.00 67.50 289 GLU A C 1
ATOM 2509 O O . GLU A 1 289 ? -47.220 36.198 99.305 1.00 67.50 289 GLU A O 1
ATOM 2514 N N . ARG A 1 290 ? -45.989 35.461 97.578 1.00 59.75 290 ARG A N 1
ATOM 2515 C CA . ARG A 1 290 ? -46.043 34.036 97.950 1.00 59.75 290 ARG A CA 1
ATOM 2516 C C . ARG A 1 290 ? -45.368 33.726 99.283 1.00 59.75 290 ARG A C 1
ATOM 2518 O O . ARG A 1 290 ? -45.846 32.863 100.011 1.00 59.75 290 ARG A O 1
ATOM 2525 N N . GLU A 1 291 ? -44.295 34.424 99.649 1.00 64.94 291 GLU A N 1
ATOM 2526 C CA . GLU A 1 291 ? -43.663 34.271 100.969 1.00 64.94 291 GLU A CA 1
ATOM 2527 C C . GLU A 1 291 ? -44.592 34.696 102.118 1.00 64.94 291 GLU A C 1
ATOM 2529 O O . GLU A 1 291 ? -44.541 34.105 103.199 1.00 64.94 291 GLU A O 1
ATOM 2534 N N . ARG A 1 292 ? -45.500 35.655 101.880 1.00 62.94 292 ARG A N 1
ATOM 2535 C CA . ARG A 1 292 ? -46.546 36.021 102.850 1.00 62.94 292 ARG A CA 1
ATOM 2536 C C . ARG A 1 292 ? -47.638 34.953 102.946 1.00 62.94 292 ARG A C 1
ATOM 2538 O O . ARG A 1 292 ? -48.117 34.691 104.045 1.00 62.94 292 ARG A O 1
ATOM 2545 N N . GLU A 1 293 ? -47.986 34.300 101.837 1.00 62.34 293 GLU A N 1
ATOM 2546 C CA . GLU A 1 293 ? -48.949 33.185 101.817 1.00 62.34 293 GLU A CA 1
ATOM 2547 C C . GLU A 1 293 ? -48.391 31.901 102.462 1.00 62.34 293 GLU A C 1
ATOM 2549 O O . GLU A 1 293 ? -49.103 31.206 103.187 1.00 62.34 293 GLU A O 1
ATOM 2554 N N . ILE A 1 294 ? -47.099 31.602 102.281 1.00 60.12 294 ILE A N 1
ATOM 2555 C CA . ILE A 1 294 ? -46.428 30.418 102.854 1.00 60.12 294 ILE A CA 1
ATOM 2556 C C . ILE A 1 294 ? -46.356 30.475 104.391 1.00 60.12 294 ILE A C 1
ATOM 2558 O O . ILE A 1 294 ? -46.372 29.434 105.053 1.00 60.12 294 ILE A O 1
ATOM 2562 N N . LEU A 1 295 ? -46.330 31.672 104.982 1.00 59.12 295 LEU A N 1
ATOM 2563 C CA . LEU A 1 295 ? -46.365 31.845 106.437 1.00 59.12 295 LEU A CA 1
ATOM 2564 C C . LEU A 1 295 ? -47.738 31.490 107.040 1.00 59.12 295 LEU A C 1
ATOM 2566 O O . LEU A 1 295 ? -47.781 30.996 108.162 1.00 59.12 295 LEU A O 1
ATOM 2570 N N . LEU A 1 296 ? -48.826 31.656 106.273 1.00 58.19 296 LEU A N 1
ATOM 2571 C CA . LEU A 1 296 ? -50.178 31.198 106.627 1.00 58.19 296 LEU A CA 1
ATOM 2572 C C . LEU A 1 296 ? -50.389 29.695 106.354 1.00 58.19 296 LEU A C 1
ATOM 2574 O O . LEU A 1 296 ? -51.093 29.026 107.104 1.00 58.19 296 LEU A O 1
ATOM 2578 N N . ALA A 1 297 ? -49.766 29.140 105.308 1.00 58.19 297 ALA A N 1
ATOM 2579 C CA . ALA A 1 297 ? -49.918 27.727 104.942 1.00 58.19 297 ALA A CA 1
ATOM 2580 C C . ALA A 1 297 ? -49.156 26.752 105.871 1.00 58.19 297 ALA A C 1
ATOM 2582 O O . ALA A 1 297 ? -49.569 25.602 106.031 1.00 58.19 297 ALA A O 1
ATOM 2583 N N . ARG A 1 298 ? -48.079 27.199 106.538 1.00 56.62 298 ARG A N 1
ATOM 2584 C CA . ARG A 1 298 ? -47.291 26.376 107.484 1.00 56.62 298 ARG A CA 1
ATOM 2585 C C . ARG A 1 298 ? -48.046 25.952 108.751 1.00 56.62 298 ARG A C 1
ATOM 2587 O O . ARG A 1 298 ? -47.668 24.951 109.352 1.00 56.62 298 ARG A O 1
ATOM 2594 N N . GLU A 1 299 ? -49.111 26.655 109.136 1.00 57.59 299 GLU A N 1
ATOM 2595 C CA . GLU A 1 299 ? -50.009 26.228 110.224 1.00 57.59 299 GLU A CA 1
ATOM 2596 C C . GLU A 1 299 ? -50.956 25.094 109.794 1.00 57.59 299 GLU A C 1
ATOM 2598 O O . GLU A 1 299 ? -51.332 24.266 110.617 1.00 57.59 299 GLU A O 1
ATOM 2603 N N . GLN A 1 300 ? -51.293 24.997 108.503 1.00 53.62 300 GLN A N 1
ATOM 2604 C CA . GLN A 1 300 ? -52.176 23.950 107.968 1.00 53.62 300 GLN A CA 1
ATOM 2605 C C . GLN A 1 300 ? -51.429 22.654 107.591 1.00 53.62 300 GLN A C 1
ATOM 2607 O O . GLN A 1 300 ? -52.027 21.578 107.556 1.00 53.62 300 GLN A O 1
ATOM 2612 N N . GLU A 1 301 ? -50.118 22.718 107.339 1.00 54.56 301 GLU A N 1
ATOM 2613 C CA . GLU A 1 301 ? -49.306 21.570 106.900 1.00 54.56 301 GLU A CA 1
ATOM 2614 C C . GLU A 1 301 ? -49.008 20.542 108.017 1.00 54.56 301 GLU A C 1
ATOM 2616 O O . GLU A 1 301 ? -48.748 19.372 107.727 1.00 54.56 301 GLU A O 1
ATOM 2621 N N . GLN A 1 302 ? -49.098 20.915 109.300 1.00 55.22 302 GLN A N 1
ATOM 2622 C CA . GLN A 1 302 ? -48.860 19.973 110.406 1.00 55.22 302 GLN A CA 1
ATOM 2623 C C . GLN A 1 302 ? -49.957 18.896 110.545 1.00 55.22 302 GLN A C 1
ATOM 2625 O O . GLN A 1 302 ? -49.662 17.789 111.001 1.00 55.22 302 GLN A O 1
ATOM 2630 N N . ASP A 1 303 ? -51.183 19.161 110.079 1.00 55.66 303 ASP A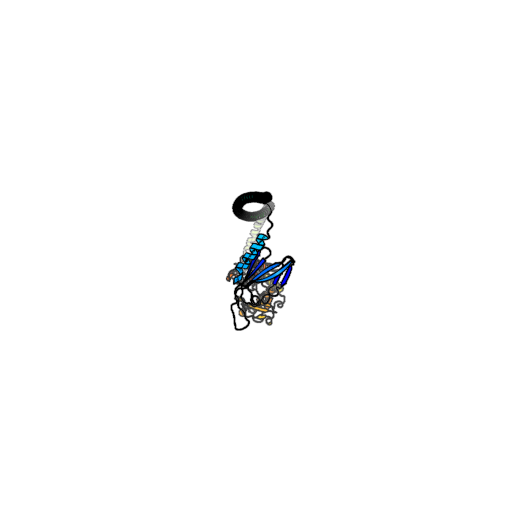 N 1
ATOM 2631 C CA . ASP A 1 303 ? -52.314 18.223 110.180 1.00 55.66 303 ASP A CA 1
ATOM 2632 C C . ASP A 1 303 ? -52.384 17.208 109.021 1.00 55.66 303 ASP A C 1
ATOM 2634 O O . ASP A 1 303 ? -52.822 16.069 109.203 1.00 55.66 303 ASP A O 1
ATOM 2638 N N . LEU A 1 304 ? -51.880 17.556 107.833 1.00 56.16 304 LEU A N 1
ATOM 2639 C CA . LEU A 1 304 ? -51.929 16.690 106.641 1.00 56.16 304 LEU A CA 1
ATOM 2640 C C . LEU A 1 304 ? -50.776 15.668 106.564 1.00 56.16 304 LEU A C 1
ATOM 2642 O O . LEU A 1 304 ? -50.905 14.625 105.917 1.00 56.16 304 LEU A O 1
ATOM 2646 N N . GLN A 1 305 ? -49.672 15.884 107.288 1.00 49.97 305 GLN A N 1
ATOM 2647 C CA . GLN A 1 305 ? -48.507 14.980 107.293 1.00 49.97 305 GLN A CA 1
ATOM 2648 C C . GLN A 1 305 ? -48.723 13.653 108.050 1.00 49.97 305 GLN A C 1
ATOM 2650 O O . GLN A 1 305 ? -47.884 12.748 107.968 1.00 49.97 305 GLN A O 1
ATOM 2655 N N . ARG A 1 306 ? -49.852 13.483 108.755 1.00 56.53 306 ARG A N 1
ATOM 2656 C CA . ARG A 1 306 ? -50.207 12.212 109.410 1.00 56.53 306 ARG A CA 1
ATOM 2657 C C . ARG A 1 306 ? -50.876 11.212 108.451 1.00 56.53 306 ARG A C 1
ATOM 2659 O O . ARG A 1 306 ? -50.741 10.014 108.661 1.00 56.53 306 ARG A O 1
ATOM 2666 N N . GLN A 1 307 ? -51.531 11.673 107.383 1.00 52.47 307 GLN A N 1
ATOM 2667 C CA . GLN A 1 307 ? -52.345 10.819 106.498 1.00 52.47 307 GLN A CA 1
ATOM 2668 C C . GLN A 1 307 ? -51.602 10.295 105.252 1.00 52.47 307 GLN A C 1
ATOM 2670 O O . GLN A 1 307 ? -52.047 9.341 104.622 1.00 52.47 307 GLN A O 1
ATOM 2675 N N . LEU A 1 308 ? -50.437 10.854 104.905 1.00 51.62 308 LEU A N 1
ATOM 2676 C CA . LEU A 1 308 ? -49.720 10.506 103.667 1.00 51.62 308 LEU A CA 1
ATOM 2677 C C . LEU A 1 308 ? -48.803 9.267 103.780 1.00 51.62 308 LEU A C 1
ATOM 2679 O O . LEU A 1 308 ? -48.425 8.687 102.762 1.00 51.62 308 LEU A O 1
ATOM 2683 N N . ARG A 1 309 ? -48.465 8.810 104.996 1.00 56.38 309 ARG A N 1
ATOM 2684 C CA . ARG A 1 309 ? -47.533 7.677 105.191 1.00 56.38 309 ARG A CA 1
ATOM 2685 C C . ARG A 1 309 ? -48.120 6.310 104.822 1.00 56.38 309 ARG A C 1
ATOM 2687 O O . ARG A 1 309 ? -47.357 5.404 104.518 1.00 56.38 309 ARG A O 1
ATOM 2694 N N . GLU A 1 310 ? -49.442 6.163 104.783 1.00 55.78 310 GLU A N 1
ATOM 2695 C CA . GLU A 1 310 ? -50.109 4.882 104.477 1.00 55.78 310 GLU A CA 1
ATOM 2696 C C . GLU A 1 310 ? -50.333 4.641 102.971 1.00 55.78 310 GLU A C 1
ATOM 2698 O O . GLU A 1 310 ? -50.646 3.525 102.551 1.00 55.78 310 GLU A O 1
ATOM 2703 N N . SER A 1 311 ? -50.160 5.667 102.131 1.00 52.12 311 SER A N 1
ATOM 2704 C CA . SER A 1 311 ? -50.409 5.571 100.683 1.00 52.12 311 SER A CA 1
ATOM 2705 C C . SER A 1 311 ? -49.171 5.118 99.887 1.00 52.12 311 SER A C 1
ATOM 2707 O O . SER A 1 311 ? -49.287 4.475 98.845 1.00 52.12 311 SER A O 1
ATOM 2709 N N . GLN A 1 312 ? -47.964 5.374 100.406 1.00 52.06 312 GLN A N 1
ATOM 2710 C CA . GLN A 1 312 ? -46.701 5.237 99.661 1.00 52.06 312 GLN A CA 1
ATOM 2711 C C . GLN A 1 312 ? -46.139 3.802 99.559 1.00 52.06 312 GLN A C 1
ATOM 2713 O O . GLN A 1 312 ? -45.209 3.561 98.788 1.00 52.06 312 GLN A O 1
ATOM 2718 N N . GLU A 1 313 ? -46.692 2.820 100.280 1.00 56.53 313 GLU A N 1
ATOM 2719 C CA . GLU A 1 313 ? -46.272 1.411 100.151 1.00 56.53 313 GLU A CA 1
ATOM 2720 C C . GLU A 1 313 ? -46.933 0.681 98.969 1.00 56.53 313 GLU A C 1
ATOM 2722 O O . GLU A 1 313 ? -46.373 -0.290 98.462 1.00 56.53 313 GLU A O 1
ATOM 2727 N N . ARG A 1 314 ? -48.071 1.173 98.457 1.00 52.56 314 ARG A N 1
ATOM 2728 C CA . ARG A 1 314 ? -48.786 0.549 97.324 1.00 52.56 314 ARG A CA 1
ATOM 2729 C C . ARG A 1 314 ? -48.195 0.876 95.950 1.00 52.56 314 ARG A C 1
ATOM 2731 O O . ARG A 1 314 ? -48.440 0.148 94.994 1.00 52.56 314 ARG A O 1
ATOM 2738 N N . GLU A 1 315 ? -47.378 1.920 95.852 1.00 50.62 315 GLU A N 1
ATOM 2739 C CA . GLU A 1 315 ? -46.868 2.436 94.574 1.00 50.62 315 GLU A CA 1
ATOM 2740 C C . GLU A 1 315 ? -45.621 1.688 94.066 1.00 50.62 315 GLU A C 1
ATOM 2742 O O . GLU A 1 315 ? -45.386 1.594 92.867 1.00 50.62 315 GLU A O 1
ATOM 2747 N N . ARG A 1 316 ? -44.842 1.046 94.949 1.00 54.66 316 ARG A N 1
ATOM 2748 C CA . ARG A 1 316 ? -43.592 0.358 94.553 1.00 54.66 316 ARG A CA 1
ATOM 2749 C C . ARG A 1 316 ? -43.800 -0.985 93.847 1.00 54.66 316 ARG A C 1
ATOM 2751 O O . ARG A 1 316 ? -42.837 -1.559 93.338 1.00 54.66 316 ARG A O 1
ATOM 2758 N N . GLN A 1 317 ? -45.028 -1.500 93.834 1.00 49.12 317 GLN A N 1
ATOM 2759 C CA . GLN A 1 317 ? -45.370 -2.792 93.232 1.00 49.12 317 GLN A CA 1
ATOM 2760 C C . GLN A 1 317 ? -45.859 -2.675 91.780 1.00 49.12 317 GLN A C 1
ATOM 2762 O O . GLN A 1 317 ? -45.842 -3.671 91.056 1.00 49.12 317 GLN A O 1
ATOM 2767 N N . LEU A 1 318 ? -46.204 -1.471 91.316 1.00 49.34 318 LEU A N 1
ATOM 2768 C CA . LEU A 1 318 ? -46.585 -1.220 89.931 1.00 49.34 318 LEU A CA 1
ATOM 2769 C C . LEU A 1 318 ? -45.373 -0.772 89.116 1.00 49.34 318 LEU A C 1
ATOM 2771 O O . LEU A 1 318 ? -45.257 0.382 88.740 1.00 49.34 318 LEU A O 1
ATOM 2775 N N . GLN A 1 319 ? -44.549 -1.756 88.748 1.00 37.12 319 GLN A N 1
ATOM 2776 C CA . GLN A 1 319 ? -44.071 -1.810 87.364 1.00 37.12 319 GLN A CA 1
ATOM 2777 C C . GLN A 1 319 ? -43.000 -0.742 87.025 1.00 37.12 319 GLN A C 1
ATOM 2779 O O . GLN A 1 319 ? -43.293 0.403 86.741 1.00 37.12 319 GLN A O 1
ATOM 2784 N N . ARG A 1 320 ? -41.700 -1.038 86.916 1.00 51.84 320 ARG A N 1
ATOM 2785 C CA . ARG A 1 320 ? -41.030 -2.240 86.368 1.00 51.84 320 ARG A CA 1
ATOM 2786 C C . ARG A 1 320 ? -41.583 -2.762 85.033 1.00 51.84 320 ARG A C 1
ATOM 2788 O O . ARG A 1 320 ? -40.934 -3.614 84.441 1.00 51.84 320 ARG A O 1
ATOM 2795 N N . GLN A 1 321 ? -42.718 -2.258 84.550 1.00 43.94 321 GLN A N 1
ATOM 2796 C CA . GLN A 1 321 ? -43.092 -2.358 83.144 1.00 43.94 321 GLN A CA 1
ATOM 2797 C C . GLN A 1 321 ? -42.407 -1.206 82.438 1.00 43.94 321 GLN A C 1
ATOM 2799 O O . GLN A 1 321 ? -42.295 -0.116 82.994 1.00 43.94 321 GLN A O 1
ATOM 2804 N N . VAL A 1 322 ? -42.042 -1.462 81.192 1.00 47.62 322 VAL A N 1
ATOM 2805 C CA . VAL A 1 322 ? -41.592 -0.466 80.234 1.00 47.62 322 VAL A CA 1
ATOM 2806 C C . VAL A 1 322 ? -40.119 -0.076 80.446 1.00 47.62 322 VAL A C 1
ATOM 2808 O O . VAL A 1 322 ? -39.774 0.912 81.076 1.00 47.62 322 VAL A O 1
ATOM 2811 N N . GLU A 1 323 ? -39.131 -0.869 80.027 1.00 50.31 323 GLU A N 1
ATOM 2812 C CA . GLU A 1 323 ? -38.885 -1.330 78.641 1.00 50.31 323 GLU A CA 1
ATOM 2813 C C . GLU A 1 323 ? -38.785 -0.197 77.593 1.00 50.31 323 GLU A C 1
ATOM 2815 O O . GLU A 1 323 ? -38.692 -0.467 76.401 1.00 50.31 323 GLU A O 1
ATOM 2820 N N . GLU A 1 324 ? -38.702 1.074 77.998 1.00 48.88 324 GLU A N 1
ATOM 2821 C CA . GLU A 1 324 ? -38.786 2.220 77.068 1.00 48.88 324 GLU A CA 1
ATOM 2822 C C . GLU A 1 324 ? -37.442 2.747 76.528 1.00 48.88 324 GLU A C 1
ATOM 2824 O O . GLU A 1 324 ? -37.386 3.786 75.880 1.00 48.88 324 GLU A O 1
ATOM 2829 N N . GLY A 1 325 ? -36.335 2.031 76.751 1.00 47.38 325 GLY A N 1
ATOM 2830 C CA . GLY A 1 325 ? -35.021 2.421 76.212 1.00 47.38 325 GLY A CA 1
ATOM 2831 C C . GLY A 1 325 ? -34.558 1.630 74.984 1.00 47.38 325 GLY A C 1
ATOM 2832 O O . GLY A 1 325 ? -33.677 2.084 74.255 1.00 47.38 325 GLY A O 1
ATOM 2833 N N . GLY A 1 326 ? -35.110 0.430 74.766 1.00 51.88 326 GLY A N 1
ATOM 2834 C CA . GLY A 1 326 ? -34.583 -0.535 73.790 1.00 51.88 326 GLY A CA 1
ATOM 2835 C C . GLY A 1 326 ? -35.192 -0.440 72.389 1.00 51.88 326 GLY A C 1
ATOM 2836 O O . GLY A 1 326 ? -34.529 -0.785 71.416 1.00 51.88 326 GLY A O 1
ATOM 2837 N N . GLN A 1 327 ? -36.420 0.071 72.264 1.00 51.41 327 GLN A N 1
ATOM 2838 C CA . GLN A 1 327 ? -37.209 -0.054 71.029 1.00 51.41 327 GLN A CA 1
ATOM 2839 C C . GLN A 1 327 ? -36.849 0.955 69.924 1.00 51.41 327 GLN A C 1
ATOM 2841 O O . GLN A 1 327 ? -37.082 0.676 68.753 1.00 51.41 327 GLN A O 1
ATOM 2846 N N . GLN A 1 328 ? -36.233 2.099 70.243 1.00 52.69 328 GLN A N 1
ATOM 2847 C CA . GLN A 1 328 ? -35.908 3.115 69.225 1.00 52.69 328 GLN A CA 1
ATOM 2848 C C . GLN A 1 328 ? -34.684 2.761 68.367 1.00 52.69 328 GLN A C 1
ATOM 2850 O O . GLN A 1 328 ? -34.678 3.039 67.173 1.00 52.69 328 GLN A O 1
ATOM 2855 N N . ARG A 1 329 ? -33.660 2.101 68.931 1.00 53.09 329 ARG A N 1
ATOM 2856 C CA . ARG A 1 329 ? -32.462 1.716 68.154 1.00 53.09 329 ARG A CA 1
ATOM 2857 C C . ARG A 1 329 ? -32.702 0.531 67.225 1.00 53.09 329 ARG A C 1
ATOM 2859 O O . ARG A 1 329 ? -32.069 0.451 66.179 1.00 53.09 329 ARG A O 1
ATOM 2866 N N . GLU A 1 330 ? -33.601 -0.373 67.600 1.00 53.56 330 GLU A N 1
ATOM 2867 C CA . GLU A 1 330 ? -33.949 -1.535 66.781 1.00 53.56 330 GLU A CA 1
ATOM 2868 C C . GLU A 1 330 ? -34.837 -1.141 65.588 1.00 53.56 330 GLU A C 1
ATOM 2870 O O . GLU A 1 330 ? -34.625 -1.632 64.480 1.00 53.56 330 GLU A O 1
ATOM 2875 N N . GLN A 1 331 ? -35.739 -0.166 65.770 1.00 57.69 331 GLN A N 1
ATOM 2876 C CA . GLN A 1 331 ? -36.596 0.354 64.696 1.00 57.69 331 GLN A CA 1
ATOM 2877 C C . GLN A 1 331 ? -35.823 1.112 63.604 1.00 57.69 331 GLN A C 1
ATOM 2879 O O . GLN A 1 331 ? -36.139 0.952 62.424 1.00 57.69 331 GLN A O 1
ATOM 2884 N N . ASP A 1 332 ? -34.792 1.888 63.954 1.00 63.16 332 ASP A N 1
ATOM 2885 C CA . ASP A 1 332 ? -34.003 2.636 62.961 1.00 63.16 332 ASP A CA 1
ATOM 2886 C C . ASP A 1 332 ? -33.116 1.719 62.097 1.00 63.16 332 ASP A C 1
ATOM 2888 O O . ASP A 1 332 ? -32.997 1.921 60.886 1.00 63.16 332 ASP A O 1
ATOM 2892 N N . LEU A 1 333 ? -32.535 0.668 62.688 1.00 58.31 333 LEU A N 1
ATOM 2893 C CA . LEU A 1 333 ? -31.730 -0.328 61.965 1.00 58.31 333 LEU A CA 1
ATOM 2894 C C . LEU A 1 333 ? -32.591 -1.261 61.09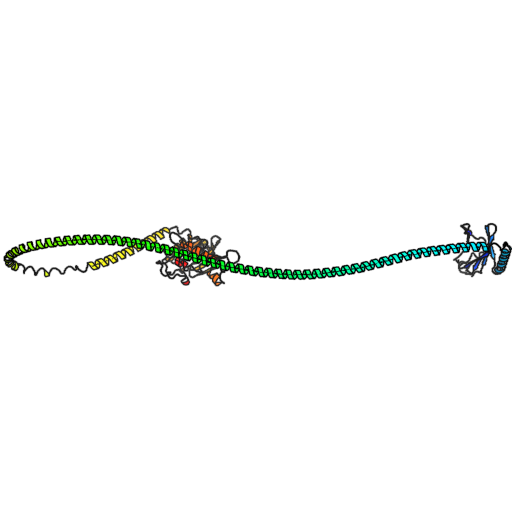9 1.00 58.31 333 LEU A C 1
ATOM 2896 O O . LEU A 1 333 ? -32.188 -1.597 59.984 1.00 58.31 333 LEU A O 1
ATOM 2900 N N . GLN A 1 334 ? -33.791 -1.632 61.560 1.00 58.75 334 GLN A N 1
ATOM 2901 C CA . GLN A 1 334 ? -34.744 -2.409 60.758 1.00 58.75 334 GLN A CA 1
ATOM 2902 C C . GLN A 1 334 ? -35.286 -1.613 59.564 1.00 58.75 334 GLN A C 1
ATOM 2904 O O . GLN A 1 334 ? -35.448 -2.183 58.486 1.00 58.75 334 GLN A O 1
ATOM 2909 N N . ARG A 1 335 ? -35.494 -0.296 59.706 1.00 68.31 335 ARG A N 1
ATOM 2910 C CA . ARG A 1 335 ? -35.958 0.559 58.602 1.00 68.31 335 ARG A CA 1
ATOM 2911 C C . ARG A 1 335 ? -34.902 0.705 57.495 1.00 68.31 335 ARG A C 1
ATOM 2913 O O . ARG A 1 335 ? -35.242 0.603 56.322 1.00 68.31 335 ARG A O 1
ATOM 2920 N N . GLN A 1 336 ? -33.621 0.848 57.850 1.00 64.44 336 GLN A N 1
ATOM 2921 C CA . GLN A 1 336 ? -32.528 0.934 56.865 1.00 64.44 336 GLN A CA 1
ATOM 2922 C C . GLN A 1 336 ? -32.269 -0.385 56.118 1.00 64.44 336 GLN A C 1
ATOM 2924 O O . GLN A 1 336 ? -31.902 -0.362 54.942 1.00 64.44 336 GLN A O 1
ATOM 2929 N N . LEU A 1 337 ? -32.455 -1.533 56.778 1.00 61.62 337 LEU A N 1
ATOM 2930 C CA . LEU A 1 337 ? -32.370 -2.846 56.131 1.00 61.62 337 LEU A CA 1
ATOM 2931 C C . LEU A 1 337 ? -33.552 -3.079 55.181 1.00 61.62 337 LEU A C 1
ATOM 2933 O O . LEU A 1 337 ? -33.326 -3.466 54.038 1.00 61.62 337 LEU A O 1
ATOM 2937 N N . GLN A 1 338 ? -34.778 -2.743 55.598 1.00 67.56 338 GLN A N 1
ATOM 2938 C CA . GLN A 1 338 ? -35.969 -2.862 54.748 1.00 67.56 338 GLN A CA 1
ATOM 2939 C C . GLN A 1 338 ? -35.921 -1.953 53.513 1.00 67.56 338 GLN A C 1
ATOM 2941 O O . GLN A 1 338 ? -36.272 -2.398 52.425 1.00 67.56 338 GLN A O 1
ATOM 2946 N N . GLU A 1 339 ? -35.446 -0.709 53.637 1.00 71.31 339 GLU A N 1
ATOM 2947 C CA . GLU A 1 339 ? -35.291 0.194 52.483 1.00 71.31 339 GLU A CA 1
ATOM 2948 C C . GLU A 1 339 ? -34.274 -0.341 51.463 1.00 71.31 339 GLU A C 1
ATOM 2950 O O . GLU A 1 339 ? -34.452 -0.192 50.254 1.00 71.31 339 GLU A O 1
ATOM 2955 N N . ARG A 1 340 ? -33.210 -1.004 51.930 1.00 67.12 340 ARG A N 1
ATOM 2956 C CA . ARG A 1 340 ? -32.162 -1.554 51.060 1.00 67.12 340 ARG A CA 1
ATOM 2957 C C . ARG A 1 340 ? -32.564 -2.883 50.420 1.00 67.12 340 ARG A C 1
ATOM 2959 O O . ARG A 1 340 ? -32.201 -3.122 49.271 1.00 67.12 340 ARG A O 1
ATOM 2966 N N . GLU A 1 341 ? -33.336 -3.706 51.128 1.00 66.62 341 GLU A N 1
ATOM 2967 C CA . GLU A 1 341 ? -33.975 -4.910 50.581 1.00 66.62 341 GLU A CA 1
ATOM 2968 C C . GLU A 1 341 ? -35.034 -4.546 49.532 1.00 66.62 341 GLU A C 1
ATOM 2970 O O . GLU A 1 341 ? -35.021 -5.117 48.445 1.00 66.62 341 GLU A O 1
ATOM 2975 N N . GLN A 1 342 ? -35.862 -3.523 49.776 1.00 70.44 342 GLN A N 1
ATOM 2976 C CA . GLN A 1 342 ? -36.827 -3.030 48.786 1.00 70.44 342 GLN A CA 1
ATOM 2977 C C . GLN A 1 342 ? -36.152 -2.446 47.538 1.00 70.44 342 GLN A C 1
ATOM 2979 O O . GLN A 1 342 ? -36.601 -2.723 46.431 1.00 70.44 342 GLN A O 1
ATOM 2984 N N . GLN A 1 343 ? -35.040 -1.715 47.680 1.00 69.19 343 GLN A N 1
ATOM 2985 C CA . GLN A 1 343 ? -34.271 -1.221 46.526 1.00 69.19 343 GLN A CA 1
ATOM 2986 C C . GLN A 1 343 ? -33.640 -2.347 45.693 1.00 69.19 343 GLN A C 1
ATOM 2988 O O . GLN A 1 343 ? -33.473 -2.202 44.479 1.00 69.19 343 GLN A O 1
ATOM 2993 N N . LEU A 1 344 ? -33.254 -3.456 46.330 1.00 59.16 344 LEU A N 1
ATOM 2994 C CA . LEU A 1 344 ? -32.743 -4.635 45.632 1.00 59.16 344 LEU A CA 1
ATOM 2995 C C . LEU A 1 344 ? -33.876 -5.393 44.938 1.00 59.16 344 LEU A C 1
ATOM 2997 O O . LEU A 1 344 ? -33.726 -5.718 43.764 1.00 59.16 344 LEU A O 1
ATOM 3001 N N . GLU A 1 345 ? -35.017 -5.584 45.604 1.00 69.19 345 GLU A N 1
ATOM 3002 C CA . GLU A 1 345 ? -36.199 -6.204 44.999 1.00 69.19 345 GLU A CA 1
ATOM 3003 C C . GLU A 1 345 ? -36.771 -5.378 43.839 1.00 69.19 345 GLU A C 1
ATOM 3005 O O . GLU A 1 345 ? -37.150 -5.956 42.824 1.00 69.19 345 GLU A O 1
ATOM 3010 N N . GLU A 1 346 ? -36.820 -4.045 43.933 1.00 69.88 346 GLU A N 1
ATOM 3011 C CA . GLU A 1 346 ? -37.253 -3.182 42.823 1.00 69.88 346 GLU A CA 1
ATOM 3012 C C . GLU A 1 346 ? -36.297 -3.280 41.635 1.00 69.88 346 GLU A C 1
ATOM 3014 O O . GLU A 1 346 ? -36.748 -3.477 40.509 1.00 69.88 346 GLU A O 1
ATOM 3019 N N . ARG A 1 347 ? -34.977 -3.238 41.866 1.00 61.31 347 ARG A N 1
ATOM 3020 C CA . ARG A 1 347 ? -33.986 -3.443 40.797 1.00 61.31 347 ARG A CA 1
ATOM 3021 C C . ARG A 1 347 ? -34.085 -4.825 40.164 1.00 61.31 347 ARG A C 1
ATOM 3023 O O . ARG A 1 347 ? -33.879 -4.959 38.959 1.00 61.31 347 ARG A O 1
ATOM 3030 N N . GLU A 1 348 ? -34.369 -5.848 40.959 1.00 61.16 348 GLU A N 1
ATOM 3031 C CA . GLU A 1 348 ? -34.501 -7.222 40.485 1.00 61.16 348 GLU A CA 1
ATOM 3032 C C . GLU A 1 348 ? -35.807 -7.419 39.701 1.00 61.16 348 GLU A C 1
ATOM 3034 O O . GLU A 1 348 ? -35.796 -8.068 38.656 1.00 61.16 348 GLU A O 1
ATOM 3039 N N . ARG A 1 349 ? -36.905 -6.770 40.115 1.00 67.88 349 ARG A N 1
ATOM 3040 C CA . ARG A 1 349 ? -38.166 -6.719 39.357 1.00 67.88 349 ARG A CA 1
ATOM 3041 C C . ARG A 1 349 ? -38.019 -5.934 38.056 1.00 67.88 349 ARG A C 1
ATOM 3043 O O . ARG A 1 349 ? -38.418 -6.452 37.021 1.00 67.88 349 ARG A O 1
ATOM 3050 N N . GLU A 1 350 ? -37.378 -4.764 38.064 1.00 67.81 350 GLU A N 1
ATOM 3051 C CA . GLU A 1 350 ? -37.078 -4.001 36.841 1.00 67.81 350 GLU A CA 1
ATOM 3052 C C . GLU A 1 350 ? -36.200 -4.803 35.871 1.00 67.81 350 GLU A C 1
ATOM 3054 O O . GLU A 1 350 ? -36.398 -4.755 34.655 1.00 67.81 350 GLU A O 1
ATOM 3059 N N . PHE A 1 351 ? -35.232 -5.559 36.396 1.00 59.16 351 PHE A N 1
ATOM 3060 C CA . PHE A 1 351 ? -34.381 -6.436 35.599 1.00 59.16 351 PHE A CA 1
ATOM 3061 C C . PHE A 1 351 ? -35.173 -7.605 34.998 1.00 59.16 351 PHE A C 1
ATOM 3063 O O . PHE A 1 351 ? -35.063 -7.856 33.798 1.00 59.16 351 PHE A O 1
ATOM 3070 N N . GLN A 1 352 ? -36.014 -8.274 35.792 1.00 55.75 352 GLN A N 1
ATOM 3071 C CA . GLN A 1 352 ? -36.873 -9.368 35.328 1.00 55.75 352 GLN A CA 1
ATOM 3072 C C . GLN A 1 352 ? -37.942 -8.897 34.334 1.00 55.75 352 GLN A C 1
ATOM 3074 O O . GLN A 1 352 ? -38.269 -9.617 33.393 1.00 55.75 352 GLN A O 1
ATOM 3079 N N . GLU A 1 353 ? -38.479 -7.691 34.504 1.00 63.12 353 GLU A N 1
ATOM 3080 C CA . GLU A 1 353 ? -39.467 -7.103 33.601 1.00 63.12 353 GLU A CA 1
ATOM 3081 C C . GLU A 1 353 ? -38.820 -6.664 32.278 1.00 63.12 353 GLU A C 1
ATOM 3083 O O . GLU A 1 353 ? -39.377 -6.921 31.210 1.00 63.12 353 GLU A O 1
ATOM 3088 N N . ARG A 1 354 ? -37.584 -6.136 32.312 1.00 57.88 354 ARG A N 1
ATOM 3089 C CA . ARG A 1 354 ? -36.754 -5.942 31.108 1.00 57.88 354 ARG A CA 1
ATOM 3090 C C . ARG A 1 354 ? -36.446 -7.253 30.399 1.00 57.88 354 ARG A C 1
ATOM 3092 O O . ARG A 1 354 ? -36.508 -7.290 29.174 1.00 57.88 354 ARG A O 1
ATOM 3099 N N . GLU A 1 355 ? -36.105 -8.303 31.143 1.00 56.19 355 GLU A N 1
ATOM 3100 C CA . GLU A 1 355 ? -35.812 -9.627 30.587 1.00 56.19 355 GLU A CA 1
ATOM 3101 C C . GLU A 1 355 ? -37.051 -10.200 29.887 1.00 56.19 355 GLU A C 1
ATOM 3103 O O . GLU A 1 355 ? -36.967 -10.592 28.724 1.00 56.19 355 GLU A O 1
ATOM 3108 N N . ARG A 1 356 ? -38.225 -10.101 30.522 1.00 57.34 356 ARG A N 1
ATOM 3109 C CA . ARG A 1 356 ? -39.504 -10.542 29.952 1.00 57.34 356 ARG A CA 1
ATOM 3110 C C . ARG A 1 356 ? -39.901 -9.737 28.705 1.00 57.34 356 ARG A C 1
ATOM 3112 O O . ARG A 1 356 ? -40.320 -10.320 27.711 1.00 57.34 356 ARG A O 1
ATOM 3119 N N . GLN A 1 357 ? -39.687 -8.418 28.703 1.00 56.00 357 GLN A N 1
ATOM 3120 C CA . GLN A 1 357 ? -39.918 -7.564 27.526 1.00 56.00 357 GLN A CA 1
ATOM 3121 C C . GLN A 1 357 ? -38.936 -7.856 26.373 1.00 56.00 357 GLN A C 1
ATOM 3123 O O . GLN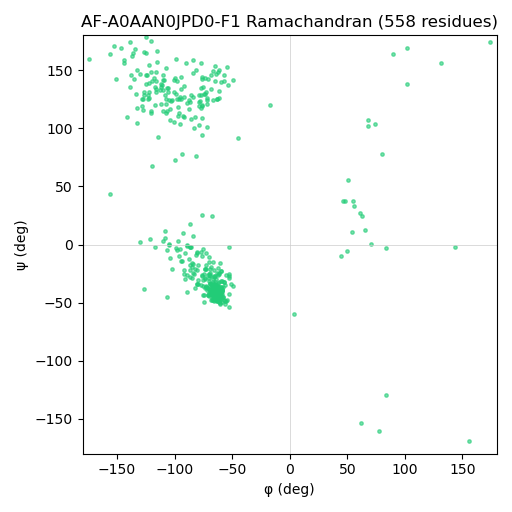 A 1 357 ? -39.307 -7.763 25.201 1.00 56.00 357 GLN A O 1
ATOM 3128 N N . LEU A 1 358 ? -37.686 -8.223 26.679 1.00 55.03 358 LEU A N 1
ATOM 3129 C CA . LEU A 1 358 ? -36.690 -8.673 25.696 1.00 55.03 358 LEU A CA 1
ATOM 3130 C C . LEU A 1 358 ? -37.038 -10.050 25.116 1.00 55.03 358 LEU A C 1
ATOM 3132 O O . LEU A 1 358 ? -36.858 -10.264 23.917 1.00 55.03 358 LEU A O 1
ATOM 3136 N N . GLU A 1 359 ? -37.552 -10.964 25.938 1.00 53.91 359 GLU A N 1
ATOM 3137 C CA . GLU A 1 359 ? -38.031 -12.283 25.513 1.00 53.91 359 GLU A CA 1
ATOM 3138 C C . GLU A 1 359 ? -39.283 -12.180 24.628 1.00 53.91 359 GLU A C 1
ATOM 3140 O O . GLU A 1 359 ? -39.344 -12.825 23.578 1.00 53.91 359 GLU A O 1
ATOM 3145 N N . GLU A 1 360 ? -40.229 -11.297 24.964 1.00 55.22 360 GLU A N 1
ATOM 3146 C CA . GLU A 1 360 ? -41.435 -11.042 24.161 1.00 55.22 360 GLU A CA 1
ATOM 3147 C C . GLU A 1 360 ? -41.121 -10.379 22.805 1.00 55.22 360 GLU A C 1
ATOM 3149 O O . GLU A 1 360 ? -41.733 -10.725 21.795 1.00 55.22 360 GLU A O 1
ATOM 3154 N N . GLN A 1 361 ? -40.107 -9.504 22.716 1.00 50.09 361 GLN A N 1
ATOM 3155 C CA . GLN A 1 361 ? -39.658 -8.935 21.429 1.00 50.09 361 GLN A CA 1
ATOM 3156 C C . GLN A 1 361 ? -38.960 -9.956 20.507 1.00 50.09 361 GLN A C 1
ATOM 3158 O O . GLN A 1 361 ? -38.785 -9.702 19.311 1.00 50.09 361 GLN A O 1
ATOM 3163 N N . ILE A 1 362 ? -38.556 -11.116 21.036 1.00 52.19 362 ILE A N 1
ATOM 3164 C CA . ILE A 1 362 ? -37.865 -12.186 20.298 1.00 52.19 362 ILE A CA 1
ATOM 3165 C C . ILE A 1 362 ? -38.835 -13.305 19.869 1.00 52.19 362 ILE A C 1
ATOM 3167 O O . ILE A 1 362 ? -38.447 -14.192 19.102 1.00 52.19 362 ILE A O 1
ATOM 3171 N N . GLN A 1 363 ? -40.114 -13.228 20.243 1.00 43.47 363 GLN A N 1
ATOM 3172 C CA . GLN A 1 363 ? -41.137 -14.193 19.848 1.00 43.47 363 GLN A CA 1
ATOM 3173 C C . GLN A 1 363 ? -41.671 -13.908 18.431 1.00 43.47 363 GLN A C 1
ATOM 3175 O O . GLN A 1 363 ? -42.763 -13.391 18.214 1.00 43.47 363 GLN A O 1
ATOM 3180 N N . VAL A 1 364 ? -40.873 -14.267 17.425 1.00 44.50 364 VAL A N 1
ATOM 3181 C CA . VAL A 1 364 ? -41.324 -14.403 16.033 1.00 44.50 364 VAL A CA 1
ATOM 3182 C C . VAL A 1 364 ? -41.016 -15.826 15.584 1.00 44.50 364 VAL A C 1
ATOM 3184 O O . VAL A 1 364 ? -39.887 -16.286 15.731 1.00 44.50 364 VAL A O 1
ATOM 3187 N N . ALA A 1 365 ? -42.064 -16.491 15.089 1.00 48.66 365 ALA A N 1
ATOM 3188 C CA . ALA A 1 365 ? -42.183 -17.886 14.669 1.00 48.66 365 ALA A CA 1
ATOM 3189 C C . ALA A 1 365 ? -40.857 -18.630 14.409 1.00 48.66 365 ALA A C 1
ATOM 3191 O O . ALA A 1 365 ? -40.111 -18.290 13.490 1.00 48.66 365 ALA A O 1
ATOM 3192 N N . GLU A 1 366 ? -40.637 -19.714 15.159 1.00 54.66 366 GLU A N 1
ATOM 3193 C CA . GLU A 1 366 ? -39.511 -20.664 15.062 1.00 54.66 366 GLU A CA 1
ATOM 3194 C C . GLU A 1 366 ? -39.281 -21.260 13.653 1.00 54.66 366 GLU A C 1
ATOM 3196 O O . GLU A 1 366 ? -38.348 -22.022 13.445 1.00 54.66 366 GLU A O 1
ATOM 3201 N N . SER A 1 367 ? -40.101 -20.929 12.657 1.00 61.94 367 SER A N 1
ATOM 3202 C CA . SER A 1 367 ? -40.228 -21.659 11.397 1.00 61.94 367 SER A CA 1
ATOM 3203 C C . SER A 1 367 ? -39.445 -21.100 10.202 1.00 61.94 367 SER A C 1
ATOM 3205 O O . SER A 1 367 ? -39.446 -21.741 9.155 1.00 61.94 367 SER A O 1
ATOM 3207 N N . SER A 1 368 ? -38.767 -19.947 10.296 1.00 72.25 368 SER A N 1
ATOM 3208 C CA . SER A 1 368 ? -38.113 -19.341 9.114 1.00 72.25 368 SER A CA 1
ATOM 3209 C C . SER A 1 368 ? -36.702 -19.866 8.811 1.00 72.25 368 SER A C 1
ATOM 3211 O O . SER A 1 368 ? -36.294 -19.873 7.650 1.00 72.25 368 SER A O 1
ATOM 3213 N N . TRP A 1 369 ? -35.958 -20.313 9.827 1.00 87.81 369 TRP A N 1
ATOM 3214 C CA . TRP A 1 369 ? -34.580 -20.814 9.688 1.00 87.81 369 TRP A CA 1
ATOM 3215 C C . TRP A 1 369 ? -34.465 -22.340 9.764 1.00 87.81 369 TRP A C 1
ATOM 3217 O O . TRP A 1 369 ? -33.399 -22.891 9.468 1.00 87.81 369 TRP A O 1
ATOM 3227 N N . VAL A 1 370 ? -35.538 -23.021 10.172 1.00 90.56 370 VAL A N 1
ATOM 3228 C CA . VAL A 1 370 ? -35.560 -24.477 10.307 1.00 90.56 370 VAL A CA 1
ATOM 3229 C C . VAL A 1 370 ? -35.556 -25.117 8.923 1.00 90.56 370 VAL A C 1
ATOM 3231 O O . VAL A 1 370 ? -36.399 -24.820 8.078 1.00 90.56 370 VAL A O 1
ATOM 3234 N N . VAL A 1 371 ? -34.604 -26.017 8.691 1.00 91.81 371 VAL A N 1
ATOM 3235 C CA . VAL A 1 371 ? -34.506 -26.803 7.456 1.00 91.81 371 VAL A CA 1
ATOM 3236 C C . VAL A 1 371 ? -34.830 -28.267 7.727 1.00 91.81 371 VAL A C 1
ATOM 3238 O O . VAL A 1 371 ? -34.514 -28.805 8.789 1.00 91.81 371 VAL A O 1
ATOM 3241 N N . ASN A 1 372 ? -35.447 -28.940 6.756 1.00 90.12 372 ASN A N 1
ATOM 3242 C CA . ASN A 1 372 ? -35.732 -30.364 6.878 1.00 90.12 372 ASN A CA 1
ATOM 3243 C C . ASN A 1 372 ? -34.436 -31.177 6.737 1.00 90.12 372 ASN A C 1
ATOM 3245 O O . ASN A 1 372 ? -33.683 -30.991 5.774 1.00 90.12 372 ASN A O 1
ATOM 3249 N N . ARG A 1 373 ? -34.182 -32.125 7.650 1.00 90.12 373 ARG A N 1
ATOM 3250 C CA . ARG A 1 373 ? -32.952 -32.934 7.631 1.00 90.12 373 ARG A CA 1
ATOM 3251 C C . ARG A 1 373 ? -32.778 -33.722 6.334 1.00 90.12 373 ARG A C 1
ATOM 3253 O O . ARG A 1 373 ? -31.640 -33.936 5.910 1.00 90.12 373 ARG A O 1
ATOM 3260 N N . ARG A 1 374 ? -33.883 -34.130 5.697 1.00 91.00 374 ARG A N 1
ATOM 3261 C CA . ARG A 1 374 ? -33.905 -34.907 4.443 1.00 91.00 374 ARG A CA 1
ATOM 3262 C C . ARG A 1 374 ? -33.416 -34.111 3.234 1.00 91.00 374 ARG A C 1
ATOM 3264 O O . ARG A 1 374 ? -33.016 -34.710 2.244 1.00 91.00 374 ARG A O 1
ATOM 3271 N N . GLU A 1 375 ? -33.414 -32.781 3.312 1.00 92.31 375 GLU A N 1
ATOM 3272 C CA . GLU A 1 375 ? -32.881 -31.909 2.256 1.00 92.31 375 GLU A CA 1
ATOM 3273 C C . GLU A 1 375 ? -31.346 -31.785 2.305 1.00 92.31 375 GLU A C 1
ATOM 3275 O O . GLU A 1 375 ? -30.746 -31.198 1.402 1.00 92.31 375 GLU A O 1
ATOM 3280 N N . ILE A 1 376 ? -30.704 -32.327 3.349 1.00 94.25 376 ILE A N 1
ATOM 3281 C CA . ILE A 1 376 ? -29.259 -32.244 3.581 1.00 94.25 376 ILE A CA 1
ATOM 3282 C C . ILE A 1 376 ? -28.603 -33.579 3.226 1.00 94.25 376 ILE A C 1
ATOM 3284 O O . ILE A 1 376 ? -28.671 -34.549 3.986 1.00 94.25 376 ILE A O 1
ATOM 3288 N N . THR A 1 377 ? -27.889 -33.609 2.102 1.00 94.50 377 THR A N 1
ATOM 3289 C CA . THR A 1 377 ? -27.091 -34.771 1.690 1.00 94.50 377 THR A CA 1
ATOM 3290 C C . THR A 1 377 ? -25.656 -34.620 2.189 1.00 94.50 377 THR A C 1
ATOM 3292 O O . THR A 1 377 ? -24.911 -33.758 1.718 1.00 94.50 377 THR A O 1
ATOM 3295 N N . MET A 1 378 ? -25.274 -35.453 3.159 1.00 91.94 378 MET A N 1
ATOM 3296 C CA . MET A 1 378 ? -23.929 -35.458 3.745 1.00 91.94 378 MET A CA 1
ATOM 3297 C C . MET A 1 378 ? -22.881 -35.946 2.738 1.00 91.94 378 MET A C 1
ATOM 3299 O O . MET A 1 378 ? -23.167 -36.820 1.923 1.00 91.94 378 MET A O 1
ATOM 3303 N N . THR A 1 379 ? -21.667 -35.398 2.806 1.00 93.19 379 THR A N 1
ATOM 3304 C CA . THR A 1 379 ? -20.503 -35.928 2.078 1.00 93.19 379 THR A CA 1
ATOM 3305 C C . THR A 1 379 ? -19.442 -36.435 3.055 1.00 93.19 379 THR A C 1
ATOM 3307 O O . THR A 1 379 ? -19.490 -36.122 4.245 1.00 93.19 379 THR A O 1
ATOM 3310 N N . GLU A 1 380 ? -18.462 -37.179 2.545 1.00 90.81 380 GLU A N 1
ATOM 3311 C CA . GLU A 1 380 ? -17.324 -37.687 3.329 1.00 90.81 380 GLU A CA 1
ATOM 3312 C C . GLU A 1 380 ? -16.249 -36.620 3.620 1.00 90.81 380 GLU A C 1
ATOM 3314 O O . GLU A 1 380 ? -15.299 -36.872 4.359 1.00 90.81 380 GLU A O 1
ATOM 3319 N N . VAL A 1 381 ? -16.362 -35.415 3.046 1.00 92.38 381 VAL A N 1
ATOM 3320 C CA . VAL A 1 381 ? -15.338 -34.368 3.188 1.00 92.38 381 VAL A CA 1
ATOM 3321 C C . VAL A 1 381 ? -15.518 -33.624 4.511 1.00 92.38 381 VAL A C 1
ATOM 3323 O O . VAL A 1 381 ? -16.456 -32.839 4.675 1.00 92.38 381 VAL A O 1
ATOM 3326 N N . VAL A 1 382 ? -14.585 -33.841 5.438 1.00 90.69 382 VAL A N 1
ATOM 3327 C CA . VAL A 1 382 ? -14.496 -33.136 6.725 1.00 90.69 382 VAL A CA 1
ATOM 3328 C C . VAL A 1 382 ? -13.585 -31.917 6.578 1.00 90.69 382 VAL A C 1
ATOM 3330 O O . VAL A 1 382 ? -12.446 -32.045 6.139 1.00 90.69 382 VAL A O 1
ATOM 3333 N N . LEU A 1 383 ? -14.086 -30.745 6.964 1.00 87.00 383 LEU A N 1
ATOM 3334 C CA . LEU A 1 383 ? -13.353 -29.474 6.949 1.00 87.00 383 LEU A CA 1
ATOM 3335 C C . LEU A 1 383 ? -12.642 -29.200 8.277 1.00 87.00 383 LEU A C 1
ATOM 3337 O O . LEU A 1 383 ? -11.606 -28.548 8.305 1.00 87.00 383 LEU A O 1
ATOM 3341 N N . GLY A 1 384 ? -13.190 -29.699 9.385 1.00 84.31 384 GLY A N 1
ATOM 3342 C CA . GLY A 1 384 ? -12.597 -29.518 10.704 1.00 84.31 384 GLY A CA 1
ATOM 3343 C C . GLY A 1 384 ? -13.339 -30.286 11.788 1.00 84.31 384 GLY A C 1
ATOM 3344 O O . GLY A 1 384 ? -14.502 -30.657 11.626 1.00 84.31 384 GLY A O 1
ATOM 3345 N N . LYS A 1 385 ? -12.658 -30.525 12.909 1.00 83.31 385 LYS A N 1
ATOM 3346 C CA . LYS A 1 385 ? -13.231 -31.123 14.119 1.00 83.31 385 LYS A CA 1
ATOM 3347 C C . LYS A 1 385 ? -12.931 -30.209 15.298 1.00 83.31 385 LYS A C 1
ATOM 3349 O O . LYS A 1 385 ? -11.782 -29.826 15.495 1.00 83.31 385 LYS A O 1
ATOM 3354 N N . GLY A 1 386 ? -13.958 -29.859 16.059 1.00 72.31 386 GLY A N 1
ATOM 3355 C CA . GLY A 1 386 ? -13.853 -29.039 17.261 1.00 72.31 386 GLY A CA 1
ATOM 3356 C C . GLY A 1 386 ? -14.464 -29.737 18.472 1.00 72.31 386 GLY A C 1
ATOM 3357 O O . GLY A 1 386 ? -15.023 -30.829 18.365 1.00 72.31 386 GLY A O 1
ATOM 3358 N N . GLY A 1 387 ? -14.396 -29.080 19.633 1.00 69.38 387 GLY A N 1
ATOM 3359 C CA . GLY A 1 387 ? -14.989 -29.603 20.873 1.00 69.38 387 GLY A CA 1
ATOM 3360 C C . GLY A 1 387 ? -16.514 -29.755 20.809 1.00 69.38 387 GLY A C 1
ATOM 3361 O O . GLY A 1 387 ? -17.081 -30.591 21.503 1.00 69.38 387 GLY A O 1
ATOM 3362 N N . TRP A 1 388 ? -17.165 -28.989 19.932 1.00 72.25 388 TRP A N 1
ATOM 3363 C CA . TRP A 1 388 ? -18.622 -28.938 19.809 1.00 72.25 388 TRP A CA 1
ATOM 3364 C C . TRP A 1 388 ? -19.184 -29.847 18.711 1.00 72.25 388 TRP A C 1
ATOM 3366 O O . TRP A 1 388 ? -20.397 -30.009 18.611 1.00 72.25 388 TRP A O 1
ATOM 3376 N N . GLY A 1 389 ? -18.332 -30.422 17.861 1.00 81.69 389 GLY A N 1
ATOM 3377 C CA . GLY A 1 389 ? -18.783 -31.188 16.706 1.00 81.69 389 GLY A CA 1
ATOM 3378 C C . GLY A 1 389 ? -17.765 -31.251 15.576 1.00 81.69 389 GLY A C 1
ATOM 3379 O O . GLY A 1 389 ? -16.616 -30.825 15.708 1.00 81.69 389 GLY A O 1
ATOM 3380 N N . GLU A 1 390 ? -18.215 -31.748 14.431 1.00 88.50 390 GLU A N 1
ATOM 3381 C CA . GLU A 1 390 ? -17.436 -31.785 13.194 1.00 88.50 390 GLU A CA 1
ATOM 3382 C C . GLU A 1 390 ? -18.095 -30.951 12.094 1.00 88.50 390 GLU A C 1
ATOM 3384 O O . GLU A 1 390 ? -19.319 -30.899 11.977 1.00 88.50 390 GLU A O 1
ATOM 3389 N N . VAL A 1 391 ? -17.279 -30.287 11.278 1.00 90.81 391 VAL A N 1
ATOM 3390 C CA . VAL A 1 391 ? -17.732 -29.492 10.137 1.00 90.81 391 VAL A CA 1
ATOM 3391 C C . VAL A 1 391 ? -17.482 -30.287 8.863 1.00 90.81 391 VAL A C 1
ATOM 3393 O O . VAL A 1 391 ? -16.350 -30.687 8.591 1.00 90.81 391 VAL A O 1
ATOM 3396 N N . LYS A 1 392 ? -18.531 -30.513 8.072 1.00 93.38 392 LYS A N 1
ATOM 3397 C CA . LYS A 1 392 ? -18.486 -31.268 6.813 1.00 93.38 392 LYS A CA 1
ATOM 3398 C C . LYS A 1 392 ? -18.980 -30.438 5.642 1.00 93.38 392 LYS A C 1
ATOM 3400 O O . LYS A 1 392 ? -19.807 -29.544 5.808 1.00 93.38 392 LYS A O 1
ATOM 3405 N N . VAL A 1 393 ? -18.527 -30.781 4.441 1.00 95.56 393 VAL A N 1
ATOM 3406 C CA . VAL A 1 393 ? -19.174 -30.316 3.210 1.00 95.56 393 VAL A CA 1
ATOM 3407 C C . VAL A 1 393 ? -20.462 -31.112 3.010 1.00 95.56 393 VAL A C 1
ATOM 3409 O O . VAL A 1 393 ? -20.473 -32.337 3.151 1.00 95.56 393 VAL A O 1
ATOM 3412 N N . VAL A 1 394 ? -21.554 -30.441 2.659 1.00 95.75 394 VAL A N 1
ATOM 3413 C CA . VAL A 1 394 ? -22.842 -31.084 2.355 1.00 95.75 394 VAL A CA 1
ATOM 3414 C C . VAL A 1 394 ? -23.479 -30.462 1.120 1.00 95.75 394 VAL A C 1
ATOM 3416 O O . VAL A 1 394 ? -23.115 -29.358 0.713 1.00 95.75 394 VAL A O 1
ATOM 3419 N N . HIS A 1 395 ? -24.444 -31.165 0.529 1.00 96.50 395 HIS A N 1
ATOM 3420 C CA . HIS A 1 395 ? -25.322 -30.598 -0.490 1.00 96.50 395 HIS A CA 1
ATOM 3421 C C . HIS A 1 395 ? -26.677 -30.265 0.132 1.00 96.50 395 HIS A C 1
ATOM 3423 O O . HIS A 1 395 ? -27.333 -31.138 0.702 1.00 96.50 395 HIS A O 1
ATOM 3429 N N . PHE A 1 396 ? -27.098 -29.011 -0.006 1.00 95.81 396 PHE A N 1
ATOM 3430 C CA . PHE A 1 396 ? -28.402 -28.520 0.426 1.00 95.81 396 PHE A CA 1
ATOM 3431 C C . PHE A 1 396 ? -29.066 -27.790 -0.742 1.00 95.81 396 PHE A C 1
ATOM 3433 O O . PHE A 1 396 ? -28.501 -26.836 -1.276 1.00 95.81 396 PHE A O 1
ATOM 3440 N N . ARG A 1 397 ? -30.237 -28.270 -1.186 1.00 93.25 397 ARG A N 1
ATOM 3441 C CA . ARG A 1 397 ? -30.987 -27.719 -2.340 1.00 93.25 397 ARG A CA 1
ATOM 3442 C C . ARG A 1 397 ? -30.128 -27.494 -3.600 1.00 93.25 397 ARG A C 1
ATOM 3444 O O . ARG A 1 397 ? -30.294 -26.513 -4.316 1.00 93.25 397 ARG A O 1
ATOM 3451 N N . GLY A 1 398 ? -29.187 -28.404 -3.856 1.00 90.00 398 GLY A N 1
ATOM 3452 C CA . GLY A 1 398 ? -28.271 -28.341 -5.002 1.00 90.00 398 GLY A CA 1
ATOM 3453 C C . GLY A 1 398 ? -27.022 -27.468 -4.808 1.00 90.00 398 GLY A C 1
ATOM 3454 O O . GLY A 1 398 ? -26.168 -27.454 -5.690 1.00 90.00 398 GLY A O 1
ATOM 3455 N N . LEU A 1 399 ? -26.863 -26.788 -3.668 1.00 94.31 399 LEU A N 1
ATOM 3456 C CA . LEU A 1 399 ? -25.683 -25.981 -3.346 1.00 94.31 399 LEU A CA 1
ATOM 3457 C C . LEU A 1 399 ? -24.737 -26.727 -2.402 1.00 94.31 399 LEU A C 1
ATOM 3459 O O . LEU A 1 399 ? -25.181 -27.397 -1.469 1.00 94.31 399 LEU A O 1
ATOM 3463 N N . LYS A 1 400 ? -23.425 -26.575 -2.620 1.00 95.69 400 LYS A N 1
ATOM 3464 C CA . LYS A 1 400 ? -22.407 -27.013 -1.657 1.00 95.69 400 LYS A CA 1
ATOM 3465 C C . LYS A 1 400 ? -22.309 -26.001 -0.525 1.00 95.69 400 LYS A C 1
ATOM 3467 O O . LYS A 1 400 ? -22.050 -24.825 -0.771 1.00 95.69 400 LYS A O 1
ATOM 3472 N N . VAL A 1 401 ? -22.497 -26.474 0.697 1.00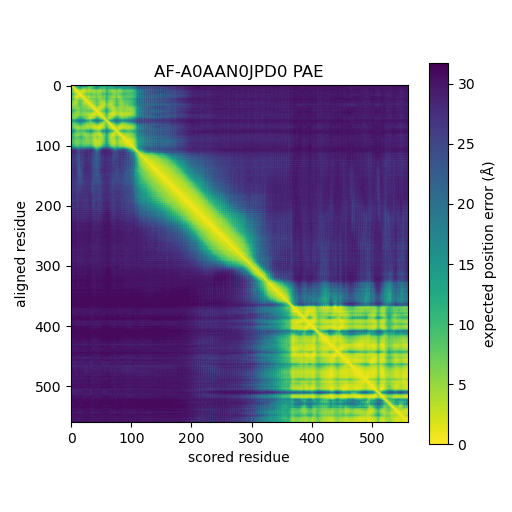 96.44 401 VAL A N 1
ATOM 3473 C CA . VAL A 1 401 ? -22.507 -25.656 1.914 1.00 96.44 401 VAL A CA 1
ATOM 3474 C C . VAL A 1 401 ? -21.694 -26.349 3.009 1.00 96.44 401 VAL A C 1
ATOM 3476 O O . VAL A 1 401 ? -21.366 -27.534 2.887 1.00 96.44 401 VAL A O 1
ATOM 3479 N N . ALA A 1 402 ? -21.342 -25.617 4.063 1.00 95.50 402 ALA A N 1
ATOM 3480 C CA . ALA A 1 402 ? -20.721 -26.197 5.248 1.00 95.50 402 ALA A CA 1
ATOM 3481 C C . ALA A 1 402 ? -21.807 -26.575 6.267 1.00 95.50 402 ALA A C 1
ATOM 3483 O O . ALA A 1 402 ? -22.740 -25.807 6.497 1.00 95.50 402 ALA A O 1
ATOM 3484 N N . ALA A 1 403 ? -21.685 -27.758 6.866 1.00 93.56 403 ALA A N 1
ATOM 3485 C CA . ALA A 1 403 ? -22.559 -28.250 7.922 1.00 93.56 403 ALA A CA 1
ATOM 3486 C C . ALA A 1 403 ? -21.752 -28.536 9.183 1.00 93.56 403 ALA A C 1
ATOM 3488 O O . ALA A 1 403 ? -20.936 -29.459 9.202 1.00 93.56 403 ALA A O 1
ATOM 3489 N N . LYS A 1 404 ? -22.008 -27.779 10.248 1.00 91.00 404 LYS A N 1
ATOM 3490 C CA . LYS A 1 404 ? -21.486 -28.069 11.585 1.00 91.00 404 LYS A CA 1
ATOM 3491 C C . LYS A 1 404 ? -22.441 -29.044 12.269 1.00 91.00 404 LYS A C 1
ATOM 3493 O O . LYS A 1 404 ? -23.563 -28.672 12.604 1.00 91.00 404 LYS A O 1
ATOM 3498 N N . CYS A 1 405 ? -22.011 -30.294 12.407 1.00 88.75 405 CYS A N 1
ATOM 3499 C CA . CYS A 1 405 ? -22.752 -31.383 13.036 1.00 88.75 405 CYS A CA 1
ATOM 3500 C C . CYS A 1 405 ? -22.376 -31.437 14.517 1.00 88.75 405 CYS A C 1
ATOM 3502 O O . CYS A 1 405 ? -21.242 -31.794 14.845 1.00 88.75 405 CYS A O 1
ATOM 3504 N N . LEU A 1 406 ? -23.302 -31.062 15.397 1.00 84.31 406 LEU A N 1
ATOM 3505 C CA . LEU A 1 406 ? -23.067 -31.043 16.838 1.00 84.31 406 LEU A CA 1
ATOM 3506 C C . LEU A 1 406 ? -23.110 -32.461 17.421 1.00 84.31 406 LEU A C 1
ATOM 3508 O O . LEU A 1 406 ? -23.892 -33.302 16.973 1.00 84.31 406 LEU A O 1
ATOM 3512 N N . TYR A 1 407 ? -22.266 -32.728 18.420 1.00 80.06 407 TYR A N 1
ATOM 3513 C CA . TYR A 1 407 ? -22.278 -34.015 19.119 1.00 80.06 407 TYR A CA 1
ATOM 3514 C C . TYR A 1 407 ? -23.525 -34.158 20.004 1.00 80.06 407 TYR A C 1
ATOM 3516 O O . TYR A 1 407 ? -23.950 -33.210 20.662 1.00 80.06 407 TYR A O 1
ATOM 3524 N N . GLU A 1 408 ? -24.074 -35.371 20.061 1.00 64.75 408 GLU A N 1
ATOM 3525 C CA . GLU A 1 408 ? -25.345 -35.707 20.725 1.00 64.75 408 GLU A CA 1
ATOM 3526 C C . GLU A 1 408 ? -25.364 -35.332 22.224 1.00 64.75 408 GLU A C 1
ATOM 3528 O O . GLU A 1 408 ? -26.373 -34.868 22.747 1.00 64.75 408 GLU A O 1
ATOM 3533 N N . VAL A 1 409 ? -24.205 -35.407 22.892 1.00 54.25 409 VAL A N 1
ATOM 3534 C CA . VAL A 1 409 ? -24.009 -35.055 24.317 1.00 54.25 409 VAL A CA 1
ATOM 3535 C C . VAL A 1 409 ? -24.299 -33.573 24.618 1.00 54.25 409 VAL A C 1
ATOM 3537 O O . VAL A 1 409 ? -24.560 -33.209 25.763 1.00 54.25 409 VAL A O 1
ATOM 3540 N N . ILE A 1 410 ? -24.282 -32.703 23.605 1.00 56.00 410 ILE A N 1
ATOM 3541 C CA . ILE A 1 410 ? -24.448 -31.250 23.760 1.00 56.00 410 ILE A CA 1
ATOM 3542 C C . ILE A 1 410 ? -25.934 -30.855 23.759 1.00 56.00 410 ILE A C 1
ATOM 3544 O O . ILE A 1 410 ? -26.289 -29.783 24.248 1.00 56.00 410 ILE A O 1
ATOM 3548 N N . ILE A 1 411 ? -26.837 -31.714 23.282 1.00 58.75 411 ILE A N 1
ATOM 3549 C CA . ILE A 1 411 ? -28.258 -31.385 23.103 1.00 58.75 411 ILE A CA 1
ATOM 3550 C C . ILE A 1 411 ? -29.065 -31.950 24.278 1.00 58.75 411 ILE A C 1
ATOM 3552 O O . ILE A 1 411 ? -29.789 -32.934 24.162 1.00 58.75 411 ILE A O 1
ATOM 3556 N N . SER A 1 412 ? -28.935 -31.326 25.450 1.00 62.22 412 SER A N 1
ATOM 3557 C CA . SER A 1 412 ? -29.896 -31.535 26.539 1.00 62.22 412 SER A CA 1
ATOM 3558 C C . SER A 1 412 ? -31.192 -30.752 26.254 1.00 62.22 412 SER A C 1
ATOM 3560 O O . SER A 1 412 ? -31.135 -29.732 25.560 1.00 62.22 412 SER A O 1
ATOM 3562 N N . PRO A 1 413 ? -32.356 -31.135 26.816 1.00 59.81 413 PRO A N 1
ATOM 3563 C CA . PRO A 1 413 ? -33.587 -30.341 26.713 1.00 59.81 413 PRO A CA 1
ATOM 3564 C C . PRO A 1 413 ? -33.411 -28.876 27.152 1.00 59.81 413 PRO A C 1
ATOM 3566 O O . PRO A 1 413 ? -34.059 -27.984 26.614 1.00 59.81 413 PRO A O 1
ATOM 3569 N N . TYR A 1 414 ? -32.478 -28.621 28.077 1.00 55.72 414 TYR A N 1
ATOM 3570 C CA . TYR A 1 414 ? -32.085 -27.284 28.528 1.00 55.72 414 TYR A CA 1
ATOM 3571 C C . TYR A 1 414 ? -31.329 -26.483 27.447 1.00 55.72 414 TYR A C 1
ATOM 3573 O O . TYR A 1 414 ? -31.490 -25.270 27.336 1.00 55.72 414 TYR A O 1
ATOM 3581 N N . ASN A 1 415 ? -30.550 -27.151 26.593 1.00 63.91 415 ASN A N 1
ATOM 3582 C CA . ASN A 1 415 ? -29.742 -26.506 25.554 1.00 63.91 415 ASN A CA 1
ATOM 3583 C C . ASN A 1 415 ? -30.522 -26.208 24.264 1.00 63.91 415 ASN A C 1
ATOM 3585 O O . ASN A 1 415 ? -30.078 -25.375 23.477 1.00 63.91 415 ASN A O 1
ATOM 3589 N N . ILE A 1 416 ? -31.694 -26.820 24.051 1.00 69.00 416 ILE A N 1
ATOM 3590 C CA . ILE A 1 416 ? -32.534 -26.576 22.861 1.00 69.00 416 ILE A CA 1
ATOM 3591 C C . ILE A 1 416 ? -33.054 -25.131 22.823 1.00 69.00 416 ILE A C 1
ATOM 3593 O O . ILE A 1 416 ? -33.075 -24.516 21.755 1.00 69.00 416 ILE A O 1
ATOM 3597 N N . GLY A 1 417 ? -33.432 -24.566 23.976 1.00 68.88 417 GLY A N 1
ATOM 3598 C CA . GLY A 1 417 ? -33.870 -23.168 24.066 1.00 68.88 417 GLY A CA 1
ATOM 3599 C C . GLY A 1 417 ? -32.745 -22.191 23.717 1.00 68.88 417 GLY A C 1
ATOM 3600 O O . GLY A 1 417 ? -32.930 -21.276 22.914 1.00 68.88 417 GLY A O 1
ATOM 3601 N N . THR A 1 418 ? -31.544 -22.442 24.244 1.00 70.56 418 THR A N 1
ATOM 3602 C CA . THR A 1 418 ? -30.338 -21.663 23.928 1.00 70.56 418 THR A CA 1
ATOM 3603 C C . THR A 1 418 ? -29.968 -21.776 22.450 1.00 70.56 418 THR A C 1
ATOM 3605 O O . THR A 1 418 ? -29.777 -20.751 21.802 1.00 70.56 418 THR A O 1
ATOM 3608 N N . PHE A 1 419 ? -29.976 -22.990 21.891 1.00 76.81 419 PHE A N 1
ATOM 3609 C CA . PHE A 1 419 ? -29.716 -23.232 20.472 1.00 76.81 419 PHE A CA 1
ATOM 3610 C C . PHE A 1 419 ? -30.707 -22.482 19.576 1.00 76.81 419 PHE A C 1
ATOM 3612 O O . PHE A 1 419 ? -30.307 -21.765 18.664 1.00 76.81 419 PHE A O 1
ATOM 3619 N N . SER A 1 420 ? -32.008 -22.590 19.856 1.00 77.50 420 SER A N 1
ATOM 3620 C CA . SER A 1 420 ? -33.051 -21.931 19.058 1.00 77.50 420 SER A CA 1
ATOM 3621 C C . SER A 1 420 ? -32.928 -20.408 19.116 1.00 77.50 420 SER A C 1
ATOM 3623 O O . SER A 1 420 ? -33.086 -19.730 18.100 1.00 77.50 420 SER A O 1
ATOM 3625 N N . ARG A 1 421 ? -32.568 -19.861 20.284 1.00 74.88 421 ARG A N 1
ATOM 3626 C CA . ARG A 1 421 ? -32.275 -18.434 20.457 1.00 74.88 421 ARG A CA 1
ATOM 3627 C C . ARG A 1 421 ? -31.069 -17.995 19.625 1.00 74.88 421 ARG A C 1
ATOM 3629 O O . ARG A 1 421 ? -31.156 -16.987 18.925 1.00 74.88 421 ARG A O 1
ATOM 3636 N N . GLU A 1 422 ? -29.974 -18.749 19.666 1.00 77.75 422 GLU A N 1
ATOM 3637 C CA . GLU A 1 422 ? -28.767 -18.473 18.877 1.00 77.75 422 GLU A CA 1
ATOM 3638 C C . GLU A 1 422 ? -29.055 -18.535 17.372 1.00 77.75 422 GLU A C 1
ATOM 3640 O O . GLU A 1 422 ? -28.680 -17.623 16.634 1.00 77.75 422 GLU A O 1
ATOM 3645 N N . MET A 1 423 ? -29.797 -19.549 16.913 1.00 85.00 423 MET A N 1
ATOM 3646 C CA . MET A 1 423 ? -30.178 -19.683 15.502 1.00 85.00 423 MET A CA 1
ATOM 3647 C C . MET A 1 423 ? -31.106 -18.554 15.049 1.00 85.00 423 MET A C 1
ATOM 3649 O O . MET A 1 423 ? -30.962 -18.038 13.938 1.00 85.00 423 MET A O 1
ATOM 3653 N N . ASN A 1 424 ? -32.013 -18.101 15.917 1.00 80.81 424 ASN A N 1
ATOM 3654 C CA . ASN A 1 424 ? -32.870 -16.957 15.625 1.00 80.81 424 ASN A CA 1
ATOM 3655 C C . ASN A 1 424 ? -32.042 -15.675 15.429 1.00 80.81 424 ASN A C 1
ATOM 3657 O O . ASN A 1 424 ? -32.279 -14.928 14.479 1.00 80.81 424 ASN A O 1
ATOM 3661 N N . ILE A 1 425 ? -31.026 -15.439 16.265 1.00 79.25 425 ILE A N 1
ATOM 3662 C CA . ILE A 1 425 ? -30.114 -14.299 16.094 1.00 79.25 425 ILE A CA 1
ATOM 3663 C C . ILE A 1 425 ? -29.296 -14.453 14.800 1.00 79.25 425 ILE A C 1
ATOM 3665 O O . ILE A 1 425 ? -29.284 -13.539 13.972 1.00 79.25 425 ILE A O 1
ATOM 3669 N N . ALA A 1 426 ? -28.697 -15.624 14.567 1.00 85.06 426 ALA A N 1
ATOM 3670 C CA . ALA A 1 426 ? -27.936 -15.932 13.354 1.00 85.06 426 ALA A CA 1
ATOM 3671 C C . ALA A 1 426 ? -28.756 -15.738 12.063 1.00 85.06 426 ALA A C 1
ATOM 3673 O O . ALA A 1 426 ? -28.239 -15.287 11.036 1.00 85.06 426 ALA A O 1
ATOM 3674 N N . SER A 1 427 ? -30.061 -16.022 12.109 1.00 86.75 427 SER A N 1
ATOM 3675 C CA . SER A 1 427 ? -30.966 -15.832 10.972 1.00 86.75 427 SER A CA 1
ATOM 3676 C C . SER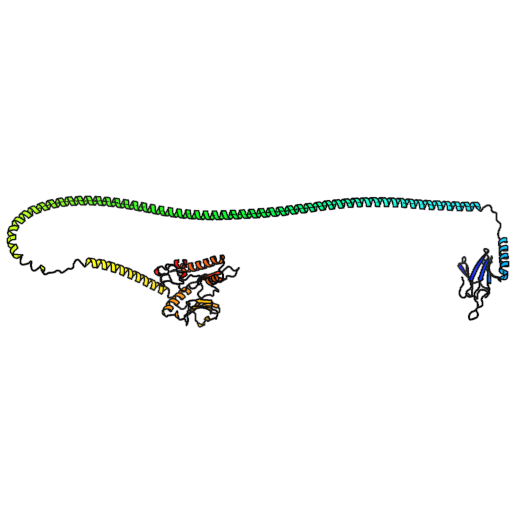 A 1 427 ? -31.151 -14.360 10.570 1.00 86.75 427 SER A C 1
ATOM 3678 O O . SER A 1 427 ? -31.372 -14.079 9.392 1.00 86.75 427 SER A O 1
ATOM 3680 N N . LYS A 1 428 ? -30.997 -13.421 11.515 1.00 83.69 428 LYS A N 1
ATOM 3681 C CA . LYS A 1 428 ? -31.212 -11.974 11.317 1.00 83.69 428 LYS A CA 1
ATOM 3682 C C . LYS A 1 428 ? -29.941 -11.222 10.917 1.00 83.69 428 LYS A C 1
ATOM 3684 O O . LYS A 1 428 ? -30.020 -10.144 10.334 1.00 83.69 428 LYS A O 1
ATOM 3689 N N . ILE A 1 429 ? -28.773 -11.785 11.211 1.00 87.44 429 ILE A N 1
ATOM 3690 C CA . ILE A 1 429 ? -27.471 -11.177 10.930 1.00 87.44 429 ILE A CA 1
ATOM 3691 C C . ILE A 1 429 ? -27.113 -11.373 9.451 1.00 87.44 429 ILE A C 1
ATOM 3693 O O . ILE A 1 429 ? -27.055 -12.502 8.955 1.00 87.44 429 ILE A O 1
ATOM 3697 N N . ARG A 1 430 ? -26.862 -10.272 8.731 1.00 90.94 430 ARG A N 1
ATOM 3698 C CA . ARG A 1 430 ? -26.457 -10.282 7.314 1.00 90.94 430 ARG A CA 1
ATOM 3699 C C . ARG A 1 430 ? -25.412 -9.198 7.058 1.00 90.94 430 ARG A C 1
ATOM 3701 O O . ARG A 1 430 ? -25.732 -8.013 7.064 1.00 90.94 430 ARG A O 1
ATOM 3708 N N . HIS A 1 431 ? -24.168 -9.606 6.811 1.00 94.88 431 HIS A N 1
ATOM 3709 C CA . HIS A 1 431 ? -23.059 -8.695 6.527 1.00 94.88 431 HIS A CA 1
ATOM 3710 C C . HIS A 1 431 ? -22.013 -9.379 5.626 1.00 94.88 431 HIS A C 1
ATOM 3712 O O . HIS A 1 431 ? -21.749 -10.566 5.815 1.00 94.88 431 HIS A O 1
ATOM 3718 N N . PRO A 1 432 ? -21.373 -8.676 4.668 1.00 95.00 432 PRO A N 1
ATOM 3719 C CA . PRO A 1 432 ? -20.381 -9.265 3.761 1.00 95.00 432 PRO A CA 1
ATOM 3720 C C . PRO A 1 432 ? -19.153 -9.882 4.446 1.00 95.00 432 PRO A C 1
ATOM 3722 O O . PRO A 1 432 ? -18.518 -10.737 3.828 1.00 95.00 432 PRO A O 1
ATOM 3725 N N . ASN A 1 433 ? -18.835 -9.467 5.676 1.00 96.25 433 ASN A N 1
ATOM 3726 C CA . ASN A 1 433 ? -17.711 -9.967 6.479 1.00 96.25 433 ASN A CA 1
ATOM 3727 C C . ASN A 1 433 ? -18.136 -10.850 7.667 1.00 96.25 433 ASN A C 1
ATOM 3729 O O . ASN A 1 433 ? -17.322 -11.157 8.533 1.00 96.25 433 ASN A O 1
ATOM 3733 N N . LEU A 1 434 ? -19.403 -11.265 7.726 1.00 95.00 434 LEU A N 1
ATOM 3734 C CA . LEU A 1 434 ? -19.871 -12.296 8.655 1.00 95.00 434 LEU A CA 1
ATOM 3735 C C . LEU A 1 434 ? -20.198 -13.559 7.867 1.00 95.00 434 LEU A C 1
ATOM 3737 O O . LEU A 1 434 ? -20.710 -13.480 6.748 1.00 95.00 434 LEU A O 1
ATOM 3741 N N . LEU A 1 435 ? -19.882 -14.721 8.436 1.00 94.81 435 LEU A N 1
ATOM 3742 C CA . LEU A 1 435 ? -20.189 -15.997 7.806 1.00 94.81 435 LEU A CA 1
ATOM 3743 C C . LEU A 1 435 ? -21.704 -16.132 7.641 1.00 94.81 435 LEU A C 1
ATOM 3745 O O . LEU A 1 435 ? -22.460 -15.995 8.598 1.00 94.81 435 LEU A O 1
ATOM 3749 N N . GLN A 1 436 ? -22.158 -16.399 6.426 1.00 94.00 436 GLN A N 1
ATOM 3750 C CA . GLN A 1 436 ? -23.569 -16.397 6.085 1.00 94.00 436 GLN A CA 1
ATOM 3751 C C . GLN A 1 436 ? -24.259 -17.661 6.609 1.00 94.00 436 GLN A C 1
ATOM 3753 O O . GLN A 1 436 ? -24.080 -18.749 6.061 1.00 94.00 436 GLN A O 1
ATOM 3758 N N . PHE A 1 437 ? -25.091 -17.506 7.640 1.00 93.25 437 PHE A N 1
ATOM 3759 C CA . PHE A 1 437 ? -25.997 -18.553 8.110 1.00 93.25 437 PHE A CA 1
ATOM 3760 C C . PHE A 1 437 ? -27.099 -18.827 7.078 1.00 93.25 437 PHE A C 1
ATOM 3762 O O . PHE A 1 437 ? -27.707 -17.891 6.547 1.00 93.25 437 PHE A O 1
ATOM 3769 N N . ILE A 1 438 ? -27.355 -20.106 6.804 1.00 93.38 438 ILE A N 1
ATOM 3770 C CA . ILE A 1 438 ? -28.350 -20.570 5.826 1.00 93.38 438 ILE A CA 1
ATOM 3771 C C . ILE A 1 438 ? -29.576 -21.142 6.537 1.00 93.38 438 ILE A C 1
ATOM 3773 O O . ILE A 1 438 ? -30.700 -20.823 6.160 1.00 93.38 438 ILE A O 1
ATOM 3777 N N . GLY A 1 439 ? -29.368 -21.971 7.557 1.00 92.19 439 GLY A N 1
ATOM 3778 C CA . GLY A 1 439 ? -30.443 -22.630 8.289 1.00 92.19 439 GLY A CA 1
ATOM 3779 C C . GLY A 1 439 ? -29.905 -23.634 9.297 1.00 92.19 439 GLY A C 1
ATOM 3780 O O . GLY A 1 439 ? -28.704 -23.900 9.337 1.00 92.19 439 GLY A O 1
ATOM 3781 N N . ALA A 1 440 ? -30.786 -24.209 10.105 1.00 91.44 440 ALA A N 1
ATOM 3782 C CA . ALA A 1 440 ? -30.414 -25.253 11.052 1.00 91.44 440 ALA A CA 1
ATOM 3783 C C . ALA A 1 440 ? -31.516 -26.302 11.198 1.00 91.44 440 ALA A C 1
ATOM 3785 O O . ALA A 1 440 ? -32.678 -26.053 10.885 1.00 91.44 440 ALA A O 1
ATOM 3786 N N . THR A 1 441 ? -31.152 -27.490 11.663 1.00 88.50 441 THR A N 1
ATOM 3787 C CA . THR A 1 441 ? -32.106 -28.548 11.999 1.00 88.50 441 THR A CA 1
ATOM 3788 C C . THR A 1 441 ? -31.737 -29.168 13.332 1.00 88.50 441 THR A C 1
ATOM 3790 O O . THR A 1 441 ? -30.556 -29.319 13.636 1.00 88.50 441 THR A O 1
ATOM 3793 N N . THR A 1 442 ? -32.750 -29.510 14.118 1.00 84.25 442 THR A N 1
ATOM 3794 C CA . THR A 1 442 ? -32.641 -30.258 15.377 1.00 84.25 442 THR A CA 1
ATOM 3795 C C . THR A 1 442 ? -33.188 -31.683 15.231 1.00 84.25 442 THR A C 1
ATOM 3797 O O . THR A 1 442 ? -33.263 -32.418 16.211 1.00 84.25 442 THR A O 1
ATOM 3800 N N . GLU A 1 443 ? -33.567 -32.102 14.015 1.00 82.12 443 GLU A N 1
ATOM 3801 C CA . GLU A 1 443 ? -34.018 -33.466 13.729 1.00 82.12 443 GLU A CA 1
ATOM 3802 C C . GLU A 1 443 ? -32.827 -34.445 13.787 1.00 82.12 443 GLU A C 1
ATOM 3804 O O . GLU A 1 443 ? -32.038 -34.561 12.842 1.00 82.12 443 GLU A O 1
ATOM 3809 N N . GLY A 1 444 ? -32.705 -35.167 14.905 1.00 80.31 444 GLY A N 1
ATOM 3810 C CA . GLY A 1 444 ? -31.559 -36.029 15.204 1.00 80.31 444 GLY A CA 1
ATOM 3811 C C . GLY A 1 444 ? -30.413 -35.222 15.818 1.00 80.31 444 GLY A C 1
ATOM 3812 O O . GLY A 1 444 ? -30.626 -34.457 16.753 1.00 80.31 444 GLY A O 1
ATOM 3813 N N . ASN A 1 445 ? -29.197 -35.368 15.285 1.00 79.12 445 ASN A N 1
ATOM 3814 C CA . ASN A 1 445 ? -28.084 -34.502 15.681 1.00 79.12 445 ASN A CA 1
ATOM 3815 C C . ASN A 1 445 ? -28.270 -33.109 15.080 1.00 79.12 445 ASN A C 1
ATOM 3817 O O . ASN A 1 445 ? -28.476 -32.980 13.869 1.00 79.12 445 ASN A O 1
ATOM 3821 N N . ALA A 1 446 ? -28.158 -32.077 15.918 1.00 85.19 446 ALA A N 1
ATOM 3822 C CA . ALA A 1 446 ? -28.310 -30.704 15.472 1.00 85.19 446 ALA A CA 1
ATOM 3823 C C . ALA A 1 446 ? -27.246 -30.342 14.431 1.00 85.19 446 ALA A C 1
ATOM 3825 O O . ALA A 1 446 ? -26.051 -30.602 14.607 1.00 85.19 446 ALA A O 1
ATOM 3826 N N . ILE A 1 447 ? -27.696 -29.737 13.335 1.00 89.94 447 ILE A N 1
ATOM 3827 C CA . ILE A 1 447 ? -26.844 -29.318 12.226 1.00 89.94 447 ILE A CA 1
ATOM 3828 C C . ILE A 1 447 ? -27.098 -27.849 11.939 1.00 89.94 447 ILE A C 1
ATOM 3830 O O . ILE A 1 447 ? -28.241 -27.435 11.755 1.00 89.94 447 ILE A O 1
ATOM 3834 N N . ILE A 1 448 ? -26.012 -27.091 11.839 1.00 91.69 448 ILE A N 1
ATOM 3835 C CA . ILE A 1 448 ? -26.012 -25.688 11.428 1.00 91.69 448 ILE A CA 1
ATOM 3836 C C . ILE A 1 448 ? -25.426 -25.613 10.019 1.00 91.69 448 ILE A C 1
ATOM 3838 O O . ILE A 1 448 ? -24.315 -26.095 9.789 1.00 91.69 448 ILE A O 1
ATOM 3842 N N . LEU A 1 449 ? -26.167 -25.019 9.085 1.00 94.00 449 LEU A N 1
ATOM 3843 C CA . LEU A 1 449 ? -25.747 -24.797 7.705 1.00 94.00 449 LEU A CA 1
ATOM 3844 C C . LEU A 1 449 ? -25.282 -23.357 7.505 1.00 94.00 449 LEU A C 1
ATOM 3846 O O . LEU A 1 449 ? -26.003 -22.404 7.813 1.00 94.00 449 LEU A O 1
ATOM 3850 N N . THR A 1 450 ? -24.113 -23.203 6.896 1.00 95.25 450 THR A N 1
ATOM 3851 C CA . THR A 1 450 ? -23.546 -21.909 6.508 1.00 95.25 450 THR A CA 1
ATOM 3852 C C . THR A 1 450 ? -23.005 -21.960 5.089 1.00 95.25 450 THR A C 1
ATOM 3854 O O . THR A 1 450 ? -22.829 -23.033 4.508 1.00 95.25 450 THR A O 1
ATOM 3857 N N . GLU A 1 451 ? -22.677 -20.803 4.520 1.00 95.19 451 GLU A N 1
ATOM 3858 C CA . GLU A 1 451 ? -21.844 -20.788 3.319 1.00 95.19 451 GLU A CA 1
ATOM 3859 C C . GLU A 1 451 ? -20.527 -21.551 3.544 1.00 95.19 451 GLU A C 1
ATOM 3861 O O . GLU A 1 451 ? -20.026 -21.674 4.668 1.00 95.19 451 GLU A O 1
ATOM 3866 N N . LEU A 1 452 ? -19.984 -22.085 2.454 1.00 94.69 452 LEU A N 1
ATOM 3867 C CA . LEU A 1 452 ? -18.741 -22.838 2.466 1.00 94.69 452 LEU A CA 1
ATOM 3868 C C . LEU A 1 452 ? -17.550 -21.894 2.271 1.00 94.69 452 LEU A C 1
ATOM 3870 O O . LEU A 1 452 ? -17.444 -21.244 1.232 1.00 94.69 452 LEU A O 1
ATOM 3874 N N . MET A 1 453 ? -16.629 -21.889 3.233 1.00 93.56 453 MET A N 1
ATOM 3875 C CA . MET A 1 453 ? -15.334 -21.212 3.137 1.00 93.56 453 MET A CA 1
ATOM 3876 C C . MET A 1 453 ? -14.210 -22.261 3.075 1.00 93.56 453 MET A C 1
ATOM 3878 O O . MET A 1 453 ? -14.292 -23.265 3.785 1.00 93.56 453 MET A O 1
ATOM 3882 N N . PRO A 1 454 ? -13.185 -22.077 2.226 1.00 89.69 454 PRO A N 1
ATOM 3883 C CA . PRO A 1 454 ? -12.179 -23.109 1.971 1.00 89.69 454 PRO A CA 1
ATOM 3884 C C . PRO A 1 454 ? -11.134 -23.287 3.081 1.00 89.69 454 PRO A C 1
ATOM 3886 O O . PRO A 1 454 ? -10.570 -24.371 3.181 1.00 89.69 454 PRO A O 1
ATOM 3889 N N . THR A 1 455 ? -10.843 -22.253 3.877 1.00 91.19 455 THR A N 1
ATOM 3890 C CA . THR A 1 455 ? -9.781 -22.285 4.901 1.00 91.19 455 THR A CA 1
ATOM 3891 C C . THR A 1 455 ? -10.087 -21.316 6.054 1.00 91.19 455 THR A C 1
ATOM 3893 O O . THR A 1 455 ? -11.021 -20.509 5.969 1.00 91.19 455 THR A O 1
ATOM 3896 N N . SER A 1 456 ? -9.309 -21.390 7.135 1.00 93.25 456 SER A N 1
ATOM 3897 C CA . SER A 1 456 ? -9.339 -20.450 8.264 1.00 93.25 456 SER A CA 1
ATOM 3898 C C . SER A 1 456 ? -8.024 -19.685 8.376 1.00 93.25 456 SER A C 1
ATOM 3900 O O . SER A 1 456 ? -6.978 -20.148 7.924 1.00 93.25 456 SER A O 1
ATOM 3902 N N . LEU A 1 457 ? -8.052 -18.517 9.017 1.00 94.25 457 LEU A N 1
ATOM 3903 C CA . LEU A 1 457 ? -6.852 -17.725 9.266 1.00 94.25 457 LEU A CA 1
ATOM 3904 C C . LEU A 1 457 ? -5.828 -18.516 10.086 1.00 94.25 457 LEU A C 1
ATOM 3906 O O . LEU A 1 457 ? -4.642 -18.450 9.786 1.00 94.25 457 LEU A O 1
ATOM 3910 N N . ARG A 1 458 ? -6.261 -19.304 11.078 1.00 92.69 458 ARG A N 1
ATOM 3911 C CA . ARG A 1 458 ? -5.365 -20.196 11.827 1.00 92.69 458 ARG A CA 1
ATOM 3912 C C . ARG A 1 458 ? -4.630 -21.165 10.901 1.00 92.69 458 ARG A C 1
ATOM 3914 O O . ARG A 1 458 ? -3.417 -21.281 11.021 1.00 92.69 458 ARG A O 1
ATOM 3921 N N . MET A 1 459 ? -5.345 -21.813 9.983 1.00 91.25 459 MET A N 1
ATOM 3922 C CA . MET A 1 459 ? -4.745 -22.785 9.070 1.00 91.25 459 MET A CA 1
ATOM 3923 C C . MET A 1 459 ? -3.703 -22.131 8.153 1.00 91.25 459 MET A C 1
ATOM 3925 O O . MET A 1 459 ? -2.601 -22.655 8.027 1.00 91.25 459 MET A O 1
ATOM 3929 N N . GLU A 1 460 ? -4.005 -20.951 7.600 1.00 91.44 460 GLU A N 1
ATOM 3930 C CA . GLU A 1 460 ? -3.055 -20.199 6.764 1.00 91.44 460 GLU A CA 1
ATOM 3931 C C . GLU A 1 460 ? -1.834 -19.696 7.554 1.00 91.44 460 GLU A C 1
ATOM 3933 O O . GLU A 1 460 ? -0.710 -19.662 7.047 1.00 91.44 460 GLU A O 1
ATOM 3938 N N . LEU A 1 461 ? -2.030 -19.310 8.819 1.00 91.88 461 LEU A N 1
ATOM 3939 C CA . LEU A 1 461 ? -0.932 -18.918 9.703 1.00 91.88 461 LEU A CA 1
ATOM 3940 C C . LEU A 1 461 ? -0.013 -20.104 10.027 1.00 91.88 461 LEU A C 1
ATOM 3942 O O . LEU A 1 461 ? 1.204 -19.934 10.057 1.00 91.88 461 LEU A O 1
ATOM 3946 N N . GLU A 1 462 ? -0.574 -21.298 10.218 1.00 92.38 462 GLU A N 1
ATOM 3947 C CA . GLU A 1 462 ? 0.178 -22.533 10.471 1.00 92.38 462 GLU A CA 1
ATOM 3948 C C . GLU A 1 462 ? 0.886 -23.068 9.211 1.00 92.38 462 GLU A C 1
ATOM 3950 O O . GLU A 1 462 ? 1.954 -23.670 9.320 1.00 92.38 462 GLU A O 1
ATOM 3955 N N . SER A 1 463 ? 0.346 -22.826 8.009 1.00 87.62 463 SER A N 1
ATOM 3956 C CA . SER A 1 463 ? 0.890 -23.343 6.742 1.00 87.62 463 SER A CA 1
ATOM 3957 C C . SER A 1 463 ? 1.991 -22.490 6.101 1.00 87.62 463 SER A C 1
ATOM 3959 O O . SER A 1 463 ? 2.520 -22.871 5.055 1.00 87.62 463 SER A O 1
ATOM 3961 N N . GLY A 1 464 ? 2.348 -21.344 6.685 1.00 83.31 464 GLY A N 1
ATOM 3962 C CA . GLY A 1 464 ? 3.401 -20.468 6.151 1.00 83.31 464 GLY A CA 1
ATOM 3963 C C . GLY A 1 464 ? 3.147 -18.969 6.303 1.00 83.31 464 GLY A C 1
ATOM 3964 O O . GLY A 1 464 ? 4.019 -18.175 5.951 1.00 83.31 464 GLY A O 1
ATOM 3965 N N . GLY A 1 465 ? 1.996 -18.576 6.855 1.00 84.44 465 GLY A N 1
ATOM 3966 C CA . GLY A 1 465 ? 1.653 -17.183 7.114 1.00 84.44 465 GLY A CA 1
ATOM 3967 C C . GLY A 1 465 ? 0.940 -16.497 5.950 1.00 84.44 465 GLY A C 1
ATOM 3968 O O . GLY A 1 465 ? 0.955 -16.943 4.805 1.00 84.44 465 GLY A O 1
ATOM 3969 N N . VAL A 1 466 ? 0.324 -15.355 6.252 1.00 86.69 466 VAL A N 1
ATOM 3970 C CA . VAL A 1 466 ? -0.339 -14.491 5.268 1.00 86.69 466 VAL A CA 1
ATOM 3971 C C . VAL A 1 466 ? 0.568 -13.318 4.886 1.00 86.69 466 VAL A C 1
ATOM 3973 O O . VAL A 1 466 ? 1.283 -12.764 5.722 1.00 86.69 466 VAL A O 1
ATOM 3976 N N . ALA A 1 467 ? 0.549 -12.910 3.614 1.00 86.94 467 ALA A N 1
ATOM 3977 C CA . ALA A 1 467 ? 1.339 -11.771 3.146 1.00 86.94 467 ALA A CA 1
ATOM 3978 C C . ALA A 1 467 ? 0.914 -10.463 3.840 1.00 86.94 467 ALA A C 1
ATOM 3980 O O . ALA A 1 467 ? -0.265 -10.257 4.119 1.00 86.94 467 ALA A O 1
ATOM 3981 N N . TYR A 1 468 ? 1.847 -9.530 4.053 1.00 85.94 468 TYR A N 1
ATOM 3982 C CA . TYR A 1 468 ? 1.564 -8.279 4.775 1.00 85.94 468 TYR A CA 1
ATOM 3983 C C . TYR A 1 468 ? 0.356 -7.477 4.235 1.00 85.94 468 TYR A C 1
ATOM 3985 O O . TYR A 1 468 ? -0.471 -7.052 5.041 1.00 85.94 468 TYR A O 1
ATOM 3993 N N . PRO A 1 469 ? 0.162 -7.313 2.907 1.00 85.44 469 PRO A N 1
ATOM 3994 C CA . PRO A 1 469 ? -1.037 -6.648 2.386 1.00 85.44 469 PRO A CA 1
ATOM 3995 C C . PRO A 1 469 ? -2.346 -7.370 2.742 1.00 85.44 469 PRO A C 1
ATOM 3997 O O . PRO A 1 469 ? -3.365 -6.719 2.965 1.00 85.44 469 PRO A O 1
ATOM 4000 N N . ALA A 1 470 ? -2.318 -8.704 2.838 1.00 88.88 470 ALA A N 1
ATOM 4001 C CA . ALA A 1 470 ? -3.474 -9.496 3.240 1.00 88.88 470 ALA A CA 1
ATOM 4002 C C . ALA A 1 470 ? -3.825 -9.287 4.716 1.00 88.88 470 ALA A C 1
ATOM 4004 O O . ALA A 1 470 ? -5.007 -9.264 5.037 1.00 88.88 470 ALA A O 1
ATOM 4005 N N . ILE A 1 471 ? -2.837 -9.073 5.595 1.00 91.81 471 ILE A N 1
ATOM 4006 C CA . ILE A 1 471 ? -3.078 -8.801 7.023 1.00 91.81 471 ILE A CA 1
ATOM 4007 C C . ILE A 1 471 ? -4.006 -7.595 7.179 1.00 91.81 471 ILE A C 1
ATOM 4009 O O . ILE A 1 471 ? -5.033 -7.698 7.837 1.00 91.81 471 ILE A O 1
ATOM 4013 N N . LEU A 1 472 ? -3.689 -6.478 6.516 1.00 90.94 472 LEU A N 1
ATOM 4014 C CA . LEU A 1 472 ? -4.503 -5.261 6.595 1.00 90.94 472 LEU A CA 1
ATOM 4015 C C . LEU A 1 472 ? -5.922 -5.476 6.054 1.00 90.94 472 LEU A C 1
ATOM 4017 O O . LEU A 1 472 ? -6.882 -5.008 6.660 1.00 90.94 472 LEU A O 1
ATOM 4021 N N . SER A 1 473 ? -6.055 -6.205 4.941 1.00 91.69 473 SER A N 1
ATOM 4022 C CA . SER A 1 473 ? -7.361 -6.530 4.355 1.00 91.69 473 SER A CA 1
ATOM 4023 C C . SER A 1 473 ? -8.205 -7.396 5.293 1.00 91.69 473 SER A C 1
ATOM 4025 O O . SER A 1 473 ? -9.374 -7.102 5.519 1.00 91.69 473 SER A O 1
ATOM 4027 N N . ILE A 1 474 ? -7.604 -8.435 5.877 1.00 94.75 474 ILE A N 1
ATOM 4028 C CA . ILE A 1 474 ? -8.270 -9.353 6.806 1.00 94.75 474 ILE A CA 1
ATOM 4029 C C . ILE A 1 474 ? -8.674 -8.609 8.084 1.00 94.75 474 ILE A C 1
ATOM 4031 O O . ILE A 1 474 ? -9.809 -8.744 8.532 1.00 94.75 474 ILE A O 1
ATOM 4035 N N . SER A 1 475 ? -7.787 -7.788 8.655 1.00 94.75 475 SER A N 1
ATOM 4036 C CA . SER A 1 475 ? -8.094 -6.984 9.844 1.00 94.75 475 SER A CA 1
ATOM 4037 C C . SER A 1 475 ? -9.228 -5.988 9.597 1.00 94.75 475 SER A C 1
ATOM 4039 O O . SER A 1 475 ? -10.077 -5.817 10.468 1.00 94.75 475 SER A O 1
ATOM 4041 N N . LEU A 1 476 ? -9.274 -5.357 8.417 1.00 95.44 476 LEU A N 1
ATOM 4042 C CA . LEU A 1 476 ? -10.368 -4.460 8.045 1.00 95.44 476 LEU A CA 1
ATOM 4043 C C . LEU A 1 476 ? -11.699 -5.212 7.949 1.00 95.44 476 LEU A C 1
ATOM 4045 O O . LEU A 1 476 ? -12.689 -4.771 8.525 1.00 95.44 476 LEU A O 1
ATOM 4049 N N . ASP A 1 477 ? -11.711 -6.362 7.277 1.00 96.38 477 ASP A N 1
ATOM 4050 C CA . ASP A 1 477 ? -12.895 -7.214 7.159 1.00 96.38 477 ASP A CA 1
ATOM 4051 C C . ASP A 1 477 ? -13.425 -7.644 8.543 1.00 96.38 477 ASP A C 1
ATOM 4053 O O . ASP A 1 477 ? -14.627 -7.545 8.806 1.00 96.38 477 ASP A O 1
ATOM 4057 N N . VAL A 1 478 ? -12.535 -8.064 9.453 1.00 96.88 478 VAL A N 1
ATOM 4058 C CA . VAL A 1 478 ? -12.885 -8.415 10.842 1.00 96.88 478 VAL A CA 1
ATOM 4059 C C . VAL A 1 478 ? -13.442 -7.202 11.590 1.00 96.88 478 VAL A C 1
ATOM 4061 O O . VAL A 1 478 ? -14.502 -7.299 12.206 1.00 96.88 478 VAL A O 1
ATOM 4064 N N . ALA A 1 479 ? -12.793 -6.039 11.492 1.00 97.19 479 ALA A N 1
ATOM 4065 C CA . ALA A 1 479 ? -13.262 -4.814 12.138 1.00 97.19 479 ALA A CA 1
ATOM 4066 C C . ALA A 1 479 ? -14.647 -4.385 11.627 1.00 97.19 479 ALA A C 1
ATOM 4068 O O . ALA A 1 479 ? -15.504 -3.996 12.420 1.00 97.19 479 ALA A O 1
ATOM 4069 N N . CYS A 1 480 ? -14.910 -4.503 10.322 1.00 97.56 480 CYS A N 1
ATOM 4070 C CA . CYS A 1 480 ? -16.226 -4.228 9.748 1.00 97.56 480 CYS A CA 1
ATOM 4071 C C . CYS A 1 480 ? -17.296 -5.194 10.278 1.00 97.56 480 CYS A C 1
ATOM 4073 O O . CYS A 1 480 ? -18.406 -4.761 10.589 1.00 97.56 480 CYS A O 1
ATOM 4075 N N . ALA A 1 481 ? -16.965 -6.481 10.414 1.00 95.81 481 ALA A N 1
ATOM 4076 C CA . ALA A 1 481 ? -17.859 -7.482 10.989 1.00 95.81 481 ALA A CA 1
ATOM 4077 C C . ALA A 1 481 ? -18.218 -7.164 12.450 1.00 95.81 481 ALA A C 1
ATOM 4079 O O . ALA A 1 481 ? -19.400 -7.138 12.794 1.00 95.81 481 ALA A O 1
ATOM 4080 N N . LEU A 1 482 ? -17.219 -6.870 13.287 1.00 95.50 482 LEU A N 1
ATOM 4081 C CA . LEU A 1 482 ? -17.430 -6.529 14.697 1.00 95.50 482 LEU A CA 1
ATOM 4082 C C . LEU A 1 482 ? -18.201 -5.218 14.851 1.00 95.50 482 LEU A C 1
ATOM 4084 O O . LEU A 1 482 ? -19.179 -5.170 15.589 1.00 95.50 482 LEU A O 1
ATOM 4088 N N . ASN A 1 483 ? -17.854 -4.190 14.076 1.00 96.69 483 ASN A N 1
ATOM 4089 C CA . ASN A 1 483 ? -18.576 -2.921 14.082 1.00 96.69 483 ASN A CA 1
ATOM 4090 C C . ASN A 1 483 ? -20.061 -3.100 13.722 1.00 96.69 483 ASN A C 1
ATOM 4092 O O . ASN A 1 483 ? -20.925 -2.494 14.351 1.00 96.69 483 ASN A O 1
ATOM 4096 N N . TYR A 1 484 ? -20.380 -3.962 12.750 1.00 95.38 484 TYR A N 1
ATOM 4097 C CA . TYR A 1 484 ? -21.771 -4.286 12.423 1.00 95.38 484 TYR A CA 1
ATOM 4098 C C . TYR A 1 484 ? -22.515 -4.914 13.614 1.00 95.38 484 TYR A C 1
ATOM 4100 O O . TYR A 1 484 ? -23.635 -4.504 13.917 1.00 95.38 484 TYR A O 1
ATOM 4108 N N . LEU A 1 485 ? -21.897 -5.875 14.311 1.00 92.38 485 LEU A N 1
ATOM 4109 C CA . LEU A 1 485 ? -22.493 -6.514 15.491 1.00 92.38 485 LEU A CA 1
ATOM 4110 C C . LEU A 1 485 ? -22.664 -5.523 16.653 1.00 92.38 485 LEU A C 1
ATOM 4112 O O . LEU A 1 485 ? -23.724 -5.459 17.276 1.00 92.38 485 LEU A O 1
ATOM 4116 N N . HIS A 1 486 ? -21.651 -4.699 16.912 1.00 93.69 486 HIS A N 1
ATOM 4117 C CA . HIS A 1 486 ? -21.640 -3.725 18.007 1.00 93.69 486 HIS A CA 1
ATOM 4118 C C . HIS A 1 486 ? -22.602 -2.557 17.781 1.00 93.69 486 HIS A C 1
ATOM 4120 O O . HIS A 1 486 ? -23.084 -1.958 18.739 1.00 93.69 486 HIS A O 1
ATOM 4126 N N . LEU A 1 487 ? -22.924 -2.231 16.530 1.00 93.44 487 LEU A N 1
ATOM 4127 C CA . LEU A 1 487 ? -23.921 -1.211 16.199 1.00 93.44 487 LEU A CA 1
ATOM 4128 C C . LEU A 1 487 ? -25.345 -1.763 16.087 1.00 93.44 487 LEU A C 1
ATOM 4130 O O . LEU A 1 487 ? -26.272 -0.981 15.853 1.00 93.44 487 LEU A O 1
ATOM 4134 N N . PHE A 1 488 ? -25.542 -3.072 16.272 1.00 88.75 488 PHE A N 1
ATOM 4135 C CA . PHE A 1 488 ? -26.864 -3.685 16.228 1.00 88.75 488 PHE A CA 1
ATOM 4136 C C . PHE A 1 488 ? -27.806 -3.037 17.258 1.00 88.75 488 PHE A C 1
ATOM 4138 O O . PHE A 1 488 ? -27.406 -2.665 18.364 1.00 88.75 488 PHE A O 1
ATOM 4145 N N . LYS A 1 489 ? -29.069 -2.848 16.867 1.00 81.56 489 LYS A N 1
ATOM 4146 C CA . LYS A 1 489 ? -30.104 -2.189 17.676 1.00 81.56 489 LYS A CA 1
ATOM 4147 C C . LYS A 1 489 ? -31.278 -3.142 17.915 1.00 81.56 489 LYS A C 1
ATOM 4149 O O . LYS A 1 489 ? -31.566 -3.957 17.042 1.00 81.56 489 LYS A O 1
ATOM 4154 N N . PRO A 1 490 ? -31.978 -3.043 19.062 1.00 79.38 490 PRO A N 1
ATOM 4155 C CA . PRO A 1 490 ? -31.822 -2.034 20.123 1.00 79.38 490 PRO A CA 1
ATOM 4156 C C . PRO A 1 490 ? -30.570 -2.202 20.998 1.00 79.38 490 PRO A C 1
ATOM 4158 O O . PRO A 1 490 ? -30.106 -1.220 21.572 1.00 79.38 490 PRO A O 1
ATOM 4161 N N . HIS A 1 491 ? -29.985 -3.401 21.036 1.00 81.31 491 HIS A N 1
ATOM 4162 C CA . HIS A 1 491 ? -28.816 -3.721 21.856 1.00 81.31 491 HIS A CA 1
ATOM 4163 C C . HIS A 1 491 ? -27.677 -4.281 20.997 1.00 81.31 491 HIS A C 1
ATOM 4165 O O . HIS A 1 491 ? -27.963 -5.023 20.051 1.00 81.31 491 HIS A O 1
ATOM 4171 N N . PRO A 1 492 ? -26.411 -3.987 21.346 1.00 87.81 492 PRO A N 1
ATOM 4172 C CA . PRO A 1 492 ? -25.264 -4.528 20.635 1.00 87.81 492 PRO A CA 1
ATOM 4173 C C . PRO A 1 492 ? -25.208 -6.052 20.771 1.00 87.81 492 PRO A C 1
ATOM 4175 O O . PRO A 1 492 ? -25.570 -6.629 21.805 1.00 87.81 492 PRO A O 1
ATOM 4178 N N . ILE A 1 493 ? -24.725 -6.691 19.712 1.00 87.44 493 ILE A N 1
ATOM 4179 C CA . ILE A 1 493 ? -24.446 -8.120 19.666 1.00 87.44 493 ILE A CA 1
ATOM 4180 C C . ILE A 1 493 ? -22.968 -8.333 20.006 1.00 87.44 493 ILE A C 1
ATOM 4182 O O . ILE A 1 493 ? -22.105 -7.752 19.355 1.00 87.44 493 ILE A O 1
ATOM 4186 N N . LEU A 1 494 ? -22.681 -9.164 21.012 1.00 88.25 494 LEU A N 1
ATOM 4187 C CA . LEU A 1 494 ? -21.311 -9.514 21.411 1.00 88.25 494 LEU A CA 1
ATOM 4188 C C . LEU A 1 494 ? -20.919 -10.863 20.808 1.00 88.25 494 LEU A C 1
ATOM 4190 O O . LEU A 1 494 ? -21.660 -11.833 20.985 1.00 88.25 494 LEU A O 1
ATOM 4194 N N . HIS A 1 495 ? -19.764 -10.945 20.145 1.00 88.75 495 HIS A N 1
ATOM 4195 C CA . HIS A 1 495 ? -19.287 -12.189 19.533 1.00 88.75 495 HIS A CA 1
ATOM 4196 C C . HIS A 1 495 ? -18.771 -13.184 20.582 1.00 88.75 495 HIS A C 1
ATOM 4198 O O . HIS A 1 495 ? -19.173 -14.350 20.585 1.00 88.75 495 HIS A O 1
ATOM 4204 N N . ARG A 1 496 ? -17.902 -12.718 21.489 1.00 85.81 496 ARG A N 1
ATOM 4205 C CA . ARG A 1 496 ? -17.357 -13.444 22.652 1.00 85.81 496 ARG A CA 1
ATOM 4206 C C . ARG A 1 496 ? -16.458 -14.652 22.352 1.00 85.81 496 ARG A C 1
ATOM 4208 O O . ARG A 1 496 ? -16.173 -15.426 23.258 1.00 85.81 496 ARG A O 1
ATOM 4215 N N . ASP A 1 497 ? -16.016 -14.816 21.107 1.00 86.50 497 ASP A N 1
ATOM 4216 C CA . ASP A 1 497 ? -15.076 -15.879 20.700 1.00 86.50 497 ASP A CA 1
ATOM 4217 C C . ASP A 1 497 ? -14.321 -15.487 19.418 1.00 86.50 497 ASP A C 1
ATOM 4219 O O . ASP A 1 497 ? -14.214 -16.251 18.456 1.00 86.50 497 ASP A O 1
ATOM 4223 N N . VAL A 1 498 ? -13.859 -14.237 19.352 1.00 91.75 498 VAL A N 1
ATOM 4224 C CA . VAL A 1 498 ? -13.036 -13.781 18.227 1.00 91.75 498 VAL A CA 1
ATOM 4225 C C . VAL A 1 498 ? -11.665 -14.442 18.359 1.00 91.75 498 VAL A C 1
ATOM 4227 O O . VAL A 1 498 ? -10.988 -14.314 19.374 1.00 91.75 498 VAL A O 1
ATOM 4230 N N . SER A 1 499 ? -11.267 -15.214 17.351 1.00 91.75 499 SER A N 1
ATOM 4231 C CA . SER A 1 499 ? -9.972 -15.895 17.329 1.00 91.75 499 SER A CA 1
ATOM 4232 C C . SER A 1 499 ? -9.541 -16.191 15.896 1.00 91.75 499 SER A C 1
ATOM 4234 O O . SER A 1 499 ? -10.361 -16.206 14.975 1.00 91.75 499 SER A O 1
ATOM 4236 N N . SER A 1 500 ? -8.259 -16.506 15.688 1.00 92.75 500 SER A N 1
ATOM 4237 C CA . SER A 1 500 ? -7.761 -16.879 14.355 1.00 92.75 500 SER A CA 1
ATOM 4238 C C . SER A 1 500 ? -8.425 -18.141 13.789 1.00 92.75 500 SER A C 1
ATOM 4240 O O . SER A 1 500 ? -8.480 -18.303 12.573 1.00 92.75 500 SER A O 1
ATOM 4242 N N . ALA A 1 501 ? -8.959 -19.027 14.636 1.00 90.19 501 ALA A N 1
ATOM 4243 C CA . ALA A 1 501 ? -9.703 -20.206 14.191 1.00 90.19 501 ALA A CA 1
ATOM 4244 C C . ALA A 1 501 ? -11.102 -19.852 13.656 1.00 90.19 501 ALA A C 1
ATOM 4246 O O . ALA A 1 501 ? -11.595 -20.529 12.757 1.00 90.19 501 ALA A O 1
ATOM 4247 N N . ASN A 1 502 ? -11.692 -18.766 14.163 1.00 92.38 502 ASN A N 1
ATOM 4248 C CA . ASN A 1 502 ? -13.046 -18.327 13.831 1.00 92.38 502 ASN A CA 1
ATOM 4249 C C . ASN A 1 502 ? -13.078 -17.246 12.738 1.00 92.38 502 ASN A C 1
ATOM 4251 O O . ASN A 1 502 ? -14.154 -16.788 12.361 1.00 92.38 502 ASN A O 1
ATOM 4255 N N . VAL A 1 503 ? -11.932 -16.862 12.170 1.00 95.50 503 VAL A N 1
ATOM 4256 C CA . VAL A 1 503 ? -11.861 -16.033 10.957 1.00 95.50 503 VAL A CA 1
ATOM 4257 C C . VAL A 1 503 ? -11.663 -16.949 9.753 1.00 95.50 503 VAL A C 1
ATOM 4259 O O . VAL A 1 503 ? -10.602 -17.546 9.590 1.00 95.50 503 VAL A O 1
ATOM 4262 N N . LEU A 1 504 ? -12.680 -17.070 8.902 1.00 95.75 504 LEU A N 1
ATOM 4263 C CA . LEU A 1 504 ? -12.639 -17.898 7.697 1.00 95.75 504 LEU A CA 1
ATOM 4264 C C . LEU A 1 504 ? -12.233 -17.071 6.482 1.00 95.75 504 LEU A C 1
ATOM 4266 O O . LEU A 1 504 ? -12.621 -15.909 6.356 1.00 95.75 504 LEU A O 1
ATOM 4270 N N . LEU A 1 505 ? -11.469 -17.676 5.576 1.00 94.50 505 LEU A N 1
ATOM 4271 C CA . LEU A 1 505 ? -10.864 -16.984 4.443 1.00 94.50 505 LEU A CA 1
ATOM 4272 C C . LEU A 1 505 ? -11.291 -17.605 3.115 1.00 94.50 505 LEU A C 1
ATOM 4274 O O . LEU A 1 505 ? -11.347 -18.825 2.966 1.00 94.50 505 LEU A O 1
ATOM 4278 N N . GLN A 1 506 ? -11.574 -16.749 2.134 1.00 92.44 506 GLN A N 1
ATOM 4279 C CA . GLN A 1 506 ? -11.828 -17.138 0.751 1.00 92.44 506 GLN A CA 1
ATOM 4280 C C . GLN A 1 506 ? -10.856 -16.404 -0.181 1.00 92.44 506 GLN A C 1
ATOM 4282 O O . GLN A 1 506 ? -10.809 -15.170 -0.142 1.00 92.44 506 GLN A O 1
ATOM 4287 N N . PRO A 1 507 ? -10.097 -17.117 -1.033 1.00 88.50 507 PRO A N 1
ATOM 4288 C CA . PRO A 1 507 ? -9.259 -16.478 -2.037 1.00 88.50 507 PRO A CA 1
ATOM 4289 C C . PRO A 1 507 ? -10.131 -15.711 -3.034 1.00 88.50 507 PRO A C 1
ATOM 4291 O O . PRO A 1 507 ? -11.035 -16.282 -3.650 1.00 88.50 507 PRO A O 1
ATOM 4294 N N . MET A 1 508 ? -9.854 -14.423 -3.214 1.00 83.31 508 MET A N 1
ATOM 4295 C CA . MET A 1 508 ? -10.469 -13.603 -4.255 1.00 83.31 508 MET A CA 1
ATOM 4296 C C . MET A 1 508 ? -9.497 -13.585 -5.437 1.00 83.31 508 MET A C 1
ATOM 4298 O O . MET A 1 508 ? -8.380 -13.092 -5.305 1.00 83.31 508 MET A O 1
ATOM 4302 N N . GLY A 1 509 ? -9.881 -14.189 -6.567 1.00 66.69 509 GLY A N 1
ATOM 4303 C CA . GLY A 1 509 ? -9.011 -14.334 -7.742 1.00 66.69 509 GLY A CA 1
ATOM 4304 C C . GLY A 1 509 ? -8.326 -13.023 -8.168 1.00 66.69 509 GLY A C 1
ATOM 4305 O O . GLY A 1 509 ? -8.921 -11.951 -8.114 1.00 66.69 509 GLY A O 1
ATOM 4306 N N . GLY A 1 510 ? -7.062 -13.124 -8.583 1.00 62.56 510 GLY A N 1
ATOM 4307 C CA . GLY A 1 510 ? -6.109 -12.011 -8.698 1.00 62.56 510 GLY A CA 1
ATOM 4308 C C . GLY A 1 510 ? -4.794 -12.421 -8.027 1.00 62.56 510 GLY A C 1
ATOM 4309 O O . GLY A 1 510 ? -4.806 -13.354 -7.233 1.00 62.56 510 GLY A O 1
ATOM 4310 N N . TYR A 1 511 ? -3.654 -11.825 -8.390 1.00 54.53 511 TYR A N 1
ATOM 4311 C CA . TYR A 1 511 ? -2.306 -12.239 -7.955 1.00 54.53 511 TYR A CA 1
ATOM 4312 C C . TYR A 1 511 ? -2.203 -12.542 -6.441 1.00 54.53 511 TYR A C 1
ATOM 4314 O O . TYR A 1 511 ? -1.957 -11.625 -5.674 1.00 54.53 511 TYR A O 1
ATOM 4322 N N . GLY A 1 512 ? -2.405 -13.802 -6.028 1.00 55.78 512 GLY A N 1
ATOM 4323 C CA . GLY A 1 512 ? -1.978 -14.476 -4.785 1.00 55.78 512 GLY A CA 1
ATOM 4324 C C . GLY A 1 512 ? -2.215 -13.841 -3.402 1.00 55.78 512 GLY A C 1
ATOM 4325 O O . GLY A 1 512 ? -1.895 -14.486 -2.409 1.00 55.78 512 GLY A O 1
ATOM 4326 N N . TYR A 1 513 ? -2.723 -12.612 -3.297 1.00 65.75 513 TYR A N 1
ATOM 4327 C CA . TYR A 1 513 ? -2.594 -11.792 -2.084 1.00 65.75 513 TYR A CA 1
ATOM 4328 C C . TYR A 1 513 ? -3.914 -11.179 -1.592 1.00 65.75 513 TYR A C 1
ATOM 4330 O O . TYR A 1 513 ? -3.907 -10.450 -0.601 1.00 65.75 513 TYR A O 1
ATOM 4338 N N . CYS A 1 514 ? -5.041 -11.461 -2.252 1.00 79.88 514 CYS A N 1
ATOM 4339 C CA . CYS A 1 514 ? -6.349 -10.926 -1.877 1.00 79.88 514 CYS A CA 1
ATOM 4340 C C . CYS A 1 514 ? -7.223 -12.013 -1.245 1.00 79.88 514 CYS A C 1
ATOM 4342 O O . CYS A 1 514 ? -7.663 -12.951 -1.910 1.00 79.88 514 CYS A O 1
ATOM 4344 N N . TRP A 1 515 ? -7.505 -11.846 0.043 1.00 89.69 515 TRP A N 1
ATOM 4345 C CA . TRP A 1 515 ? -8.418 -12.692 0.801 1.00 89.69 515 TRP A CA 1
ATOM 4346 C C . TRP A 1 515 ? -9.674 -11.910 1.144 1.00 89.69 515 TRP A C 1
ATOM 4348 O O . TRP A 1 515 ? -9.596 -10.734 1.487 1.00 89.69 515 TRP A O 1
ATOM 4358 N N . LYS A 1 516 ? -10.821 -12.583 1.087 1.00 93.31 516 LYS A N 1
ATOM 4359 C CA . LYS A 1 516 ? -12.039 -12.126 1.746 1.00 93.31 516 LYS A CA 1
ATOM 4360 C C . LYS A 1 516 ? -12.151 -12.842 3.080 1.00 93.31 516 LYS A C 1
ATOM 4362 O O . LYS A 1 516 ? -12.248 -14.073 3.094 1.00 93.31 516 LYS A O 1
ATOM 4367 N N . ALA A 1 517 ? -12.137 -12.088 4.172 1.00 96.12 517 ALA A N 1
ATOM 4368 C CA . ALA A 1 517 ? -12.296 -12.640 5.505 1.00 96.12 517 ALA A CA 1
ATOM 4369 C C . ALA A 1 517 ? -13.740 -12.510 5.992 1.00 96.12 517 ALA A C 1
ATOM 4371 O O . ALA A 1 517 ? -14.429 -11.510 5.753 1.00 96.12 517 ALA A O 1
ATOM 4372 N N . LYS A 1 518 ? -14.196 -13.554 6.681 1.00 96.81 518 LYS A N 1
ATOM 4373 C CA . LYS A 1 518 ? -15.497 -13.595 7.334 1.00 96.81 518 LYS A CA 1
ATOM 4374 C C . LYS A 1 518 ? -15.363 -14.136 8.744 1.00 96.81 518 LYS A C 1
ATOM 4376 O O . LYS A 1 518 ? -14.798 -15.208 8.944 1.00 96.81 518 LYS A O 1
ATOM 4381 N N . VAL A 1 519 ? -15.917 -13.415 9.708 1.00 95.38 519 VAL A N 1
ATOM 4382 C CA . VAL A 1 519 ? -15.975 -13.868 11.097 1.00 95.38 519 VAL A CA 1
ATOM 4383 C C . VAL A 1 519 ? -17.095 -14.908 11.232 1.00 95.38 519 VAL A C 1
ATOM 4385 O O . VAL A 1 519 ? -18.216 -14.701 10.760 1.00 95.38 519 VAL A O 1
ATOM 4388 N N . SER A 1 520 ? -16.763 -16.054 11.816 1.00 91.25 520 SER A N 1
ATOM 4389 C CA . SER A 1 520 ? -17.610 -17.237 11.991 1.00 91.25 520 SER A CA 1
ATOM 4390 C C . SER A 1 520 ? -17.775 -17.582 13.467 1.00 91.25 520 SER A C 1
ATOM 4392 O O . SER A 1 520 ? -17.156 -16.954 14.314 1.00 91.25 520 SER A O 1
ATOM 4394 N N . ASP A 1 521 ? -18.602 -18.585 13.770 1.00 78.94 521 ASP A N 1
ATOM 4395 C CA . ASP A 1 521 ? -18.801 -19.072 15.140 1.00 78.94 521 ASP A CA 1
ATOM 4396 C C . ASP A 1 521 ? -19.236 -17.986 16.138 1.00 78.94 521 ASP A C 1
ATOM 4398 O O . ASP A 1 521 ? -19.064 -18.102 17.347 1.00 78.94 521 ASP A O 1
ATOM 4402 N N . TYR A 1 522 ? -20.011 -17.020 15.643 1.00 65.00 522 TYR A N 1
ATOM 4403 C CA . TYR A 1 522 ? -20.869 -16.147 16.443 1.00 65.00 522 TYR A CA 1
ATOM 4404 C C . TYR A 1 522 ? -22.045 -16.919 17.096 1.00 65.00 522 TYR A C 1
ATOM 4406 O O . TYR A 1 522 ? -23.089 -16.357 17.400 1.00 65.00 522 TYR A O 1
ATOM 4414 N N . GLY A 1 523 ? -21.904 -18.232 17.301 1.00 55.31 523 GLY A N 1
ATOM 4415 C CA . GLY A 1 523 ? -22.864 -19.077 18.009 1.00 55.31 523 GLY A CA 1
ATOM 4416 C C . GLY A 1 523 ? -22.892 -18.766 19.500 1.00 55.31 523 GLY A C 1
ATOM 4417 O O . GLY A 1 523 ? -23.955 -18.743 20.087 1.00 55.31 523 GLY A O 1
ATOM 4418 N N . THR A 1 524 ? -21.776 -18.348 20.102 1.00 55.84 524 THR A N 1
ATOM 4419 C CA . THR A 1 524 ? -21.757 -17.807 21.472 1.00 55.84 524 THR A CA 1
ATOM 4420 C C . THR A 1 524 ? -22.279 -16.375 21.543 1.00 55.84 524 THR A C 1
ATOM 4422 O O . THR A 1 524 ? -21.903 -15.626 22.442 1.00 55.84 524 THR A O 1
ATOM 4425 N N . VAL A 1 525 ? -23.131 -15.936 20.623 1.00 61.03 525 VAL A N 1
ATOM 4426 C CA . VAL A 1 525 ? -23.675 -14.582 20.651 1.00 61.03 525 VAL A CA 1
ATOM 4427 C C . VAL A 1 525 ? -24.724 -14.448 21.745 1.00 61.03 525 VAL A C 1
ATOM 4429 O O . VAL A 1 525 ? -25.676 -15.218 21.835 1.00 61.03 525 VAL A O 1
ATOM 4432 N N . SER A 1 526 ? -24.570 -13.411 22.565 1.00 57.81 526 SER A N 1
ATOM 4433 C CA . SER A 1 526 ? -25.649 -12.923 23.418 1.00 57.81 526 SER A CA 1
ATOM 4434 C C . SER A 1 526 ? -25.870 -11.448 23.156 1.00 57.81 526 SER A C 1
ATOM 4436 O O . SER A 1 526 ? -24.928 -10.691 22.917 1.00 57.81 526 SER A O 1
ATOM 4438 N N . LEU A 1 527 ? -27.129 -11.035 23.260 1.00 54.50 527 LEU A N 1
ATOM 4439 C CA . LEU A 1 527 ? -27.453 -9.631 23.444 1.00 54.50 527 LEU A CA 1
ATOM 4440 C C . LEU A 1 527 ? -26.905 -9.191 24.803 1.00 54.50 527 LEU A C 1
ATOM 4442 O O . LEU A 1 527 ? -26.971 -9.952 25.773 1.00 54.50 527 LEU A O 1
ATOM 4446 N N . GLN A 1 528 ? -26.371 -7.975 24.867 1.00 50.44 528 GLN A N 1
ATOM 4447 C CA . GLN A 1 528 ? -25.742 -7.420 26.069 1.00 50.44 528 GLN A CA 1
ATOM 4448 C C . GLN A 1 528 ? -26.577 -7.553 27.369 1.00 50.44 528 GLN A C 1
ATOM 4450 O O . GLN A 1 528 ? -25.978 -7.844 28.399 1.00 50.44 528 GLN A O 1
ATOM 4455 N N . PRO A 1 529 ? -27.926 -7.453 27.373 1.00 47.78 529 PRO A N 1
ATOM 4456 C CA . PRO A 1 529 ? -28.723 -7.665 28.592 1.00 47.78 529 PRO A CA 1
ATOM 4457 C C . PRO A 1 529 ? -28.829 -9.133 29.051 1.00 47.78 529 PRO A C 1
ATOM 4459 O O . PRO A 1 529 ? -29.201 -9.397 30.188 1.00 47.78 529 PRO A O 1
ATOM 4462 N N . LEU A 1 530 ? -28.539 -10.092 28.166 1.00 51.47 530 LEU A N 1
ATOM 4463 C CA . LEU A 1 530 ? -28.792 -11.529 28.354 1.00 51.47 530 LEU A CA 1
ATOM 4464 C C . LEU A 1 530 ? -27.500 -12.351 28.545 1.00 51.47 530 LEU A C 1
ATOM 4466 O O . LEU A 1 530 ? -27.547 -13.580 28.655 1.00 51.47 530 LEU A O 1
ATOM 4470 N N . ALA A 1 531 ? -26.335 -11.694 28.576 1.00 57.47 531 ALA A N 1
ATOM 4471 C CA . ALA A 1 531 ? -25.035 -12.351 28.663 1.00 57.47 531 ALA A CA 1
ATOM 4472 C C . ALA A 1 531 ? -24.767 -12.842 30.098 1.00 57.47 531 ALA A C 1
ATOM 4474 O O . ALA A 1 531 ? -24.284 -12.093 30.936 1.00 57.47 531 ALA A O 1
ATOM 4475 N N . LYS A 1 532 ? -25.097 -14.109 30.388 1.00 60.75 532 LYS A N 1
ATOM 4476 C CA . LYS A 1 532 ? -24.971 -14.711 31.737 1.00 60.75 532 LYS A CA 1
ATOM 4477 C C . LYS A 1 532 ? -23.813 -15.716 31.887 1.00 60.75 532 LYS A C 1
ATOM 4479 O O . LYS A 1 532 ? -23.562 -16.203 32.984 1.00 60.75 532 LYS A O 1
ATOM 4484 N N . THR A 1 533 ? -23.100 -16.040 30.807 1.00 68.00 533 THR A N 1
ATOM 4485 C CA . THR A 1 533 ? -22.026 -17.053 30.802 1.00 68.00 533 THR A CA 1
ATOM 4486 C C . THR A 1 533 ? -20.689 -16.438 31.211 1.00 68.00 533 THR A C 1
ATOM 4488 O O . THR A 1 533 ? -20.226 -15.515 30.546 1.00 68.00 533 THR A O 1
ATOM 4491 N N . SER A 1 534 ? -20.054 -16.954 32.266 1.00 68.38 534 SER A N 1
ATOM 4492 C CA . SER A 1 534 ? -18.682 -16.590 32.640 1.00 68.38 534 SER A CA 1
ATOM 4493 C C . SER A 1 534 ? -17.662 -17.265 31.717 1.00 68.38 534 SER A C 1
ATOM 4495 O O . SER A 1 534 ? -17.849 -18.417 31.327 1.00 68.38 534 SER A O 1
ATOM 4497 N N . ASN A 1 535 ? -16.583 -16.553 31.375 1.00 69.50 535 ASN A N 1
ATOM 4498 C CA . ASN A 1 535 ? -15.492 -17.046 30.520 1.00 69.50 535 ASN A CA 1
ATOM 4499 C C . ASN A 1 535 ? -15.939 -17.680 29.183 1.00 69.50 535 ASN A C 1
ATOM 4501 O O . ASN A 1 535 ? -15.604 -18.837 28.914 1.00 69.50 535 ASN A O 1
ATOM 4505 N N . PRO A 1 536 ? -16.711 -16.970 28.338 1.00 71.00 536 PRO A N 1
ATOM 4506 C CA . PRO A 1 536 ? -17.043 -17.462 27.006 1.00 71.00 536 PRO A CA 1
ATOM 4507 C C . PRO A 1 536 ? -15.804 -17.533 26.094 1.00 71.00 536 PRO A C 1
ATOM 4509 O O . PRO A 1 536 ? -14.884 -16.720 26.207 1.00 71.00 536 PRO A O 1
ATOM 4512 N N . GLY A 1 537 ? -15.828 -18.491 25.163 1.00 73.19 537 GLY A N 1
ATOM 4513 C CA . GLY A 1 537 ? -14.838 -18.619 24.092 1.00 73.19 537 GLY A CA 1
ATOM 4514 C C . GLY A 1 537 ? -13.499 -19.228 24.516 1.00 73.19 537 GLY A C 1
ATOM 4515 O O . GLY A 1 537 ? -13.393 -19.944 25.514 1.00 73.19 537 GLY A O 1
ATOM 4516 N N . ASN A 1 538 ? -12.467 -18.989 23.707 1.00 79.19 538 ASN A N 1
ATOM 4517 C CA . ASN A 1 538 ? -11.111 -19.469 23.960 1.00 79.19 538 ASN A CA 1
ATOM 4518 C C . ASN A 1 538 ? -10.370 -18.594 25.002 1.00 79.19 538 ASN A C 1
ATOM 4520 O O . ASN A 1 538 ? -10.081 -17.434 24.695 1.00 79.19 538 ASN A O 1
ATOM 4524 N N . PRO A 1 539 ? -9.944 -19.148 26.162 1.00 81.06 539 PRO A N 1
ATOM 4525 C CA . PRO A 1 539 ? -9.309 -18.390 27.249 1.00 81.06 539 PRO A CA 1
ATOM 4526 C C . PRO A 1 539 ? -8.071 -17.579 26.854 1.00 81.06 539 PRO A C 1
ATOM 4528 O O . PRO A 1 539 ? -7.751 -16.590 27.503 1.00 81.06 539 PRO A O 1
ATOM 4531 N N . VAL A 1 540 ? -7.359 -17.992 25.799 1.00 86.50 540 VAL A N 1
ATOM 4532 C CA . VAL A 1 540 ? -6.148 -17.302 25.316 1.00 86.50 540 VAL A CA 1
ATOM 4533 C C . VAL A 1 540 ? -6.472 -15.936 24.700 1.00 86.50 540 VAL A C 1
ATOM 4535 O O . VAL A 1 540 ? -5.620 -15.053 24.706 1.00 86.50 540 VAL A O 1
ATOM 4538 N N . TYR A 1 541 ? -7.693 -15.763 24.190 1.00 86.44 541 TYR A N 1
ATOM 4539 C CA . TYR A 1 541 ? -8.174 -14.530 23.560 1.00 86.44 541 TYR A CA 1
ATOM 4540 C C . TYR A 1 541 ? -9.131 -13.747 24.477 1.00 86.44 541 TYR A C 1
ATOM 4542 O O . TYR A 1 541 ? -9.639 -12.699 24.089 1.00 86.44 541 TYR A O 1
ATOM 4550 N N . SER A 1 542 ? -9.412 -14.242 25.687 1.00 86.69 542 SER A N 1
ATOM 4551 C CA . SER A 1 542 ? -10.397 -13.642 26.589 1.00 86.69 542 SER A CA 1
ATOM 4552 C C . SER A 1 542 ? -9.868 -12.381 27.281 1.00 86.69 542 SER A C 1
ATOM 4554 O O . SER A 1 542 ? -8.773 -12.372 27.842 1.00 86.69 542 SER A O 1
ATOM 4556 N N . ALA A 1 543 ? -10.702 -11.342 27.311 1.00 88.69 543 ALA A N 1
ATOM 4557 C CA . ALA A 1 543 ? -10.466 -10.115 28.066 1.00 88.69 543 ALA A CA 1
ATOM 4558 C C . ALA A 1 543 ? -10.442 -10.365 29.595 1.00 88.69 543 ALA A C 1
ATOM 4560 O O . ALA A 1 543 ? -11.086 -11.308 30.070 1.00 88.69 543 ALA A O 1
ATOM 4561 N N . PRO A 1 544 ? -9.740 -9.541 30.397 1.00 89.75 544 PRO A N 1
ATOM 4562 C CA . PRO A 1 544 ? -9.631 -9.736 31.850 1.00 89.75 544 PRO A CA 1
ATOM 4563 C C . PRO A 1 544 ? -10.976 -9.670 32.591 1.00 89.75 544 PRO A C 1
ATOM 4565 O O . PRO A 1 544 ? -11.125 -10.278 33.650 1.00 89.75 544 PRO A O 1
ATOM 4568 N N . GLU A 1 545 ? -11.964 -8.969 32.038 1.00 88.56 545 GLU A N 1
ATOM 4569 C CA . GLU A 1 545 ? -13.330 -8.880 32.557 1.00 88.56 545 GLU A CA 1
ATOM 4570 C C . GLU A 1 545 ? -14.222 -10.082 32.197 1.00 88.56 545 GLU A C 1
ATOM 4572 O O . GLU A 1 545 ? -15.330 -10.200 32.717 1.00 88.56 545 GLU A O 1
ATOM 4577 N N . SER A 1 546 ? -13.748 -11.007 31.354 1.00 85.94 546 SER A N 1
ATOM 4578 C CA . SER A 1 546 ? -14.498 -12.191 30.901 1.00 85.94 546 SER A CA 1
ATOM 4579 C C . SER A 1 546 ? -15.140 -13.035 32.028 1.00 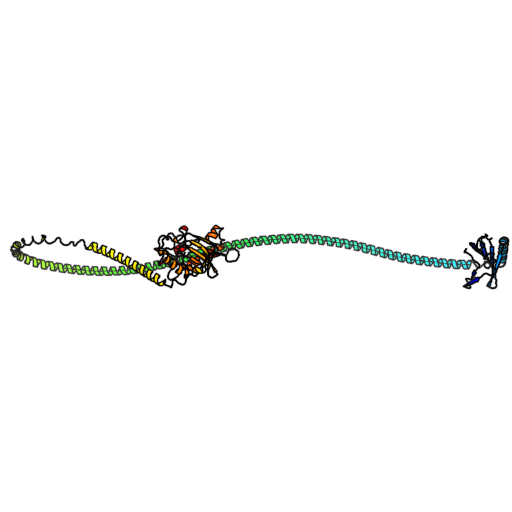85.94 546 SER A C 1
ATOM 4581 O O . SER A 1 546 ? -16.270 -13.512 31.836 1.00 85.94 546 SER A O 1
ATOM 4583 N N . PRO A 1 547 ? -14.542 -13.164 33.237 1.00 86.38 547 PRO A N 1
ATOM 4584 C CA . PRO A 1 547 ? -15.173 -13.854 34.364 1.00 86.38 547 PRO A CA 1
ATOM 4585 C C . PRO A 1 547 ? -16.420 -13.166 34.940 1.00 86.38 547 PRO A C 1
ATOM 4587 O O . PRO A 1 547 ? -17.139 -13.808 35.704 1.00 86.38 547 PRO A O 1
ATOM 4590 N N . TYR A 1 548 ? -16.678 -11.893 34.612 1.00 84.19 548 TYR A N 1
ATOM 4591 C CA . TYR A 1 548 ? -17.719 -11.058 35.222 1.00 84.19 548 TYR A CA 1
ATOM 4592 C C . TYR A 1 548 ? -18.816 -10.701 34.198 1.00 84.19 548 TYR A C 1
ATOM 4594 O O . TYR A 1 548 ? -18.703 -9.689 33.505 1.00 84.19 548 TYR A O 1
ATOM 4602 N N . PRO A 1 549 ? -19.911 -11.486 34.095 1.00 79.56 549 PRO A N 1
ATOM 4603 C CA . PRO A 1 549 ? -20.939 -11.304 33.060 1.00 79.56 549 PRO A CA 1
ATOM 4604 C C . PRO A 1 549 ? -21.585 -9.912 33.038 1.00 79.56 549 PRO A C 1
ATOM 4606 O O . PRO A 1 549 ? -21.917 -9.378 31.986 1.00 79.56 549 PRO A O 1
ATOM 4609 N N . ASN A 1 550 ? -21.707 -9.276 34.203 1.00 79.69 550 ASN A N 1
ATOM 4610 C CA . ASN A 1 550 ? -22.236 -7.920 34.359 1.00 79.69 550 ASN A CA 1
ATOM 4611 C C . ASN A 1 550 ? -21.318 -6.811 33.807 1.00 79.69 550 ASN A C 1
ATOM 4613 O O . ASN A 1 550 ? -21.752 -5.665 33.712 1.00 79.69 550 ASN A O 1
ATOM 4617 N N . GLN A 1 551 ? -20.071 -7.130 33.457 1.00 83.12 551 GLN A N 1
ATOM 4618 C CA . GLN A 1 551 ? -19.107 -6.207 32.851 1.00 83.12 551 GLN A CA 1
ATOM 4619 C C . GLN A 1 551 ? -18.918 -6.463 31.349 1.00 83.12 551 GLN A C 1
ATOM 4621 O O . GLN A 1 551 ? -18.146 -5.765 30.692 1.00 83.12 551 GLN A O 1
ATOM 4626 N N . HIS A 1 552 ? -19.633 -7.442 30.784 1.00 85.69 552 HIS A N 1
ATOM 4627 C CA . HIS A 1 552 ? -19.520 -7.797 29.374 1.00 85.69 552 HIS A CA 1
ATOM 4628 C C . HIS A 1 552 ? -19.950 -6.631 28.476 1.00 85.69 552 HIS A C 1
ATOM 4630 O O . HIS A 1 552 ? -21.056 -6.092 28.575 1.00 85.69 552 HIS A O 1
ATOM 4636 N N . SER A 1 553 ? -19.061 -6.239 27.568 1.00 88.88 553 SER A N 1
ATOM 4637 C CA . SER A 1 553 ? -19.276 -5.120 26.654 1.00 88.88 553 SER A CA 1
ATOM 4638 C C . SER A 1 553 ? -18.602 -5.373 25.302 1.00 88.88 553 SER A C 1
ATOM 4640 O O . SER A 1 553 ? -17.783 -6.291 25.195 1.00 88.88 553 SER A O 1
ATOM 4642 N N . PRO A 1 554 ? -18.892 -4.553 24.273 1.00 91.69 554 PRO A N 1
ATOM 4643 C CA . PRO A 1 554 ? -18.182 -4.611 22.996 1.00 91.69 554 PRO A CA 1
ATOM 4644 C C . PRO A 1 554 ? -16.652 -4.537 23.121 1.00 91.69 554 PRO A C 1
ATOM 4646 O O . PRO A 1 554 ? -15.951 -5.061 22.263 1.00 91.69 554 PRO A O 1
ATOM 4649 N N . ALA A 1 555 ? -16.126 -3.938 24.199 1.00 92.12 555 ALA A N 1
ATOM 4650 C CA . ALA A 1 555 ? -14.687 -3.838 24.439 1.00 92.12 555 ALA A CA 1
ATOM 4651 C C . ALA A 1 555 ? -14.001 -5.206 24.600 1.00 92.12 555 ALA A C 1
ATOM 4653 O O . ALA A 1 555 ? -12.830 -5.329 24.254 1.00 92.12 555 ALA A O 1
ATOM 4654 N N . MET A 1 556 ? -14.727 -6.241 25.034 1.00 91.06 556 MET A N 1
ATOM 4655 C CA . MET A 1 556 ? -14.176 -7.597 25.112 1.00 91.06 556 MET A CA 1
ATOM 4656 C C . MET A 1 556 ? -13.817 -8.143 23.729 1.00 91.06 556 MET A C 1
ATOM 4658 O O . MET A 1 556 ? -12.740 -8.695 23.556 1.00 91.06 556 MET A O 1
ATOM 4662 N N . ASP A 1 557 ? -14.693 -7.942 22.738 1.00 91.94 557 ASP A N 1
ATOM 4663 C CA . ASP A 1 557 ? -14.438 -8.369 21.356 1.00 91.94 557 ASP A CA 1
ATOM 4664 C C . ASP A 1 557 ? -13.327 -7.539 20.694 1.00 91.94 557 ASP A C 1
ATOM 4666 O O . ASP A 1 557 ? -12.770 -7.964 19.692 1.00 91.94 557 ASP A O 1
ATOM 4670 N N . VAL A 1 558 ? -13.046 -6.336 21.211 1.00 93.69 558 VAL A N 1
ATOM 4671 C CA . VAL A 1 558 ? -11.933 -5.483 20.759 1.00 93.69 558 VAL A CA 1
ATOM 4672 C C . VAL A 1 558 ? -10.602 -5.941 21.363 1.00 93.69 558 VAL A C 1
ATOM 4674 O O . VAL A 1 558 ? -9.555 -5.731 20.755 1.00 93.69 558 VAL A O 1
ATOM 4677 N N . PHE A 1 559 ? -10.632 -6.519 22.567 1.00 93.19 559 PHE A N 1
ATOM 4678 C CA . PHE A 1 559 ? -9.454 -7.100 23.207 1.00 93.19 559 PHE A CA 1
ATOM 4679 C C . PHE A 1 559 ? -9.013 -8.396 22.516 1.00 93.19 559 PHE A C 1
ATOM 4681 O O . PHE A 1 559 ? -7.813 -8.599 22.328 1.00 93.19 559 PHE A O 1
ATOM 4688 N N . SER A 1 560 ? -9.981 -9.260 22.188 1.00 89.06 560 SER A N 1
ATOM 4689 C CA . SER A 1 560 ? -9.781 -10.516 21.452 1.00 89.06 560 SER A CA 1
ATOM 4690 C C . SER A 1 560 ? -9.251 -10.287 20.038 1.00 89.06 560 SER A C 1
ATOM 4692 O O . SER A 1 560 ? -8.348 -11.060 19.633 1.00 89.06 560 SER A O 1
#

Sequence (560 aa):
MGGYGTNDIWIFDINNKSWKELFNISKNVTDRQYHSLSVWSVTATTNWIIVFGGKRGYFNVTVLSDPAVIEFRYTSNNDWSTSIIPLDQYQEKLQERRREWKASQPVQPEDRREDRLRRVLQKRKRELQEERREKEEVRNRLQQQLQGKERQLQQAQQQRQERKREIQQAREKERQAREREQDLQQQLQEKERQLQQAQQEREREIQQARKRDQNLQRQLQEKERQLQQAQQQGQEREKEIQEGREREQDLQRQFQQAQQQLRSRERESQEREQQLQGKERQLQQVQQEREREILLAREQEQDLQRQLRESQERERQLQRQVEEGGQQREQDLQRQLQEREQQLEEREREFQERERQLEEQIQVAESSWVVNRREITMTEVVLGKGGWGEVKVVHFRGLKVAAKCLYEVIISPYNIGTFSREMNIASKIRHPNLLQFIGATTEGNAIILTELMPTSLRMELESGGVAYPAILSISLDVACALNYLHLFKPHPILHRDVSSANVLLQPMGGYGYCWKAKVSDYGTVSLQPLAKTSNPGNPVYSAPESPYPNQHSPAMDVFS

Organism: Amphimedon queenslandica (NCBI:txid400682)

Mean predicted aligned error: 22.62 Å

Foldseek 3Di:
DAAAAAQWDWDQDPVVRDIDTDPPDPCLARFFHRWDWDWDDLDPFKIKIKICWGWGDDPDDTDIHHIKIKIWGQDPVRDIDIDIDDPVCVVVVSVVVVVVVVVPDDDDDDPPDPVVVVVVVVVVVVVVVVVVVVVVVVVVVVVVVVVVVVVVVVVVVVVVVVVVVVVVVVVVVVVVVVVVVVVVVVVVVVVVVVVVVVVVVVVVVVVVVVVVVVVVVVVVVVVVVVVVVVVVVVVVVVVVVVVVVVVVVVVVVVVVVVVVVVVVVVVVVVVVVVVVVVVVVVVVVVVVVVVVVVVVCVVVVVVCVVPPPVPPVVPVVPDVDDPPPPPPVVVVVVVVVVVVVVVVVVVVVVLVVVVVVVVVVLPDDLPPQADDPVQKAFDPAWQDADPFATWGFIAGPNDTWIKGFGDPVQDDVVCVVLQSSLQSVLCPDDDQQAWRWRHWYPPPTIITITHDFRFFQVVCCVVPHADPVLVVQQVVSLVRSLVSQQPDPPFHKAQQADDRRQWGWHDDDDPPHDIRIHGHNSSLIDGLSGQPDANGYDNVQFDPCSRPSPPDHSVRVVSD

InterPro domains:
  IPR000719 Protein kinase domain [PF00069] (381-560)
  IPR000719 Protein kinase domain [PS50011] (377-560)
  IPR008266 Tyrosine-protein kinase, active site [PS00109] (493-505)
  IPR011009 Protein kinase-like domain superfamily [SSF56112] (381-560)
  IPR011043 Galactose oxidase/kelch, beta-propeller [SSF50965] (2-62)
  IPR015915 Kelch-type beta-propeller [G3DSA:2.120.10.80] (1-112)
  IPR017441 Protein kinase, ATP binding site [PS00107] (383-404)
  IPR051681 Serine/Threonine Kinases and Pseudokinases [PTHR44329] (219-560)